Protein AF-C5F2N6-F1 (afdb_monomer)

pLDDT: mean 94.0, std 7.08, range [58.41, 98.75]

Radius of gyration: 31.85 Å; Cα contacts (8 Å, |Δi|>4): 1567; chains: 1; bounding box: 68×39×94 Å

Solvent-accessible surface area (backbone atoms only — not comparable to full-atom values): 18783 Å² total; per-residue (Å²): 88,76,39,50,69,88,40,77,41,65,73,44,76,43,47,82,40,88,50,49,40,39,32,41,12,40,32,44,36,38,35,38,56,45,33,37,21,32,40,39,29,45,14,41,31,49,33,38,40,38,51,22,34,25,64,60,12,39,35,29,36,73,65,10,38,31,49,28,38,39,38,33,71,78,32,43,49,36,87,14,36,37,31,43,19,45,34,21,27,41,38,35,45,32,72,38,43,39,33,48,84,24,32,38,33,38,31,41,36,31,35,67,89,22,36,45,38,15,65,83,60,24,45,38,35,43,18,46,81,93,41,73,17,45,32,46,29,58,14,34,38,38,23,36,39,35,37,33,71,68,15,33,35,45,39,36,37,46,17,31,24,67,22,31,40,39,33,46,24,43,29,49,30,38,34,32,66,27,46,32,69,66,14,36,42,30,52,26,43,32,32,28,40,39,34,48,28,49,36,40,38,26,28,70,56,7,26,28,65,49,31,40,37,32,40,57,34,95,94,43,78,19,38,43,33,45,41,62,77,86,18,48,40,30,36,55,28,86,48,60,23,9,25,39,40,73,47,28,61,17,33,39,35,33,28,43,34,37,59,37,79,43,72,49,60,38,25,38,31,50,27,38,39,36,33,46,17,35,35,61,39,36,43,90,90,84,31,42,36,30,56,24,37,39,36,31,34,69,68,7,35,32,45,30,40,34,42,63,39,39,62,43,52,38,34,35,38,13,39,30,32,26,41,36,30,74,31,71,42,50,40,31,60,77,18,33,38,40,36,35,42,37,29,35,63,66,95,70,76,27,23,38,44,26,26,30,76,94,24,74,26,57,42,39,35,55,12,82,72,11,39,37,40,32,43,4,29,39,29,20,26,39,31,37,34,73,86,12,25,32,44,39,38,39,31,44,16,41,34,52,29,36,39,37,35,46,19,38,33,46,34,43,42,76,38,90,76,32,43,74,77,43,54,79,44,72,43,93,91,42,46,72,74,38,116

Nearest PDB structures (foldseek):
  7o9q-assembly1_A  TM=2.219E-01  e=8.039E+00  Nakaseomyces glabratus
  4wa0-assembly1_A  TM=1.165E-01  e=6.387E+00  Caldicellulosiruptor kronotskyensis 2002

Organism: NCBI:txid537972

Sequence (435 aa):
FINASGASVEVLTAGSIANNLLNEGNITNLTINEKIGTLTNSGSITALAVEGTINNGIANDNNGIINSLTIQNNSIITNGITNNSNIGSLDLQNNTTYSGTGSITNALDIAGSKTLNASTDGIKILFANNATGTIDNAGIISGNLNNQNGSTIKTFNTGSISGSIANNATIQELNVTGNVTNGITNNSNIAKLNVSSNVSYSGDNGNISQELVINQGSGQTTTFTIQGTNQTLILGGTGNGGVKTITNEGTIIGNLTNTLTTDWTFGVLQGNFTNNGELTALTDTTTGSITGNLTNGNNGIINTLNTSKVGGSIANNGNLVNLIVDADKTITGSGSITNSLVVQDNSGNGYTLTIGNNGAGNLNFKATNGTINNAGTIAGNITNVDGSTIADFTNSGSFNGALTNNGSITNFENQLGGNFTGNITNTAGDTISNF

Structure (mmCIF, N/CA/C/O backbone):
data_AF-C5F2N6-F1
#
_entry.id   AF-C5F2N6-F1
#
loop_
_atom_site.group_PDB
_atom_site.id
_atom_site.type_symbol
_atom_site.label_atom_id
_atom_site.label_alt_id
_atom_site.label_comp_id
_atom_site.label_asym_id
_atom_site.label_entity_id
_atom_site.label_seq_id
_atom_site.pdbx_PDB_ins_code
_atom_site.Cartn_x
_atom_site.Cartn_y
_atom_site.Cartn_z
_atom_site.occupancy
_atom_site.B_iso_or_equiv
_atom_site.auth_seq_id
_atom_site.auth_comp_id
_atom_site.auth_asym_id
_atom_site.auth_atom_id
_atom_site.pdbx_PDB_model_num
ATOM 1 N N . PHE A 1 1 ? -28.046 -0.477 44.250 1.00 95.25 1 PHE A N 1
ATOM 2 C CA . PHE A 1 1 ? -28.852 -1.622 43.775 1.00 95.25 1 PHE A CA 1
ATOM 3 C C . PHE A 1 1 ? -27.927 -2.815 43.618 1.00 95.25 1 PHE A C 1
ATOM 5 O O . PHE A 1 1 ? -26.788 -2.606 43.216 1.00 95.25 1 PHE A O 1
ATOM 12 N N . ILE A 1 2 ? -28.377 -4.019 43.970 1.00 97.19 2 ILE A N 1
ATOM 13 C CA . ILE A 1 2 ? -27.586 -5.248 43.836 1.00 97.19 2 ILE A CA 1
ATOM 14 C C . ILE A 1 2 ? -28.453 -6.277 43.109 1.00 97.19 2 ILE A C 1
ATOM 16 O O . ILE A 1 2 ? -29.503 -6.650 43.628 1.00 97.19 2 ILE A O 1
ATOM 20 N N . ASN A 1 3 ? -28.018 -6.722 41.931 1.00 97.50 3 ASN A N 1
ATOM 21 C CA . ASN A 1 3 ? -28.558 -7.899 41.253 1.00 97.50 3 ASN A CA 1
ATOM 22 C C . ASN A 1 3 ? -27.618 -9.069 41.535 1.00 97.50 3 ASN A C 1
ATOM 24 O O . ASN A 1 3 ? -26.588 -9.201 40.878 1.00 97.50 3 ASN A O 1
ATOM 28 N N . ALA A 1 4 ? -27.931 -9.848 42.567 1.00 97.44 4 ALA A N 1
ATOM 29 C CA . ALA A 1 4 ? -27.069 -10.931 43.028 1.00 97.44 4 ALA A CA 1
ATOM 30 C C . ALA A 1 4 ? -26.949 -12.057 41.989 1.00 97.44 4 ALA A C 1
ATOM 32 O O . ALA A 1 4 ? -27.803 -12.215 41.114 1.00 97.44 4 ALA A O 1
ATOM 33 N N . SER A 1 5 ? -25.905 -12.874 42.117 1.00 96.44 5 SER A N 1
ATOM 34 C CA . SER A 1 5 ? -25.731 -14.067 41.286 1.00 96.44 5 SER A CA 1
ATOM 35 C C . SER A 1 5 ? -26.989 -14.951 41.264 1.00 96.44 5 SER A C 1
ATOM 37 O O . SER A 1 5 ? -27.645 -15.164 42.285 1.00 96.44 5 SER A O 1
ATOM 39 N N . GLY A 1 6 ? -27.351 -15.439 40.075 1.00 94.62 6 GLY A N 1
ATOM 40 C CA . GLY A 1 6 ? -28.553 -16.247 39.839 1.00 94.62 6 GLY A CA 1
ATOM 41 C C . GLY A 1 6 ? -29.862 -15.456 39.718 1.00 94.62 6 GLY A C 1
ATOM 42 O O . GLY A 1 6 ? -30.855 -16.017 39.256 1.00 94.62 6 GLY A O 1
ATOM 43 N N . ALA A 1 7 ? -29.883 -14.166 40.067 1.00 97.94 7 ALA A N 1
ATOM 44 C CA . ALA A 1 7 ? -31.043 -13.316 39.831 1.00 97.94 7 ALA A CA 1
ATOM 45 C C . ALA A 1 7 ? -31.134 -12.884 38.356 1.00 97.94 7 ALA A C 1
ATOM 47 O O . ALA A 1 7 ? -30.134 -12.792 37.636 1.00 97.94 7 ALA A O 1
ATOM 48 N N . SER A 1 8 ? -32.361 -12.636 37.899 1.00 97.75 8 SER A N 1
ATOM 49 C CA . SER A 1 8 ? -32.656 -12.177 36.544 1.00 97.75 8 SER A CA 1
ATOM 50 C C . SER A 1 8 ? -33.590 -10.976 36.599 1.00 97.75 8 SER A C 1
ATOM 52 O O . SER A 1 8 ? -34.615 -11.009 37.281 1.00 97.75 8 SER A O 1
ATOM 54 N N . VAL A 1 9 ? -33.218 -9.917 35.887 1.00 98.25 9 VAL A N 1
ATOM 55 C CA . VAL A 1 9 ? -34.011 -8.702 35.725 1.00 98.25 9 VAL A CA 1
ATOM 56 C C . VAL A 1 9 ? -34.233 -8.482 34.238 1.00 98.25 9 VAL A C 1
ATOM 58 O O . VAL A 1 9 ? -33.288 -8.361 33.464 1.00 98.25 9 VAL A O 1
ATOM 61 N N . GLU A 1 10 ? -35.489 -8.430 33.816 1.00 97.69 10 GLU A N 1
ATOM 62 C CA . GLU A 1 10 ? -35.801 -8.193 32.409 1.00 97.69 10 GLU A CA 1
ATOM 63 C C . GLU A 1 10 ? -35.518 -6.733 32.033 1.00 97.69 10 GLU A C 1
ATOM 65 O O . GLU A 1 10 ? -34.692 -6.457 31.167 1.00 97.69 10 GLU A O 1
ATOM 70 N N . VAL A 1 11 ? -36.126 -5.783 32.743 1.00 98.12 11 VAL A N 1
ATOM 71 C CA . VAL A 1 11 ? -35.935 -4.348 32.510 1.00 98.12 11 VAL A CA 1
ATOM 72 C C . VAL A 1 11 ? -35.605 -3.652 33.821 1.00 98.12 11 VAL A C 1
ATOM 74 O O . VAL A 1 11 ? -36.328 -3.783 34.808 1.00 98.12 11 VAL A O 1
ATOM 77 N N . LEU A 1 12 ? -34.528 -2.871 33.816 1.00 98.00 12 LEU A N 1
ATOM 78 C CA . LEU A 1 12 ? -34.167 -1.960 34.890 1.00 98.00 12 LEU A CA 1
ATOM 79 C C . LEU A 1 12 ? -33.905 -0.567 34.322 1.00 98.00 12 LEU A C 1
ATOM 81 O O . LEU A 1 12 ? -32.924 -0.344 33.619 1.00 98.00 12 LEU A O 1
ATOM 85 N N . THR A 1 13 ? -34.746 0.392 34.695 1.00 97.25 13 THR A N 1
ATOM 86 C CA . THR A 1 13 ? -34.483 1.816 34.472 1.00 97.25 13 THR A CA 1
ATOM 87 C C . THR A 1 13 ? -33.996 2.426 35.779 1.00 97.25 13 THR A C 1
ATOM 89 O O . THR A 1 13 ? -34.775 2.670 36.701 1.00 97.25 13 THR A O 1
ATOM 92 N N . ALA A 1 14 ? -32.690 2.647 35.889 1.00 95.44 14 ALA A N 1
ATOM 93 C CA . ALA A 1 14 ? -32.100 3.314 37.035 1.00 95.44 14 ALA A CA 1
ATOM 94 C C . ALA A 1 14 ? -32.337 4.828 36.926 1.00 95.44 14 ALA A C 1
ATOM 96 O O . ALA A 1 14 ? -31.745 5.500 36.080 1.00 95.44 14 ALA A O 1
ATOM 97 N N . GLY A 1 15 ? -33.208 5.352 37.793 1.00 91.69 15 GLY A N 1
ATOM 98 C CA . GLY A 1 15 ? -33.311 6.787 38.061 1.00 91.69 15 GLY A CA 1
ATOM 99 C C . GLY A 1 15 ? -32.100 7.256 38.870 1.00 91.69 15 GLY A C 1
ATOM 100 O O . GLY A 1 15 ? -30.964 7.181 38.404 1.00 91.69 15 GLY A O 1
ATOM 101 N N . SER A 1 16 ? -32.330 7.690 40.108 1.00 95.00 16 SER A N 1
ATOM 102 C CA . SER A 1 16 ? -31.269 8.144 41.012 1.00 95.00 16 SER A CA 1
ATOM 103 C C . SER A 1 16 ? -30.843 7.065 42.024 1.00 95.00 16 SER A C 1
ATOM 105 O O . SER A 1 16 ? -31.581 6.736 42.952 1.00 95.00 16 SER A O 1
ATOM 107 N N . ILE A 1 17 ? -29.622 6.536 41.894 1.00 95.44 17 ILE A N 1
ATOM 108 C CA . ILE A 1 17 ? -28.973 5.646 42.875 1.00 95.44 17 ILE A CA 1
ATOM 109 C C . ILE A 1 17 ? -27.744 6.366 43.437 1.00 95.44 17 ILE A C 1
ATOM 111 O O . ILE A 1 17 ? -26.743 6.522 42.752 1.00 95.44 17 ILE A O 1
ATOM 115 N N . ALA A 1 18 ? -27.781 6.780 44.706 1.00 88.88 18 ALA A N 1
ATOM 116 C CA . ALA A 1 18 ? -26.692 7.573 45.296 1.00 88.88 18 ALA A CA 1
ATOM 117 C C . ALA A 1 18 ? -25.317 6.870 45.269 1.00 88.88 18 ALA A C 1
ATOM 119 O O . ALA A 1 18 ? -24.296 7.520 45.057 1.00 88.88 18 ALA A O 1
ATOM 120 N N . ASN A 1 19 ? -25.312 5.546 45.466 1.00 93.38 19 ASN A N 1
ATOM 121 C CA . ASN A 1 19 ? -24.109 4.713 45.537 1.00 93.38 19 ASN A CA 1
ATOM 122 C C . ASN A 1 19 ? -23.997 3.809 44.294 1.00 93.38 19 ASN A C 1
ATOM 124 O O . ASN A 1 19 ? -24.200 4.251 43.168 1.00 93.38 19 ASN A O 1
ATOM 128 N N . ASN A 1 20 ? -23.693 2.525 44.491 1.00 95.25 20 ASN A N 1
ATOM 129 C CA . ASN A 1 20 ? -23.334 1.612 43.413 1.00 95.25 20 ASN A CA 1
ATOM 130 C C . ASN A 1 20 ? -24.542 0.835 42.867 1.00 95.25 20 ASN A C 1
ATOM 132 O O . ASN A 1 20 ? -25.471 0.469 43.606 1.00 95.25 20 ASN A O 1
ATOM 136 N N . LEU A 1 21 ? -24.493 0.545 41.570 1.00 98.19 21 LEU A N 1
ATOM 137 C CA . LEU A 1 21 ? -25.234 -0.527 40.920 1.00 98.19 21 LEU A CA 1
ATOM 138 C C . LEU A 1 21 ? -24.261 -1.693 40.728 1.00 98.19 21 LEU A C 1
ATOM 140 O O . LEU A 1 21 ? -23.315 -1.589 39.954 1.00 98.19 21 LEU A O 1
ATOM 144 N N . LEU A 1 22 ? -24.479 -2.780 41.465 1.00 97.81 22 LEU A N 1
ATOM 145 C CA . LEU A 1 22 ? -23.689 -4.005 41.371 1.00 97.81 22 LEU A CA 1
ATOM 146 C C . LEU A 1 22 ? -24.517 -5.066 40.642 1.00 97.81 22 LEU A C 1
ATOM 148 O O . LEU A 1 22 ? -25.620 -5.390 41.090 1.00 97.81 22 LEU A O 1
ATOM 152 N N . ASN A 1 23 ? -24.007 -5.585 39.529 1.00 98.19 23 ASN A N 1
ATOM 153 C CA . ASN A 1 23 ? -24.629 -6.673 38.783 1.00 98.19 23 ASN A CA 1
ATOM 154 C C . ASN A 1 23 ? -23.737 -7.917 38.787 1.00 98.19 23 ASN A C 1
ATOM 156 O O . ASN A 1 23 ? -22.671 -7.910 38.183 1.00 98.19 23 ASN A O 1
ATOM 160 N N . GLU A 1 24 ? -24.207 -8.987 39.414 1.00 98.06 24 GLU A N 1
ATOM 161 C CA . GLU A 1 24 ? -23.629 -10.337 39.369 1.00 98.06 24 GLU A CA 1
ATOM 162 C C . GLU A 1 24 ? -24.576 -11.345 38.692 1.00 98.06 24 GLU A C 1
ATOM 164 O O . GLU A 1 24 ? -24.154 -12.434 38.310 1.00 98.06 24 GLU A O 1
ATOM 169 N N . GLY A 1 25 ? -25.861 -11.000 38.558 1.00 97.75 25 GLY A N 1
ATOM 170 C CA . GLY A 1 25 ? -26.876 -11.788 37.863 1.00 97.75 25 GLY A CA 1
ATOM 171 C C . GLY A 1 25 ? -27.009 -11.427 36.380 1.00 97.75 25 GLY A C 1
ATOM 172 O O . GLY A 1 25 ? -26.069 -10.973 35.728 1.00 97.75 25 GLY A O 1
ATOM 173 N N . ASN A 1 26 ? -28.210 -11.620 35.839 1.00 98.44 26 ASN A N 1
ATOM 174 C CA . ASN A 1 26 ? -28.543 -11.287 34.454 1.00 98.44 26 ASN A CA 1
ATOM 175 C C . ASN A 1 26 ? -29.474 -10.075 34.406 1.00 98.44 26 ASN A C 1
ATOM 177 O O . ASN A 1 26 ? -30.486 -10.055 35.108 1.00 98.44 26 ASN A O 1
ATOM 181 N N . ILE A 1 27 ? -29.169 -9.096 33.557 1.00 98.69 27 ILE A N 1
ATOM 182 C CA . ILE A 1 27 ? -30.074 -7.997 33.214 1.00 98.69 27 ILE A CA 1
ATOM 183 C C . ILE A 1 27 ? -30.268 -7.994 31.699 1.00 98.69 27 ILE A C 1
ATOM 185 O O . ILE A 1 27 ? -29.293 -7.968 30.950 1.00 98.69 27 ILE A O 1
ATOM 189 N N . THR A 1 28 ? -31.510 -8.022 31.217 1.00 98.56 28 THR A N 1
ATOM 190 C CA . THR A 1 28 ? -31.741 -7.953 29.764 1.00 98.56 28 THR A CA 1
ATOM 191 C C . THR A 1 28 ? -31.557 -6.516 29.288 1.00 98.56 28 THR A C 1
ATOM 193 O O . THR A 1 28 ? -30.655 -6.250 28.502 1.00 98.56 28 THR A O 1
ATOM 196 N N . ASN A 1 29 ? -32.320 -5.571 29.837 1.00 98.56 29 ASN A N 1
ATOM 197 C CA . ASN A 1 29 ? -32.229 -4.156 29.484 1.00 98.56 29 ASN A CA 1
ATOM 198 C C . ASN A 1 29 ? -31.937 -3.311 30.725 1.00 98.56 29 ASN A C 1
ATOM 200 O O . ASN A 1 29 ? -32.749 -3.261 31.650 1.00 98.56 29 ASN A O 1
ATOM 204 N N . LEU A 1 30 ? -30.792 -2.633 30.735 1.00 98.62 30 LEU A N 1
ATOM 205 C CA . LEU A 1 30 ? -30.420 -1.652 31.747 1.00 98.62 30 LEU A CA 1
ATOM 206 C C . LEU A 1 30 ? -30.329 -0.266 31.109 1.00 98.62 30 LEU A C 1
ATOM 208 O O . LEU A 1 30 ? -29.469 -0.025 30.267 1.00 98.62 30 LEU A O 1
ATOM 212 N N . THR A 1 31 ? -31.160 0.661 31.571 1.00 98.44 31 THR A N 1
ATOM 213 C CA . THR A 1 31 ? -31.058 2.081 31.218 1.00 98.44 31 THR A CA 1
ATOM 214 C C . THR A 1 31 ? -30.642 2.879 32.443 1.00 98.44 31 THR A C 1
ATOM 216 O O . THR A 1 31 ? -31.324 2.843 33.468 1.00 98.44 31 THR A O 1
ATOM 219 N N . ILE A 1 32 ? -29.549 3.633 32.344 1.00 98.25 32 ILE A N 1
ATOM 220 C CA . ILE A 1 32 ? -29.187 4.654 33.330 1.00 98.25 32 ILE A CA 1
ATOM 221 C C . ILE A 1 32 ? -29.784 5.980 32.867 1.00 98.25 32 ILE A C 1
ATOM 223 O O . ILE A 1 32 ? -29.207 6.637 32.005 1.00 98.25 32 ILE A O 1
ATOM 227 N N . ASN A 1 33 ? -30.940 6.353 33.417 1.00 96.31 33 ASN A N 1
ATOM 228 C CA . ASN A 1 33 ? -31.706 7.523 32.979 1.00 96.31 33 ASN A CA 1
ATOM 229 C C . ASN A 1 33 ? -31.240 8.808 33.682 1.00 96.31 33 ASN A C 1
ATOM 231 O O . ASN A 1 33 ? -30.946 9.799 33.025 1.00 96.31 33 ASN A O 1
ATOM 235 N N . GLU A 1 34 ? -31.094 8.788 35.013 1.00 95.88 34 GLU A N 1
ATOM 236 C CA . GLU A 1 34 ? -30.705 9.996 35.756 1.00 95.88 34 GLU A CA 1
ATOM 237 C C . GLU A 1 34 ? -29.261 9.937 36.250 1.00 95.88 34 GLU A C 1
ATOM 239 O O . GLU A 1 34 ? -28.366 10.534 35.651 1.00 95.88 34 GLU A O 1
ATOM 244 N N . LYS A 1 35 ? -29.012 9.265 37.379 1.00 96.56 35 LYS A N 1
ATOM 245 C CA . LYS A 1 35 ? -27.723 9.344 38.064 1.00 96.56 35 LYS A CA 1
ATOM 246 C C . LYS A 1 35 ? -27.450 8.119 38.917 1.00 96.56 35 LYS A C 1
ATOM 248 O O . LYS A 1 35 ? -28.222 7.802 39.817 1.00 96.56 35 LYS A O 1
ATOM 253 N N . ILE A 1 36 ? -26.285 7.510 38.730 1.00 97.88 36 ILE A N 1
ATOM 254 C CA . ILE A 1 36 ? -25.747 6.505 39.650 1.00 97.88 36 ILE A CA 1
ATOM 255 C C . ILE A 1 36 ? -24.324 6.867 40.107 1.00 97.88 36 ILE A C 1
ATOM 257 O O . ILE A 1 36 ? -23.648 7.692 39.486 1.00 97.88 36 ILE A O 1
ATOM 261 N N . GLY A 1 37 ? -23.856 6.259 41.198 1.00 97.25 37 GLY A N 1
ATOM 262 C CA . GLY A 1 37 ? -22.460 6.332 41.638 1.00 97.25 37 GLY A CA 1
ATOM 263 C C . GLY A 1 37 ? -21.534 5.565 40.691 1.00 97.25 37 GLY A C 1
ATOM 264 O O . GLY A 1 37 ? -21.009 6.138 39.740 1.00 97.25 37 GLY A O 1
ATOM 265 N N . THR A 1 38 ? -21.344 4.270 40.947 1.00 97.44 38 THR A N 1
ATOM 266 C CA . THR A 1 38 ? -20.553 3.351 40.105 1.00 97.44 38 THR A CA 1
ATOM 267 C C .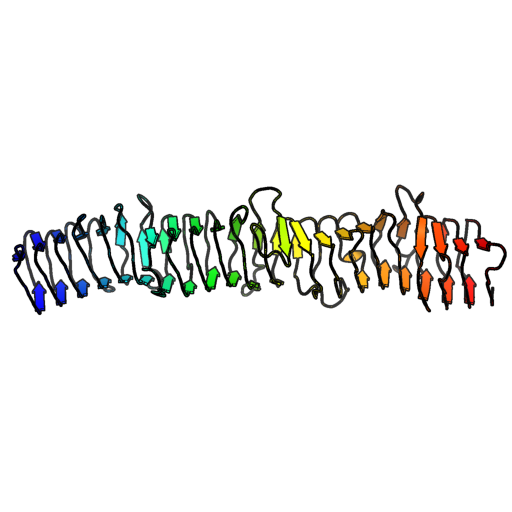 THR A 1 38 ? -21.454 2.275 39.509 1.00 97.44 38 THR A C 1
ATOM 269 O O . THR A 1 38 ? -22.343 1.779 40.207 1.00 97.44 38 THR A O 1
ATOM 272 N N . LEU A 1 39 ? -21.201 1.860 38.267 1.00 98.38 39 LEU A N 1
ATOM 273 C CA . LEU A 1 39 ? -21.705 0.591 37.739 1.00 98.38 39 LEU A CA 1
ATOM 274 C C . LEU A 1 39 ? -20.588 -0.450 37.781 1.00 98.38 39 LEU A C 1
ATOM 276 O O . LEU A 1 39 ? -19.574 -0.271 37.116 1.00 98.38 39 LEU A O 1
ATOM 280 N N . THR A 1 40 ? -20.791 -1.542 38.510 1.00 98.12 40 THR A N 1
ATOM 281 C CA . THR A 1 40 ? -19.888 -2.699 38.492 1.00 98.12 40 THR A CA 1
ATOM 282 C C . THR A 1 40 ? -20.644 -3.902 37.955 1.00 98.12 40 THR A C 1
ATOM 284 O O . THR A 1 40 ? -21.637 -4.332 38.545 1.00 98.12 40 THR A O 1
ATOM 287 N N . ASN A 1 41 ? -20.183 -4.435 36.830 1.00 98.38 41 ASN A N 1
ATOM 288 C CA . ASN A 1 41 ? -20.746 -5.600 36.172 1.00 98.38 41 ASN A CA 1
ATOM 289 C C . ASN A 1 41 ? -19.775 -6.781 36.263 1.00 98.38 41 ASN A C 1
ATOM 291 O O . ASN A 1 41 ? -18.726 -6.781 35.630 1.00 98.38 41 ASN A O 1
ATOM 295 N N . SER A 1 42 ? -20.166 -7.793 37.027 1.00 97.62 42 SER A N 1
ATOM 296 C CA . SER A 1 42 ? -19.555 -9.125 37.094 1.00 97.62 42 SER A CA 1
ATOM 297 C C . SER A 1 42 ? -20.489 -10.224 36.555 1.00 97.62 42 SER A C 1
ATOM 299 O O . SER A 1 42 ? -20.097 -11.387 36.524 1.00 97.62 42 SER A O 1
ATOM 301 N N . GLY A 1 43 ? -21.720 -9.869 36.166 1.00 97.44 43 GLY A N 1
ATOM 302 C CA . GLY A 1 43 ? -22.719 -10.753 35.562 1.00 97.44 43 GLY A CA 1
ATOM 303 C C . GLY A 1 43 ? -22.919 -10.479 34.069 1.00 97.44 43 GLY A C 1
ATOM 304 O O . GLY A 1 43 ? -21.996 -10.072 33.368 1.00 97.44 43 GLY A O 1
ATOM 305 N N . SER A 1 44 ? -24.139 -10.671 33.565 1.00 98.19 44 SER A N 1
ATOM 306 C CA . SER A 1 44 ? -24.482 -10.391 32.164 1.00 98.19 44 SER A CA 1
ATOM 307 C C . SER A 1 44 ? -25.458 -9.225 32.044 1.00 98.19 44 SER A C 1
ATOM 309 O O . SER A 1 44 ? -26.453 -9.162 32.768 1.00 98.19 44 SER A O 1
ATOM 311 N N . ILE A 1 45 ? -25.188 -8.320 31.106 1.00 98.75 45 ILE A N 1
ATOM 312 C CA . ILE A 1 45 ? -26.112 -7.289 30.644 1.00 98.75 45 ILE A CA 1
ATOM 313 C C . ILE A 1 45 ? -26.278 -7.455 29.133 1.00 98.75 45 ILE A C 1
ATOM 315 O O . ILE A 1 45 ? -25.301 -7.393 28.388 1.00 98.75 45 ILE A O 1
ATOM 319 N N . THR A 1 46 ? -27.503 -7.667 28.651 1.00 98.50 46 THR A N 1
ATOM 320 C CA . THR A 1 46 ? -27.727 -7.802 27.199 1.00 98.50 46 THR A CA 1
ATOM 321 C C . THR A 1 46 ? -27.665 -6.441 26.507 1.00 98.50 46 THR A C 1
ATOM 323 O O . THR A 1 46 ? -26.928 -6.279 25.539 1.00 98.50 46 THR A O 1
ATOM 326 N N . ALA A 1 47 ? -28.367 -5.440 27.027 1.00 98.69 47 ALA A N 1
ATOM 327 C CA . ALA A 1 47 ? -28.316 -4.075 26.525 1.00 98.69 47 ALA A CA 1
ATOM 328 C C . ALA A 1 47 ? -28.153 -3.093 27.686 1.00 98.69 47 ALA A C 1
ATOM 330 O O . ALA A 1 47 ? -28.964 -3.069 28.614 1.00 98.69 47 ALA A O 1
ATOM 331 N N . LEU A 1 48 ? -27.097 -2.287 27.626 1.00 98.62 48 LEU A N 1
ATOM 332 C CA . LEU A 1 48 ? -26.832 -1.183 28.535 1.00 98.62 48 LEU A CA 1
ATOM 333 C C . LEU A 1 48 ? -26.894 0.131 27.759 1.00 98.62 48 LEU A C 1
ATOM 335 O O . LEU A 1 48 ? -26.026 0.408 26.935 1.00 98.62 48 LEU A O 1
ATOM 339 N N . ALA A 1 49 ? -27.887 0.956 28.070 1.00 98.31 49 ALA A N 1
ATOM 340 C CA . ALA A 1 49 ? -27.985 2.325 27.589 1.00 98.31 49 ALA A CA 1
ATOM 341 C C . ALA A 1 49 ? -27.657 3.294 28.728 1.00 98.31 49 ALA A C 1
ATOM 343 O O . ALA A 1 49 ? -28.293 3.278 29.786 1.00 98.31 49 ALA A O 1
ATOM 344 N N . VAL A 1 50 ? -26.670 4.158 28.519 1.00 98.31 50 VAL A N 1
ATOM 345 C CA . VAL A 1 50 ? -26.396 5.276 29.422 1.00 98.31 50 VAL A CA 1
ATOM 346 C C . VAL A 1 50 ? -26.962 6.527 28.778 1.00 98.31 50 VAL A C 1
ATOM 348 O O . VAL A 1 50 ? -26.535 6.897 27.689 1.00 98.31 50 VAL A O 1
ATOM 351 N N . GLU A 1 51 ? -27.931 7.142 29.450 1.00 97.31 51 GLU A N 1
ATOM 352 C CA . GLU A 1 51 ? -28.558 8.412 29.069 1.00 97.31 51 GLU A CA 1
ATOM 353 C C . GLU A 1 51 ? -28.161 9.520 30.054 1.00 97.31 51 GLU A C 1
ATOM 355 O O . GLU A 1 51 ? -27.825 10.628 29.636 1.00 97.31 51 GLU A O 1
ATOM 360 N N . GLY A 1 52 ? -28.099 9.190 31.346 1.00 96.62 52 GLY A N 1
ATOM 361 C CA . GLY A 1 52 ? -27.765 10.097 32.439 1.00 96.62 52 GLY A CA 1
ATOM 362 C C . GLY A 1 52 ? -26.285 10.122 32.837 1.00 96.62 52 GLY A C 1
ATOM 363 O O . GLY A 1 52 ? -25.374 10.138 32.008 1.00 96.62 52 GLY A O 1
ATOM 364 N N . THR A 1 53 ? -26.039 10.171 34.148 1.00 97.25 53 THR A N 1
ATOM 365 C CA . THR A 1 53 ? -24.710 10.329 34.757 1.00 97.25 53 THR A CA 1
ATOM 366 C C . THR A 1 53 ? -24.270 9.089 35.537 1.00 97.25 53 THR A C 1
ATOM 368 O O . THR A 1 53 ? -25.013 8.561 36.363 1.00 97.25 53 THR A O 1
ATOM 371 N N . ILE A 1 54 ? -23.017 8.679 35.356 1.00 97.94 54 ILE A N 1
ATOM 372 C CA . ILE A 1 54 ? -22.313 7.691 36.177 1.00 97.94 54 ILE A CA 1
ATOM 373 C C . ILE A 1 54 ? -21.084 8.387 36.774 1.00 97.94 54 ILE A C 1
ATOM 375 O O . ILE A 1 54 ? -20.119 8.688 36.072 1.00 97.94 54 ILE A O 1
ATOM 379 N N . ASN A 1 55 ? -21.129 8.684 38.074 1.00 96.56 55 ASN A N 1
ATOM 380 C CA . ASN A 1 55 ? -20.125 9.523 38.744 1.00 96.56 55 ASN A CA 1
ATOM 381 C C . ASN A 1 55 ? -18.736 8.886 38.867 1.00 96.56 55 ASN A C 1
ATOM 383 O O . ASN A 1 55 ? -17.756 9.604 39.038 1.00 96.56 55 ASN A O 1
ATOM 387 N N . ASN A 1 56 ? -18.656 7.561 38.868 1.00 96.69 56 ASN A N 1
ATOM 388 C CA . ASN A 1 56 ? -17.422 6.826 39.146 1.00 96.69 56 ASN A CA 1
ATOM 389 C C . ASN A 1 56 ? -17.102 5.796 38.055 1.00 96.69 56 ASN A C 1
ATOM 391 O O . ASN A 1 56 ? -16.268 4.918 38.267 1.00 96.69 56 ASN A O 1
ATOM 395 N N . GLY A 1 57 ? -17.771 5.898 36.910 1.00 97.44 57 GLY A N 1
ATOM 396 C CA . GLY A 1 57 ? -17.500 5.078 35.742 1.00 97.44 57 GLY A CA 1
ATOM 397 C C . GLY A 1 57 ? -18.186 3.718 35.745 1.00 97.44 57 GLY A C 1
ATOM 398 O O . GLY A 1 57 ? -18.943 3.348 36.652 1.00 97.44 57 GLY A O 1
ATOM 399 N N . ILE A 1 58 ? -17.919 2.991 34.666 1.00 98.50 58 ILE A N 1
ATOM 400 C CA . ILE A 1 58 ? -18.386 1.627 34.429 1.00 98.50 58 ILE A CA 1
ATOM 401 C C . ILE A 1 58 ? -17.193 0.691 34.593 1.00 98.50 58 ILE A C 1
ATOM 403 O O . ILE A 1 58 ? -16.207 0.819 33.874 1.00 98.50 58 ILE A O 1
ATOM 407 N N . ALA A 1 59 ? -17.295 -0.270 35.501 1.00 98.25 59 ALA A N 1
ATOM 408 C CA . ALA A 1 59 ? -16.364 -1.381 35.627 1.00 98.25 59 ALA A CA 1
ATOM 409 C C . ALA A 1 59 ? -17.035 -2.649 35.088 1.00 98.25 59 ALA A C 1
ATOM 411 O O . ALA A 1 59 ? -17.988 -3.147 35.687 1.00 98.25 59 AL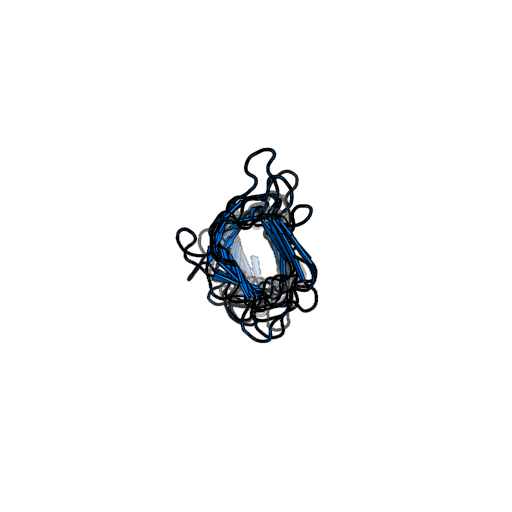A A O 1
ATOM 412 N N . ASN A 1 60 ? -16.564 -3.154 33.949 1.00 98.12 60 ASN A N 1
ATOM 413 C CA . ASN A 1 60 ? -16.914 -4.484 33.460 1.00 98.12 60 ASN A CA 1
ATOM 414 C C . ASN A 1 60 ? -15.805 -5.444 33.895 1.00 98.12 60 ASN A C 1
ATOM 416 O O . ASN A 1 60 ? -14.752 -5.514 33.261 1.00 98.12 60 ASN A O 1
ATOM 420 N N . ASP A 1 61 ? -16.010 -6.108 35.027 1.00 96.50 61 ASP A N 1
ATOM 421 C CA . ASP A 1 61 ? -15.012 -6.966 35.664 1.00 96.50 61 ASP A CA 1
ATOM 422 C C . ASP A 1 61 ? -14.780 -8.251 34.858 1.00 96.50 61 ASP A C 1
ATOM 424 O O . ASP A 1 61 ? -15.475 -8.521 33.886 1.00 96.50 61 ASP A O 1
ATOM 428 N N . ASN A 1 62 ? -13.820 -9.083 35.271 1.00 93.75 62 ASN A N 1
ATOM 429 C CA . ASN A 1 62 ? -13.362 -10.259 34.514 1.00 93.75 62 ASN A CA 1
ATOM 430 C C . ASN A 1 62 ? -14.484 -11.232 34.088 1.00 93.75 62 ASN A C 1
ATOM 432 O O . ASN A 1 62 ? -14.381 -11.861 33.036 1.00 93.75 62 ASN A O 1
ATOM 436 N N . ASN A 1 63 ? -15.559 -11.343 34.874 1.00 92.81 63 ASN A N 1
ATOM 437 C CA . ASN A 1 63 ? -16.713 -12.202 34.568 1.00 92.81 63 ASN A CA 1
ATOM 438 C C . ASN A 1 63 ? -17.871 -11.448 33.891 1.00 92.81 63 ASN A C 1
ATOM 440 O O . ASN A 1 63 ? -18.862 -12.060 33.498 1.00 92.81 63 ASN A O 1
ATOM 444 N N . GLY A 1 64 ? -17.751 -10.127 33.776 1.00 96.25 64 GLY A N 1
ATOM 445 C CA . GLY A 1 64 ? -18.763 -9.247 33.230 1.00 96.25 64 GLY A CA 1
ATOM 446 C C . GLY A 1 64 ? -18.911 -9.395 31.718 1.00 96.25 64 GLY A C 1
ATOM 447 O O . GLY A 1 64 ? -17.949 -9.306 30.958 1.00 96.25 64 GLY A O 1
ATOM 448 N N . ILE A 1 65 ? -20.144 -9.575 31.263 1.00 97.25 65 ILE A N 1
ATOM 449 C CA . ILE A 1 65 ? -20.502 -9.545 29.846 1.00 97.25 65 ILE A CA 1
ATOM 450 C C . ILE A 1 65 ? -21.473 -8.395 29.632 1.00 97.25 65 ILE A C 1
ATOM 452 O O . ILE A 1 65 ? -22.499 -8.322 30.308 1.00 97.25 65 ILE A O 1
ATOM 456 N N . ILE A 1 66 ? -21.176 -7.524 28.671 1.00 98.50 66 ILE A N 1
ATOM 457 C CA . ILE A 1 66 ? -22.123 -6.522 28.175 1.00 98.50 66 ILE A CA 1
ATOM 458 C C . ILE A 1 66 ? -22.276 -6.745 26.673 1.00 98.50 66 ILE A C 1
ATOM 460 O O . ILE A 1 66 ? -21.357 -6.435 25.924 1.00 98.50 66 ILE A O 1
ATOM 464 N N . ASN A 1 67 ? -23.399 -7.288 26.200 1.00 97.50 67 ASN A N 1
ATOM 465 C CA . ASN A 1 67 ? -23.535 -7.596 24.767 1.00 97.50 67 ASN A CA 1
ATOM 466 C C . ASN A 1 67 ? -23.643 -6.322 23.918 1.00 97.50 67 ASN A C 1
ATOM 468 O O . ASN A 1 67 ? -23.108 -6.273 22.814 1.00 97.50 67 ASN A O 1
ATOM 472 N N . SER A 1 68 ? -24.293 -5.280 24.431 1.00 98.12 68 SER A N 1
ATOM 473 C CA . SER A 1 68 ? -24.366 -3.967 23.793 1.00 98.12 68 SER A CA 1
ATOM 474 C C . SER A 1 68 ? -24.272 -2.868 24.844 1.00 98.12 68 SER A C 1
ATOM 476 O O . SER A 1 68 ? -25.012 -2.880 25.829 1.00 98.12 68 SER A O 1
ATOM 478 N N . LEU A 1 69 ? -23.341 -1.941 24.637 1.00 98.69 69 LEU A N 1
ATOM 479 C CA . LEU A 1 69 ? -23.150 -0.734 25.424 1.00 98.69 69 LEU A CA 1
ATOM 480 C C . LEU A 1 69 ? -23.322 0.483 24.518 1.00 98.69 69 LEU A C 1
ATOM 482 O O . LEU A 1 69 ? -22.491 0.716 23.645 1.00 98.69 69 LEU A O 1
ATOM 486 N N . THR A 1 70 ? -24.356 1.276 24.768 1.00 98.44 70 THR A N 1
ATOM 487 C CA . THR A 1 70 ? -24.584 2.554 24.090 1.00 98.44 70 THR A CA 1
ATOM 488 C C . THR A 1 70 ? -24.423 3.694 25.082 1.00 98.44 70 THR A C 1
ATOM 490 O O . THR A 1 70 ? -25.103 3.736 26.113 1.00 98.44 70 THR A O 1
ATOM 493 N N . ILE A 1 71 ? -23.545 4.641 24.763 1.00 98.31 71 ILE A N 1
ATOM 494 C CA . ILE A 1 71 ? -23.386 5.884 25.515 1.00 98.31 71 ILE A CA 1
ATOM 495 C C . ILE A 1 71 ? -23.954 7.041 24.698 1.00 98.31 71 ILE A C 1
ATOM 497 O O . ILE A 1 71 ? -23.434 7.365 23.631 1.00 98.31 71 ILE A O 1
ATOM 501 N N . GLN A 1 72 ? -25.005 7.684 25.201 1.00 97.06 72 GLN A N 1
ATOM 502 C CA . GLN A 1 72 ? -25.747 8.703 24.459 1.00 97.06 72 GLN A CA 1
ATOM 503 C C . GLN A 1 72 ? -25.056 10.079 24.474 1.00 97.06 72 GLN A C 1
ATOM 505 O O . GLN A 1 72 ? -24.213 10.380 25.320 1.00 97.06 72 GLN A O 1
ATOM 510 N N . ASN A 1 73 ? -25.454 10.957 23.544 1.00 90.75 73 ASN A N 1
ATOM 511 C CA . ASN A 1 73 ? -24.784 12.230 23.217 1.00 90.75 73 ASN A CA 1
ATOM 512 C C . ASN A 1 73 ? -24.627 13.234 24.385 1.00 90.75 73 ASN A C 1
ATOM 514 O O . ASN A 1 73 ? -23.781 14.123 24.318 1.00 90.75 73 ASN A O 1
ATOM 518 N N . ASN A 1 74 ? -25.377 13.074 25.478 1.00 91.00 74 ASN A N 1
ATOM 519 C CA . ASN A 1 74 ? -25.337 13.959 26.652 1.00 91.00 74 ASN A CA 1
ATOM 520 C C . ASN A 1 74 ? -24.989 13.236 27.958 1.00 91.00 74 ASN A C 1
ATOM 522 O O . ASN A 1 74 ? -25.047 13.834 29.033 1.00 91.00 74 ASN A O 1
ATOM 526 N N . SER A 1 75 ? -24.639 11.956 27.880 1.00 96.50 75 SER A N 1
ATOM 527 C CA . SER A 1 75 ? -24.316 11.172 29.061 1.00 96.50 75 SER A CA 1
ATOM 528 C C . SER A 1 75 ? -22.968 11.567 29.637 1.00 96.50 75 SER A C 1
ATOM 530 O O . SER A 1 75 ? -22.032 11.911 28.909 1.00 96.50 75 SER A O 1
ATOM 532 N N . ILE A 1 76 ? -22.856 11.486 30.959 1.00 95.94 76 ILE A N 1
ATOM 533 C CA . ILE A 1 76 ? -21.635 11.828 31.688 1.00 95.94 76 ILE A CA 1
ATOM 534 C C . ILE A 1 76 ? -21.123 10.568 32.368 1.00 95.94 76 ILE A C 1
ATOM 536 O O . ILE A 1 76 ? -21.783 10.021 33.246 1.00 95.94 76 ILE A O 1
ATOM 540 N N . ILE A 1 77 ? -19.930 10.124 31.987 1.00 96.81 77 ILE A N 1
ATOM 541 C CA . ILE A 1 77 ? -19.262 8.980 32.608 1.00 96.81 77 ILE A CA 1
ATOM 542 C C . ILE A 1 77 ? -17.925 9.464 33.144 1.00 96.81 77 ILE A C 1
ATOM 544 O O . ILE A 1 77 ? -16.902 9.460 32.458 1.00 96.81 77 ILE A O 1
ATOM 548 N N . THR A 1 78 ? -17.938 9.921 34.388 1.00 94.44 78 THR A N 1
ATOM 549 C CA . THR A 1 78 ? -16.710 10.315 35.074 1.00 94.44 78 THR A CA 1
ATOM 550 C C . THR A 1 78 ? -15.859 9.065 35.294 1.00 94.44 78 THR A C 1
ATOM 552 O O . THR A 1 78 ? -16.382 8.026 35.672 1.00 94.44 78 THR A O 1
ATOM 555 N N . ASN A 1 79 ? -14.554 9.151 35.031 1.00 95.38 79 ASN A N 1
ATOM 556 C CA . ASN A 1 79 ? -13.602 8.024 35.012 1.00 95.38 79 ASN A CA 1
ATOM 557 C C . ASN A 1 79 ? -13.812 6.984 33.895 1.00 95.38 79 ASN A C 1
ATOM 559 O O . ASN A 1 79 ? -13.027 6.045 33.800 1.00 95.38 79 ASN A O 1
ATOM 563 N N . GLY A 1 80 ? -14.793 7.175 33.010 1.00 97.62 80 GLY A N 1
ATOM 564 C CA . GLY A 1 80 ? -14.948 6.368 31.803 1.00 97.62 80 GLY A CA 1
ATOM 565 C C . GLY A 1 80 ? -15.343 4.907 32.043 1.00 97.62 80 GLY A C 1
ATOM 566 O O . GLY A 1 80 ? -16.115 4.587 32.950 1.00 97.62 80 GLY A O 1
ATOM 567 N N . ILE A 1 81 ? -14.849 4.032 31.170 1.00 98.50 81 ILE A N 1
ATOM 568 C CA . ILE A 1 81 ? -15.130 2.597 31.129 1.00 98.50 81 ILE A CA 1
ATOM 569 C C . ILE A 1 81 ? -13.829 1.837 31.391 1.00 98.50 81 ILE A C 1
ATOM 571 O O . ILE A 1 81 ? -12.890 1.926 30.604 1.00 98.50 81 ILE A O 1
ATOM 575 N N . THR A 1 82 ? -13.805 1.028 32.443 1.00 98.25 82 THR A N 1
ATOM 576 C CA . THR A 1 82 ? -12.768 0.021 32.676 1.00 98.25 82 THR A CA 1
ATOM 577 C C . THR A 1 82 ? -13.329 -1.334 32.266 1.00 98.25 82 THR A C 1
ATOM 579 O O . THR A 1 82 ? -14.158 -1.910 32.974 1.00 98.25 82 THR A O 1
ATOM 582 N N . ASN A 1 83 ? -12.903 -1.851 31.117 1.00 98.12 83 ASN A N 1
ATOM 583 C CA . ASN A 1 83 ? -13.324 -3.150 30.610 1.00 98.12 83 ASN A CA 1
ATOM 584 C C . ASN A 1 83 ? -12.223 -4.194 30.811 1.00 98.12 83 ASN A C 1
ATOM 586 O O . ASN A 1 83 ? -11.225 -4.206 30.097 1.00 98.12 83 ASN A O 1
ATOM 590 N N . ASN A 1 84 ? -12.429 -5.116 31.744 1.00 98.12 84 ASN A N 1
ATOM 591 C CA . ASN A 1 84 ? -11.541 -6.251 31.998 1.00 98.12 84 ASN A CA 1
ATOM 592 C C . ASN A 1 84 ? -12.088 -7.578 31.444 1.00 98.12 84 ASN A C 1
ATOM 594 O O . ASN A 1 84 ? -11.497 -8.629 31.678 1.00 98.12 84 ASN A O 1
ATOM 598 N N . SER A 1 85 ? -13.197 -7.542 30.699 1.00 96.25 85 SER A N 1
ATOM 599 C CA . SER A 1 85 ? -13.802 -8.716 30.064 1.00 96.25 85 SER A CA 1
ATOM 600 C C . SER A 1 85 ? -14.366 -8.366 28.681 1.00 96.25 85 SER A C 1
ATOM 602 O O . SER A 1 85 ? -13.702 -7.669 27.912 1.00 96.25 85 SER A O 1
ATOM 604 N N . ASN A 1 86 ? -15.547 -8.863 28.314 1.00 93.69 86 ASN A N 1
ATOM 605 C CA . ASN A 1 86 ? -16.099 -8.690 26.974 1.00 93.69 86 ASN A CA 1
ATOM 606 C C . ASN A 1 86 ? -17.217 -7.650 26.946 1.00 93.69 86 ASN A C 1
ATOM 608 O O . ASN A 1 86 ? -18.230 -7.774 27.640 1.00 93.69 86 ASN A O 1
ATOM 612 N N . ILE A 1 87 ? -17.055 -6.676 26.056 1.00 97.56 87 ILE A N 1
ATOM 613 C CA . ILE A 1 87 ? -18.161 -5.884 25.523 1.00 97.56 87 ILE A CA 1
ATOM 614 C C . ILE A 1 87 ? -18.417 -6.395 24.101 1.00 97.56 87 ILE A C 1
ATOM 616 O O . ILE A 1 87 ? -17.480 -6.592 23.330 1.00 97.56 87 ILE A O 1
ATOM 620 N N . GLY A 1 88 ? -19.667 -6.675 23.748 1.00 96.44 88 GLY A N 1
ATOM 621 C CA . GLY A 1 88 ? -20.054 -7.058 22.393 1.00 96.44 88 GLY A CA 1
ATOM 622 C C . GLY A 1 88 ? -19.920 -5.864 21.462 1.00 96.44 88 GLY A C 1
ATOM 623 O O . GLY A 1 88 ? -18.900 -5.702 20.791 1.00 96.44 88 GLY A O 1
ATOM 624 N N . SER A 1 89 ? -20.945 -5.022 21.440 1.00 97.50 89 SER A N 1
ATOM 625 C CA . SER A 1 89 ? -20.951 -3.758 20.705 1.00 97.50 89 SER A CA 1
ATOM 626 C C . SER A 1 89 ? -20.745 -2.576 21.645 1.00 97.50 89 SER A C 1
ATOM 628 O O . SER A 1 89 ? -21.404 -2.504 22.682 1.00 97.50 89 SER A O 1
ATOM 630 N N . LEU A 1 90 ? -19.876 -1.642 21.266 1.00 98.44 90 LEU A N 1
ATOM 631 C CA . LEU A 1 90 ? -19.732 -0.337 21.909 1.00 98.44 90 LEU A CA 1
ATOM 632 C C . LEU A 1 90 ? -20.120 0.758 20.913 1.00 98.44 90 LEU A C 1
ATOM 634 O O . LEU A 1 90 ? -19.429 0.939 19.916 1.00 98.44 90 LEU A O 1
ATOM 638 N N . ASP A 1 91 ? -21.196 1.481 21.208 1.00 98.38 91 ASP A N 1
ATOM 639 C CA . ASP A 1 91 ? -21.649 2.666 20.475 1.00 98.38 91 ASP A CA 1
ATOM 640 C C . ASP A 1 91 ? -21.432 3.910 21.345 1.00 98.38 91 ASP A C 1
ATOM 642 O O . ASP A 1 91 ? -21.971 4.026 22.454 1.00 98.38 91 ASP A O 1
ATOM 646 N N . LEU A 1 92 ? -20.596 4.826 20.861 1.00 98.12 92 LEU A N 1
ATOM 647 C CA . LEU A 1 92 ? -20.150 6.001 21.587 1.00 98.12 92 LEU A CA 1
ATOM 648 C C . LEU A 1 92 ? -20.607 7.295 20.908 1.00 98.12 92 LEU A C 1
ATOM 650 O O . LEU A 1 92 ? -20.020 7.745 19.921 1.00 98.12 92 LEU A O 1
ATOM 654 N N . GLN A 1 93 ? -21.566 7.980 21.529 1.00 97.31 93 GLN A N 1
ATOM 655 C CA . GLN A 1 93 ? -22.025 9.305 21.103 1.00 97.31 93 GLN A CA 1
ATOM 656 C C . GLN A 1 93 ? -21.508 10.448 21.996 1.00 97.31 93 GLN A C 1
ATOM 658 O O . GLN A 1 93 ? -21.837 11.612 21.765 1.00 97.31 93 GLN A O 1
ATOM 663 N N . ASN A 1 94 ? -20.655 10.171 22.987 1.00 96.19 94 ASN A N 1
ATOM 664 C CA . ASN A 1 94 ? -20.022 11.174 23.852 1.00 96.19 94 ASN A CA 1
ATOM 665 C C . ASN A 1 94 ? -18.489 11.009 23.916 1.00 96.19 94 ASN A C 1
ATOM 667 O O . ASN A 1 94 ? -17.918 10.089 23.347 1.00 96.19 94 ASN A O 1
ATOM 671 N N . ASN A 1 95 ? -17.799 11.908 24.620 1.00 97.12 95 ASN A N 1
ATOM 672 C CA . ASN A 1 95 ? -16.380 11.707 24.917 1.00 97.12 95 ASN A CA 1
ATOM 673 C C . ASN A 1 95 ? -16.241 10.783 26.126 1.00 97.12 95 ASN A C 1
ATOM 675 O O . ASN A 1 95 ? -16.795 11.087 27.182 1.00 97.12 95 ASN A O 1
ATOM 679 N N . THR A 1 96 ? -15.471 9.706 25.991 1.00 97.81 96 THR A N 1
ATOM 680 C CA . THR A 1 96 ? -15.305 8.711 27.057 1.00 97.81 96 THR A CA 1
ATOM 681 C C . THR A 1 96 ? -13.871 8.201 27.107 1.00 97.81 96 THR A C 1
ATOM 683 O O . THR A 1 96 ? -13.236 7.966 26.080 1.00 97.81 96 THR A O 1
ATOM 686 N N . THR A 1 97 ? -13.351 8.021 28.320 1.00 98.19 97 THR A N 1
ATOM 687 C CA . THR A 1 97 ? -12.107 7.277 28.554 1.00 98.19 97 THR A CA 1
ATOM 688 C C . THR A 1 97 ? -12.409 5.784 28.583 1.00 98.19 97 THR A C 1
ATOM 690 O O . THR A 1 97 ? -13.410 5.374 29.163 1.00 98.19 97 THR A O 1
ATOM 693 N N . TYR A 1 98 ? -11.545 4.974 27.987 1.00 98.50 98 TYR A N 1
ATOM 694 C CA . TYR A 1 98 ? -11.637 3.522 27.965 1.00 98.50 98 TYR A CA 1
ATOM 695 C C . TYR A 1 98 ? -10.298 2.906 28.363 1.00 98.50 98 TYR A C 1
ATOM 697 O O . TYR A 1 98 ? -9.240 3.337 27.907 1.00 98.50 98 TYR A O 1
ATOM 705 N N . SER A 1 99 ? -10.340 1.899 29.221 1.00 98.25 99 SER A N 1
ATOM 706 C CA . SER A 1 99 ? -9.166 1.185 29.716 1.00 98.25 99 SER A CA 1
ATOM 707 C C . SER A 1 99 ? -9.516 -0.263 30.043 1.00 98.25 99 SER A C 1
ATOM 709 O O . SER A 1 99 ? -10.659 -0.701 29.883 1.00 98.25 99 SER A O 1
ATOM 711 N N . GLY A 1 100 ? -8.531 -1.004 30.535 1.00 97.06 100 GLY A N 1
ATOM 712 C CA . GLY A 1 100 ? -8.674 -2.382 30.967 1.00 97.06 100 GLY A CA 1
ATOM 713 C C . GLY A 1 100 ? -8.178 -3.389 29.935 1.00 97.06 100 GLY A C 1
ATOM 714 O O . GLY A 1 100 ? -7.800 -3.075 28.807 1.00 97.06 100 GLY A O 1
ATOM 715 N N . THR A 1 101 ? -8.123 -4.646 30.365 1.00 96.44 101 THR A N 1
ATOM 716 C CA . THR A 1 101 ? -7.491 -5.728 29.593 1.00 96.44 101 THR A CA 1
ATOM 717 C C . THR A 1 101 ? -8.446 -6.472 28.659 1.00 96.44 101 THR A C 1
ATOM 719 O O . THR A 1 101 ? -7.984 -7.316 27.881 1.00 96.44 101 THR A O 1
ATOM 722 N N . GLY A 1 102 ? -9.737 -6.155 28.733 1.00 96.88 102 GLY A N 1
ATOM 723 C CA .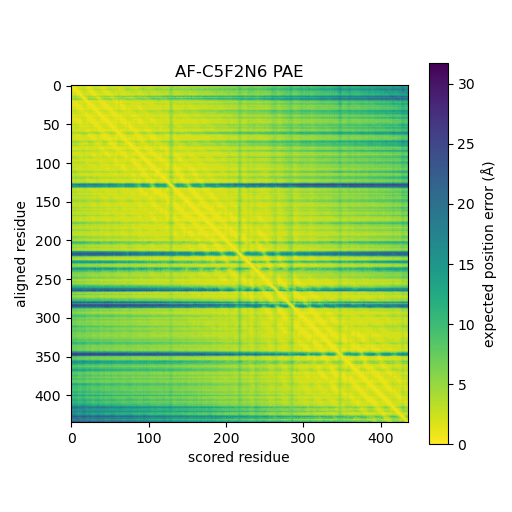 GLY A 1 102 ? -10.840 -6.767 28.008 1.00 96.88 102 GLY A CA 1
ATOM 724 C C . GLY A 1 102 ? -10.887 -6.432 26.518 1.00 96.88 102 GLY A C 1
ATOM 725 O O . GLY A 1 102 ? -10.090 -5.644 26.006 1.00 96.88 102 GLY A O 1
ATOM 726 N N . SER A 1 103 ? -11.826 -7.057 25.808 1.00 96.50 103 SER A N 1
ATOM 727 C CA . SER A 1 103 ? -11.989 -6.916 24.355 1.00 96.50 103 SER A CA 1
ATOM 728 C C . SER A 1 103 ? -13.370 -6.392 23.968 1.00 96.50 103 SER A C 1
ATOM 730 O O . SER A 1 103 ? -14.357 -6.609 24.676 1.00 96.50 103 SER A O 1
ATOM 732 N N . ILE A 1 104 ? -13.428 -5.746 22.802 1.00 97.50 104 ILE A N 1
ATOM 733 C CA . ILE A 1 104 ? -14.660 -5.538 22.041 1.00 97.50 104 ILE A CA 1
ATOM 734 C C . ILE A 1 104 ? -14.823 -6.717 21.073 1.00 97.50 104 ILE A C 1
ATOM 736 O O . ILE A 1 104 ? -13.873 -7.093 20.381 1.00 97.50 104 ILE A O 1
ATOM 740 N N . THR A 1 105 ? -16.005 -7.329 21.050 1.00 95.88 105 THR A N 1
ATOM 741 C CA . THR A 1 105 ? -16.213 -8.672 20.471 1.00 95.88 105 THR A CA 1
ATOM 742 C C . THR A 1 105 ? -17.269 -8.741 19.365 1.00 95.88 105 THR A C 1
ATOM 744 O O . THR A 1 105 ? -17.439 -9.799 18.762 1.00 95.88 105 THR A O 1
ATOM 747 N N . ASN A 1 106 ? -17.919 -7.622 19.027 1.00 95.00 106 ASN A N 1
ATOM 748 C CA . ASN A 1 106 ? -18.859 -7.537 17.908 1.00 95.00 106 ASN A CA 1
ATOM 749 C C . ASN A 1 106 ? -18.734 -6.248 17.078 1.00 95.00 106 ASN A C 1
ATOM 751 O O . ASN A 1 106 ? -18.529 -6.334 15.874 1.00 95.00 106 ASN A O 1
ATOM 755 N N . ALA A 1 107 ? -18.862 -5.061 17.678 1.00 97.19 107 ALA A N 1
ATOM 756 C CA . ALA A 1 107 ? -18.800 -3.804 16.924 1.00 97.19 107 ALA A CA 1
ATOM 757 C C . ALA A 1 107 ? -18.243 -2.643 17.752 1.00 97.19 107 ALA A C 1
ATOM 759 O O . ALA A 1 107 ? -18.372 -2.632 18.978 1.00 97.19 107 ALA A O 1
ATOM 760 N N . LEU A 1 108 ? -17.641 -1.667 17.079 1.00 98.31 108 LEU A N 1
ATOM 761 C CA . LEU A 1 108 ? -17.164 -0.432 17.693 1.00 98.31 108 LEU A CA 1
ATOM 762 C C . LEU A 1 108 ? -17.540 0.760 16.816 1.00 98.31 108 LEU A C 1
ATOM 764 O O . LEU A 1 108 ? -16.927 0.960 15.770 1.00 98.31 108 LEU A O 1
ATOM 768 N N . ASP A 1 109 ? -18.475 1.572 17.292 1.00 98.31 109 ASP A N 1
ATOM 769 C CA . ASP A 1 109 ? -18.970 2.743 16.580 1.00 98.31 109 ASP A CA 1
ATOM 770 C C . ASP A 1 109 ? -18.678 3.998 17.405 1.00 98.31 109 ASP A C 1
ATOM 772 O O . ASP A 1 109 ? -19.046 4.094 18.578 1.00 98.31 109 ASP A O 1
ATOM 776 N N . ILE A 1 110 ? -17.981 4.962 16.803 1.00 98.44 110 ILE A N 1
ATOM 777 C CA . ILE A 1 110 ? -17.622 6.233 17.438 1.00 98.44 110 ILE A CA 1
ATOM 778 C C . ILE A 1 110 ? -18.192 7.366 16.598 1.00 98.44 110 ILE A C 1
ATOM 780 O O . ILE A 1 110 ? -17.770 7.587 15.460 1.00 98.44 110 ILE A O 1
ATOM 784 N N . ALA A 1 111 ? -19.124 8.118 17.176 1.00 97.75 111 ALA A N 1
ATOM 785 C CA . ALA A 1 111 ? -19.765 9.224 16.487 1.00 97.75 111 ALA A CA 1
ATOM 786 C C . ALA A 1 111 ? -18.770 10.337 16.109 1.00 97.75 111 ALA A C 1
ATOM 788 O O . ALA A 1 111 ? -17.752 10.575 16.770 1.00 97.75 111 ALA A O 1
ATOM 789 N N . GLY A 1 112 ? -19.115 11.077 15.054 1.00 96.81 112 GLY A N 1
ATOM 790 C CA . GLY A 1 112 ? -18.342 12.227 14.594 1.00 96.81 112 GLY A CA 1
ATOM 791 C C . GLY A 1 112 ? -18.086 13.250 15.706 1.00 96.81 112 GLY A C 1
ATOM 792 O O . GLY A 1 112 ? -18.943 13.511 16.552 1.00 96.81 112 GLY A O 1
ATOM 793 N N . SER A 1 113 ? -16.883 13.832 15.703 1.00 94.12 113 SER A N 1
ATOM 794 C CA . SER A 1 113 ? -16.414 14.803 16.709 1.00 94.12 113 SER A CA 1
ATOM 795 C C . SER A 1 113 ? -16.285 14.272 18.146 1.00 94.12 113 SER A C 1
ATOM 797 O O . SER A 1 113 ? -16.002 15.065 19.047 1.00 94.12 113 SER A O 1
ATOM 799 N N . LYS A 1 114 ? -16.482 12.969 18.385 1.00 97.75 114 LYS A N 1
ATOM 800 C CA . LYS A 1 114 ? -16.295 12.348 19.701 1.00 97.75 114 LYS A CA 1
ATOM 801 C C . LYS A 1 114 ? -14.940 11.679 19.819 1.00 97.75 114 LYS A C 1
ATOM 803 O O . LYS A 1 114 ? -14.347 11.271 18.822 1.00 97.75 114 LYS A O 1
ATOM 808 N N . THR A 1 115 ? -14.473 11.563 21.055 1.00 97.88 115 THR A N 1
ATOM 809 C CA . THR A 1 115 ? -13.199 10.931 21.380 1.00 97.88 115 THR A CA 1
ATOM 810 C C . THR A 1 115 ? -13.406 9.752 22.316 1.00 97.88 115 THR A C 1
ATOM 812 O O . THR A 1 115 ? -13.877 9.925 23.443 1.00 97.88 115 THR A O 1
ATOM 815 N N . LEU A 1 116 ? -12.956 8.577 21.881 1.00 98.56 116 LEU A N 1
ATOM 816 C CA . LEU A 1 116 ? -12.673 7.445 22.753 1.00 98.56 116 LEU A CA 1
ATOM 817 C C . LEU A 1 116 ? -11.201 7.505 23.162 1.00 98.56 116 LEU A C 1
ATOM 819 O O . LEU A 1 116 ? -10.305 7.234 22.361 1.00 98.56 116 LEU A O 1
ATOM 823 N N . ASN A 1 117 ? -10.929 7.896 24.402 1.00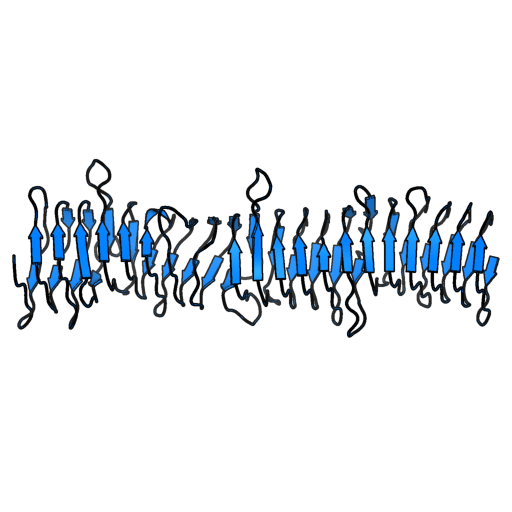 98.38 117 ASN A N 1
ATOM 824 C CA . ASN A 1 117 ? -9.566 7.937 24.918 1.00 98.38 117 ASN A CA 1
ATOM 825 C C . ASN A 1 117 ? -9.163 6.570 25.479 1.00 98.38 117 ASN A C 1
ATOM 827 O O . ASN A 1 117 ? -9.487 6.262 26.619 1.00 98.38 117 ASN A O 1
ATOM 831 N N . ALA A 1 118 ? -8.425 5.794 24.686 1.00 98.19 118 ALA A N 1
ATOM 832 C CA . ALA A 1 118 ? -7.882 4.483 25.034 1.00 98.19 118 ALA A CA 1
ATOM 833 C C . ALA A 1 118 ? -6.343 4.494 25.121 1.00 98.19 118 ALA A C 1
ATOM 835 O O . ALA A 1 118 ? -5.669 3.541 24.735 1.00 98.19 118 ALA A O 1
ATOM 836 N N . SER A 1 119 ? -5.761 5.603 25.581 1.00 96.81 119 SER A N 1
ATOM 837 C CA . SER A 1 119 ? -4.306 5.821 25.561 1.00 96.81 119 SER A CA 1
ATOM 838 C C . SER A 1 119 ? -3.525 4.971 26.565 1.00 96.81 119 SER A C 1
ATOM 840 O O . SER A 1 119 ? -2.321 4.802 26.393 1.00 96.81 119 SER A O 1
ATOM 842 N N . THR A 1 120 ? -4.187 4.432 27.591 1.00 94.88 120 THR A N 1
ATOM 843 C CA . THR A 1 120 ? -3.543 3.610 28.626 1.00 94.88 120 THR A CA 1
ATOM 844 C C . THR A 1 120 ? -3.300 2.180 28.146 1.00 94.88 120 THR A C 1
ATOM 846 O O . THR A 1 120 ? -2.154 1.744 28.110 1.00 94.88 120 THR A O 1
ATOM 849 N N . ASP A 1 121 ? -4.359 1.477 27.733 1.00 96.19 121 ASP A N 1
ATOM 850 C CA . ASP A 1 121 ? -4.299 0.041 27.409 1.00 96.19 121 ASP A CA 1
ATOM 851 C C . ASP A 1 121 ? -4.545 -0.267 25.920 1.00 96.19 121 ASP A C 1
ATOM 853 O O . ASP A 1 121 ? -4.377 -1.405 25.472 1.00 96.19 121 ASP A O 1
ATOM 857 N N . GLY A 1 122 ? -4.926 0.742 25.131 1.00 97.31 122 GLY A N 1
ATOM 858 C CA . GLY A 1 122 ? -5.430 0.554 23.775 1.00 97.31 122 GLY A CA 1
ATOM 859 C C . GLY A 1 122 ? -6.798 -0.129 23.740 1.00 97.31 122 GLY A C 1
ATOM 860 O O . GLY A 1 122 ? -7.471 -0.319 24.752 1.00 97.31 122 GLY A O 1
ATOM 861 N N . ILE A 1 123 ? -7.220 -0.499 22.535 1.00 98.44 123 ILE A N 1
ATOM 862 C CA . ILE A 1 123 ? -8.454 -1.238 22.275 1.00 98.44 123 ILE A CA 1
ATOM 863 C C . ILE A 1 123 ? -8.082 -2.597 21.696 1.00 98.44 123 ILE A C 1
ATOM 865 O O . ILE A 1 123 ? -7.379 -2.682 20.686 1.00 98.44 123 ILE A O 1
ATOM 869 N N . LYS A 1 124 ? -8.583 -3.669 22.309 1.00 97.94 124 LYS A N 1
ATOM 870 C CA . LYS A 1 124 ? -8.467 -5.028 21.777 1.00 97.94 124 LYS A CA 1
ATOM 871 C C . LYS A 1 124 ? -9.749 -5.407 21.056 1.00 97.94 124 LYS A C 1
ATOM 873 O O . LYS A 1 124 ? -10.829 -5.349 21.641 1.00 97.94 124 LYS A O 1
ATOM 878 N N . ILE A 1 125 ? -9.614 -5.832 19.809 1.00 97.62 125 ILE A N 1
ATOM 879 C CA . ILE A 1 125 ? -10.708 -6.360 19.000 1.00 97.62 125 ILE A CA 1
ATOM 880 C C . ILE A 1 125 ? -10.542 -7.872 18.906 1.00 97.62 125 ILE A C 1
ATOM 882 O O . ILE A 1 125 ? -9.485 -8.360 18.501 1.00 97.62 125 ILE A O 1
ATOM 886 N N . LEU A 1 126 ? -11.575 -8.607 19.308 1.00 95.12 126 LEU A N 1
ATOM 887 C CA . LEU A 1 126 ? -11.639 -10.062 19.212 1.00 95.12 126 LEU A CA 1
ATOM 888 C C . LEU A 1 126 ? -13.050 -10.474 18.796 1.00 95.12 126 LEU A C 1
ATOM 890 O O . LEU A 1 126 ? -13.842 -10.954 19.605 1.00 95.12 126 LEU A O 1
ATOM 894 N N . PHE A 1 127 ? -13.387 -10.230 17.532 1.00 91.75 127 PHE A N 1
ATOM 895 C CA . PHE A 1 127 ? -14.666 -10.669 16.987 1.00 91.75 127 PHE A CA 1
ATOM 896 C C . PHE A 1 127 ? -14.666 -12.197 16.899 1.00 91.75 127 PHE A C 1
ATOM 898 O O . PHE A 1 127 ? -13.698 -12.787 16.424 1.00 91.75 127 PHE A O 1
ATOM 905 N N . ALA A 1 128 ? -15.702 -12.846 17.436 1.00 77.44 128 ALA A N 1
ATOM 906 C CA . ALA A 1 128 ? -15.742 -14.304 17.547 1.00 77.44 128 ALA A CA 1
ATOM 907 C C . ALA A 1 128 ? -15.552 -14.997 16.181 1.00 77.44 128 ALA A C 1
ATOM 909 O O . ALA A 1 128 ? -15.936 -14.457 15.145 1.00 77.44 128 ALA A O 1
ATOM 910 N N . ASN A 1 129 ? -15.009 -16.220 16.169 1.00 63.00 129 ASN A N 1
ATOM 911 C CA . ASN A 1 129 ? -14.823 -16.993 14.935 1.00 63.00 129 ASN A CA 1
ATOM 912 C C . ASN A 1 129 ? -16.144 -17.091 14.146 1.00 63.00 129 ASN A C 1
ATOM 914 O O . ASN A 1 129 ? -17.154 -17.553 14.678 1.00 63.00 129 ASN A O 1
ATOM 918 N N . ASN A 1 130 ? -16.113 -16.699 12.868 1.00 65.12 130 ASN A N 1
ATOM 919 C CA . ASN A 1 130 ? -17.258 -16.589 11.946 1.00 65.12 130 ASN A CA 1
ATOM 920 C C . ASN A 1 130 ? -18.225 -15.415 12.193 1.00 65.12 130 ASN A C 1
ATOM 922 O O . ASN A 1 130 ? -19.114 -15.200 11.369 1.00 65.12 130 ASN A O 1
ATOM 926 N N . ALA A 1 131 ? -18.065 -14.639 13.268 1.00 70.44 131 ALA A N 1
ATOM 927 C CA . ALA A 1 131 ? -18.744 -13.356 13.403 1.00 70.44 131 ALA A CA 1
ATOM 928 C C . ALA A 1 131 ? -18.005 -12.305 12.563 1.00 70.44 131 ALA A C 1
ATOM 930 O O . ALA A 1 131 ? -16.778 -12.213 12.587 1.00 70.44 131 ALA A O 1
ATOM 931 N N . THR A 1 132 ? -18.753 -11.512 11.800 1.00 74.25 132 THR A N 1
ATOM 932 C CA . THR A 1 132 ? -18.207 -10.412 11.000 1.00 74.25 132 THR A CA 1
ATOM 933 C C . THR A 1 132 ? -18.627 -9.093 11.626 1.00 74.25 132 THR A C 1
ATOM 935 O O . THR A 1 132 ? -19.733 -8.614 11.370 1.00 74.25 132 THR A O 1
ATOM 938 N N . GLY A 1 133 ? -17.756 -8.537 12.461 1.00 88.31 133 GLY A N 1
ATOM 939 C CA . GLY A 1 133 ? -17.989 -7.255 13.113 1.00 88.31 133 GLY A CA 1
ATOM 940 C C . GLY A 1 133 ? -17.558 -6.062 12.265 1.00 88.31 133 GLY A C 1
ATOM 941 O O . GLY A 1 133 ? -16.789 -6.206 11.307 1.00 88.31 133 GLY A O 1
ATOM 942 N N . THR A 1 134 ? -18.034 -4.875 12.624 1.00 96.56 134 THR A N 1
ATOM 943 C CA . THR A 1 134 ? -17.663 -3.605 11.986 1.00 96.56 134 THR A CA 1
ATOM 944 C C . THR A 1 134 ? -17.031 -2.663 12.995 1.00 96.56 134 THR A C 1
ATOM 946 O O . THR A 1 134 ? -17.335 -2.703 14.186 1.00 96.56 134 THR A O 1
ATOM 949 N N . ILE A 1 135 ? -16.129 -1.820 12.505 1.00 98.31 135 ILE A N 1
ATOM 950 C CA . ILE A 1 135 ? -15.605 -0.690 13.261 1.00 98.31 135 ILE A CA 1
ATOM 951 C C . ILE A 1 135 ? -15.870 0.557 12.433 1.00 98.31 135 ILE A C 1
ATOM 953 O O . ILE A 1 135 ? -15.269 0.720 11.367 1.00 98.31 135 ILE A O 1
ATOM 957 N N . ASP A 1 136 ? -16.756 1.419 12.913 1.00 98.12 136 ASP A N 1
ATOM 958 C CA . ASP A 1 136 ? -17.052 2.698 12.283 1.00 98.12 136 ASP A CA 1
ATOM 959 C C . ASP A 1 136 ? -16.602 3.852 13.181 1.00 98.12 136 ASP A C 1
ATOM 961 O O . ASP A 1 136 ? -17.338 4.352 14.032 1.00 98.12 136 ASP A O 1
ATOM 965 N N . ASN A 1 137 ? -15.344 4.272 13.022 1.00 98.19 137 ASN A N 1
ATOM 966 C CA . ASN A 1 137 ? -14.840 5.451 13.711 1.00 98.19 137 ASN A CA 1
ATOM 967 C C . ASN A 1 137 ? -15.014 6.692 12.828 1.00 98.19 137 ASN A C 1
ATOM 969 O O . ASN A 1 137 ? -14.173 6.982 11.979 1.00 98.19 137 ASN A O 1
ATOM 973 N N . ALA A 1 138 ? -16.072 7.465 13.066 1.00 97.69 138 ALA A N 1
ATOM 974 C CA . ALA A 1 138 ? -16.229 8.801 12.488 1.00 97.69 138 ALA A CA 1
ATOM 975 C C . ALA A 1 138 ? -15.549 9.897 13.338 1.00 97.69 138 ALA A C 1
ATOM 977 O O . ALA A 1 138 ? -15.434 11.046 12.902 1.00 97.69 138 ALA A O 1
ATOM 978 N N . GLY A 1 139 ? -15.124 9.564 14.561 1.00 97.62 139 GLY A N 1
ATOM 979 C CA . GLY A 1 139 ? -14.491 10.464 15.520 1.00 97.62 139 GLY A CA 1
ATOM 980 C C . GLY A 1 139 ? -12.984 10.239 15.677 1.00 97.62 139 GLY A C 1
ATOM 981 O O . GLY A 1 139 ? -12.231 10.114 14.705 1.00 97.62 139 GLY A O 1
ATOM 982 N N . ILE A 1 140 ? -12.535 10.251 16.933 1.00 98.38 140 ILE A N 1
ATOM 983 C CA . ILE A 1 140 ? -11.137 10.106 17.339 1.00 98.38 140 ILE A CA 1
ATOM 984 C C . ILE A 1 140 ? -11.000 8.915 18.290 1.00 98.38 140 ILE A C 1
ATOM 986 O O . ILE A 1 140 ? -11.600 8.890 19.364 1.00 98.38 140 ILE A O 1
ATOM 990 N N . ILE A 1 141 ? -10.117 7.977 17.960 1.00 98.62 141 ILE A N 1
ATOM 991 C CA . ILE A 1 141 ? -9.581 7.014 18.923 1.00 98.62 141 ILE A CA 1
ATOM 992 C C . ILE A 1 141 ? -8.226 7.542 19.383 1.00 98.62 141 ILE A C 1
ATOM 994 O O . ILE A 1 141 ? -7.253 7.580 18.627 1.00 98.62 141 ILE A O 1
ATOM 998 N N . SER A 1 142 ? -8.150 7.972 20.640 1.00 98.25 142 SER A N 1
ATOM 999 C CA . SER A 1 142 ? -6.891 8.407 21.236 1.00 98.25 142 SER A CA 1
ATOM 1000 C C . SER A 1 142 ? -6.202 7.224 21.907 1.00 98.25 142 SER A C 1
ATOM 1002 O O . SER A 1 142 ? -6.367 7.019 23.105 1.00 98.25 142 SER A O 1
ATOM 1004 N N . GLY A 1 143 ? -5.465 6.428 21.137 1.00 98.12 143 GLY A N 1
ATOM 1005 C CA . GLY A 1 143 ? -4.799 5.213 21.604 1.00 98.12 143 GLY A CA 1
ATOM 1006 C C . GLY A 1 143 ? -4.474 4.260 20.458 1.00 98.12 143 GLY A C 1
ATOM 1007 O O . GLY A 1 143 ? -4.651 4.600 19.288 1.00 98.12 143 GLY A O 1
ATOM 1008 N N . ASN A 1 144 ? -3.997 3.066 20.805 1.00 98.31 144 ASN A N 1
ATOM 1009 C CA . ASN A 1 144 ? -3.714 2.003 19.838 1.00 98.31 144 ASN A CA 1
ATOM 1010 C C . ASN A 1 144 ? -4.926 1.083 19.675 1.00 98.31 144 ASN A C 1
ATOM 1012 O O . ASN A 1 144 ? -5.678 0.877 20.627 1.00 98.31 144 ASN A O 1
ATOM 1016 N N . LEU A 1 145 ? -5.064 0.464 18.506 1.00 98.38 145 LEU A N 1
ATOM 1017 C CA . LEU A 1 145 ? -6.047 -0.586 18.256 1.00 98.38 145 LEU A CA 1
ATOM 1018 C C . LEU A 1 145 ? -5.345 -1.868 17.806 1.00 98.38 145 LEU A C 1
ATOM 1020 O O . LEU A 1 145 ? -4.485 -1.844 16.928 1.00 98.38 145 LEU A O 1
ATOM 1024 N N . ASN A 1 146 ? -5.720 -2.996 18.402 1.00 98.12 146 ASN A N 1
ATOM 1025 C CA . ASN A 1 146 ? -5.155 -4.307 18.109 1.00 98.12 146 ASN A CA 1
ATOM 1026 C C . ASN A 1 146 ? -6.256 -5.282 17.677 1.00 98.12 146 ASN A C 1
ATOM 1028 O O . ASN A 1 146 ? -7.077 -5.695 18.499 1.00 98.12 146 ASN A O 1
ATOM 1032 N N . ASN A 1 147 ? -6.252 -5.668 16.399 1.00 97.69 147 ASN A N 1
ATOM 1033 C CA . ASN A 1 147 ? -7.063 -6.769 15.889 1.00 97.69 147 ASN A CA 1
ATOM 1034 C C . ASN A 1 147 ? -6.376 -8.092 16.243 1.00 97.69 147 ASN A C 1
ATOM 1036 O O . ASN A 1 147 ? -5.381 -8.467 15.617 1.00 97.69 147 ASN A O 1
ATOM 1040 N N . GLN A 1 148 ? -6.870 -8.761 17.283 1.00 96.44 148 GLN A N 1
ATOM 1041 C CA . GLN A 1 148 ? -6.239 -9.955 17.837 1.00 96.44 148 GLN A CA 1
ATOM 1042 C C . GLN A 1 148 ? -6.454 -11.182 16.951 1.00 96.44 148 GLN A C 1
ATOM 1044 O O . GLN A 1 148 ? -7.431 -11.272 16.211 1.00 96.44 148 GLN A O 1
ATOM 1049 N N . ASN A 1 149 ? -5.551 -12.157 17.071 1.00 94.25 149 ASN A N 1
ATOM 1050 C CA . ASN A 1 149 ? -5.645 -13.430 16.360 1.00 94.25 149 ASN A CA 1
ATOM 1051 C C . ASN A 1 149 ? -7.029 -14.091 16.536 1.00 94.25 149 ASN A C 1
ATOM 1053 O O . ASN A 1 149 ? -7.578 -14.105 17.636 1.00 94.25 149 ASN A O 1
ATOM 1057 N N . GLY A 1 150 ? -7.571 -14.656 15.456 1.00 91.62 150 GLY A N 1
ATOM 1058 C CA . GLY A 1 150 ? -8.919 -15.242 15.412 1.00 91.62 150 GLY A CA 1
ATOM 1059 C C . GLY A 1 150 ? -10.046 -14.246 15.110 1.00 91.62 150 GLY A C 1
ATOM 1060 O O . GLY A 1 150 ? -11.159 -14.664 14.812 1.00 91.62 150 GLY A O 1
ATOM 1061 N N . SER A 1 151 ? -9.768 -12.941 15.115 1.00 94.75 151 SER A N 1
ATOM 1062 C CA . SER A 1 151 ? -10.758 -11.909 14.800 1.00 94.75 151 SER A CA 1
ATOM 1063 C C . SER A 1 151 ? -10.930 -11.694 13.291 1.00 94.75 151 SER A C 1
ATOM 1065 O O . SER A 1 151 ? -9.962 -11.703 12.524 1.00 94.75 151 SER A O 1
ATOM 1067 N N . THR A 1 152 ? -12.171 -11.463 12.853 1.00 95.38 152 THR A N 1
ATOM 1068 C CA . THR A 1 152 ? -12.489 -11.044 11.479 1.00 95.38 152 THR A CA 1
ATOM 1069 C C . THR A 1 152 ? -13.274 -9.743 11.488 1.00 95.38 152 THR A C 1
ATOM 1071 O O . THR A 1 152 ? -14.451 -9.719 11.847 1.00 95.38 152 THR A O 1
ATOM 1074 N N . ILE A 1 153 ? -12.644 -8.666 11.024 1.00 97.38 153 ILE A N 1
ATOM 1075 C CA . ILE A 1 153 ? -13.311 -7.378 10.821 1.00 97.38 153 ILE A CA 1
ATOM 1076 C C . ILE A 1 153 ? -13.803 -7.308 9.376 1.00 97.38 153 ILE A C 1
ATOM 1078 O O . ILE A 1 153 ? -13.026 -7.495 8.438 1.00 97.38 153 ILE A O 1
ATOM 1082 N N . LYS A 1 154 ? -15.095 -7.042 9.180 1.00 96.69 154 LYS A N 1
ATOM 1083 C CA . LYS A 1 154 ? -15.681 -6.869 7.845 1.00 96.69 154 LYS A CA 1
ATOM 1084 C C . LYS A 1 154 ? -15.250 -5.542 7.235 1.00 96.69 154 LYS A C 1
ATOM 1086 O O . LYS A 1 154 ? -14.643 -5.515 6.173 1.00 96.69 154 LYS A O 1
ATOM 1091 N N . THR A 1 155 ? -15.531 -4.459 7.945 1.00 97.31 155 THR A N 1
ATOM 1092 C CA . THR A 1 155 ? -15.187 -3.104 7.526 1.00 97.31 155 THR A CA 1
ATOM 1093 C C . THR A 1 155 ? -14.628 -2.360 8.722 1.00 97.31 155 THR A C 1
ATOM 1095 O O . THR A 1 155 ? -15.205 -2.422 9.810 1.00 97.31 155 THR A O 1
ATOM 1098 N N . PHE A 1 156 ? -13.506 -1.679 8.518 1.00 98.44 156 PHE A N 1
ATOM 1099 C CA . PHE A 1 156 ? -12.891 -0.803 9.502 1.00 98.44 156 PHE A CA 1
ATOM 1100 C C .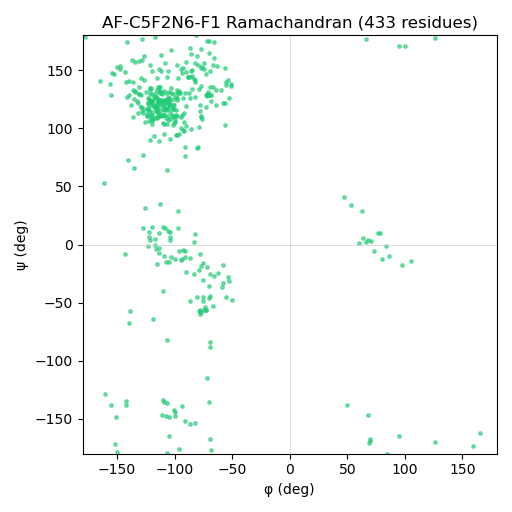 PHE A 1 156 ? -12.672 0.579 8.882 1.00 98.44 156 PHE A C 1
ATOM 1102 O O . PHE A 1 156 ? -11.764 0.757 8.073 1.00 98.44 156 PHE A O 1
ATOM 1109 N N . ASN A 1 157 ? -13.488 1.556 9.270 1.00 98.25 157 ASN A N 1
ATOM 1110 C CA . ASN A 1 157 ? -13.275 2.966 8.951 1.00 98.25 157 ASN A CA 1
ATOM 1111 C C . ASN A 1 157 ? -12.435 3.598 10.060 1.00 98.25 157 ASN A C 1
ATOM 1113 O O . ASN A 1 157 ? -12.842 3.584 11.223 1.00 98.25 157 ASN A O 1
ATOM 1117 N N . THR A 1 158 ? -11.252 4.118 9.724 1.00 97.69 158 THR A N 1
ATOM 1118 C CA . THR A 1 158 ? -10.292 4.528 10.757 1.00 97.69 158 THR A CA 1
ATOM 1119 C C . THR A 1 158 ? -10.655 5.823 11.454 1.00 97.69 158 THR A C 1
ATOM 1121 O O . THR A 1 158 ? -10.240 5.981 12.597 1.00 97.69 158 THR A O 1
ATOM 1124 N N . GLY A 1 159 ? -11.335 6.767 10.793 1.00 96.31 159 GLY A N 1
ATOM 1125 C CA . GLY A 1 159 ? -11.437 8.140 11.293 1.00 96.31 159 GLY A CA 1
ATOM 1126 C C . GLY A 1 159 ? -10.053 8.674 11.657 1.00 96.31 159 GLY A C 1
ATOM 1127 O O . GLY A 1 159 ? -9.077 8.398 10.956 1.00 96.31 159 GLY A O 1
ATOM 1128 N N . SER A 1 160 ? -9.947 9.378 12.783 1.00 97.38 160 SER A N 1
ATOM 1129 C CA . SER A 1 160 ? -8.650 9.738 13.366 1.00 97.38 160 SER A CA 1
ATOM 1130 C C . SER A 1 160 ? -8.231 8.742 14.451 1.00 97.38 160 SER A C 1
ATOM 1132 O O . SER A 1 160 ? -8.995 8.469 15.378 1.00 97.38 160 SER A O 1
ATOM 1134 N N . ILE A 1 161 ? -6.998 8.240 14.375 1.00 98.31 161 ILE A N 1
ATOM 1135 C CA . ILE A 1 161 ? -6.366 7.393 15.392 1.00 98.31 161 ILE A CA 1
ATOM 1136 C C . ILE A 1 161 ? -5.021 8.010 15.768 1.00 98.31 161 ILE A C 1
ATOM 1138 O O . ILE A 1 161 ? -4.114 8.113 14.941 1.00 98.31 161 ILE A O 1
ATOM 1142 N N . SER A 1 162 ? -4.871 8.419 17.031 1.00 97.50 162 SER A N 1
ATOM 1143 C CA . SER A 1 162 ? -3.624 9.048 17.489 1.00 97.50 162 SER A CA 1
ATOM 1144 C C . SER A 1 162 ? -2.485 8.052 17.730 1.00 97.50 162 SER A C 1
ATOM 1146 O O . SER A 1 162 ? -1.329 8.467 17.789 1.00 97.50 162 SER A O 1
ATOM 1148 N N . GLY A 1 163 ? -2.802 6.763 17.879 1.00 98.00 163 GLY A N 1
ATOM 1149 C CA . GLY A 1 163 ? -1.841 5.671 18.013 1.00 98.00 163 GLY A CA 1
ATOM 1150 C C . GLY A 1 163 ? -1.622 4.900 16.710 1.00 98.00 163 GLY A C 1
ATOM 1151 O O . GLY A 1 163 ? -1.594 5.477 15.621 1.00 98.00 163 GLY A O 1
ATOM 1152 N N . SER A 1 164 ? -1.418 3.587 16.835 1.00 98.06 164 SER A N 1
ATOM 1153 C CA . SER A 1 164 ? -1.249 2.651 15.716 1.00 98.06 164 SER A CA 1
ATOM 1154 C C . SER A 1 164 ? -2.419 1.678 15.581 1.00 98.06 164 SER A C 1
ATOM 1156 O O . SER A 1 164 ? -3.185 1.446 16.522 1.00 98.06 164 SER A O 1
ATOM 1158 N N . ILE A 1 165 ? -2.508 1.056 14.406 1.00 98.62 165 ILE A N 1
ATOM 1159 C CA . ILE A 1 165 ? -3.286 -0.165 14.190 1.00 98.62 165 ILE A CA 1
ATOM 1160 C C . ILE A 1 165 ? -2.312 -1.342 14.102 1.00 98.62 165 ILE A C 1
ATOM 1162 O O . ILE A 1 165 ? -1.435 -1.360 13.238 1.00 98.62 165 ILE A O 1
ATOM 1166 N N . ALA A 1 166 ? -2.492 -2.349 14.950 1.00 98.25 166 ALA A N 1
ATOM 1167 C CA . ALA A 1 166 ? -1.850 -3.652 14.811 1.00 98.25 166 ALA A CA 1
ATOM 1168 C C . ALA A 1 166 ? -2.876 -4.667 14.292 1.00 98.25 166 ALA A C 1
ATOM 1170 O O . ALA A 1 166 ? -3.843 -4.985 14.986 1.00 98.25 166 ALA A O 1
ATOM 1171 N N . ASN A 1 167 ? -2.676 -5.181 13.079 1.00 98.19 167 ASN A N 1
ATOM 1172 C CA . ASN A 1 167 ? -3.508 -6.239 12.517 1.00 98.19 167 ASN A CA 1
ATOM 1173 C C . ASN A 1 167 ? -2.823 -7.602 12.657 1.00 98.19 167 ASN A C 1
ATOM 1175 O O . ASN A 1 167 ? -1.904 -7.906 11.902 1.00 98.19 167 ASN A O 1
ATOM 1179 N N . ASN A 1 168 ? -3.292 -8.434 13.587 1.00 97.25 168 ASN A N 1
ATOM 1180 C CA . ASN A 1 168 ? -2.805 -9.802 13.791 1.00 97.25 168 ASN A CA 1
ATOM 1181 C C . ASN A 1 168 ? -3.820 -10.864 13.324 1.00 97.25 168 ASN A C 1
ATOM 1183 O O . ASN A 1 168 ? -3.690 -12.033 13.685 1.00 97.25 168 ASN A O 1
ATOM 1187 N N . ALA A 1 169 ? -4.841 -10.467 12.556 1.00 95.50 169 ALA A N 1
ATOM 1188 C CA . ALA A 1 169 ? -5.872 -11.360 12.031 1.00 95.50 169 ALA A CA 1
ATOM 1189 C C . ALA A 1 169 ? -6.442 -10.853 10.692 1.00 95.50 169 ALA A C 1
ATOM 1191 O O . ALA A 1 169 ? -5.725 -10.250 9.895 1.00 95.50 169 ALA A O 1
ATOM 1192 N N . THR A 1 170 ? -7.720 -11.118 10.403 1.00 95.75 170 THR A N 1
ATOM 1193 C CA . THR A 1 170 ? -8.318 -10.757 9.111 1.00 95.75 170 THR A CA 1
ATOM 1194 C C . THR A 1 170 ? -9.068 -9.433 9.183 1.00 95.75 170 THR A C 1
ATOM 1196 O O . THR A 1 170 ? -9.924 -9.235 10.049 1.00 95.75 170 THR A O 1
ATOM 1199 N N . ILE A 1 171 ? -8.802 -8.560 8.212 1.00 97.75 171 ILE A N 1
ATOM 1200 C CA . ILE A 1 171 ? -9.651 -7.416 7.871 1.00 97.75 171 ILE A CA 1
ATOM 1201 C C . ILE A 1 171 ? -10.079 -7.576 6.412 1.00 97.75 171 ILE A C 1
ATOM 1203 O O . ILE A 1 171 ? -9.22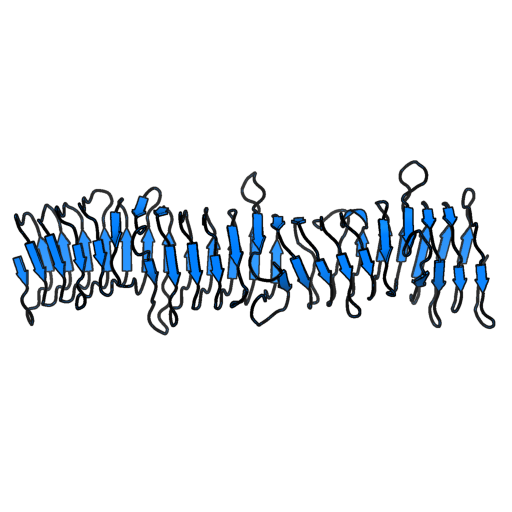8 -7.706 5.534 1.00 97.75 171 ILE A O 1
ATOM 1207 N N . GLN A 1 172 ? -11.381 -7.597 6.126 1.00 97.38 172 GLN A N 1
ATOM 1208 C CA . GLN A 1 172 ? -11.859 -7.704 4.743 1.00 97.38 172 GLN A CA 1
ATOM 1209 C C . GLN A 1 172 ? -11.702 -6.368 4.010 1.00 97.38 172 GLN A C 1
ATOM 1211 O O . GLN A 1 172 ? -11.167 -6.344 2.905 1.00 97.38 172 GLN A O 1
ATOM 1216 N N . GLU A 1 173 ? -12.081 -5.264 4.649 1.00 98.38 173 GLU A N 1
ATOM 1217 C CA . GLU A 1 173 ? -11.904 -3.916 4.115 1.00 98.38 173 GLU A CA 1
ATOM 1218 C C . GLU A 1 173 ? -11.431 -2.943 5.203 1.00 98.38 173 GLU A C 1
ATOM 1220 O O . GLU A 1 173 ? -12.107 -2.741 6.215 1.00 98.38 173 GLU A O 1
ATOM 1225 N N . LEU A 1 174 ? -10.256 -2.348 4.996 1.00 98.69 174 LEU A N 1
ATOM 1226 C CA . LEU A 1 174 ? -9.704 -1.283 5.832 1.00 98.69 174 LEU A CA 1
ATOM 1227 C C . LEU A 1 174 ? -9.753 0.035 5.059 1.00 98.69 174 LEU A C 1
ATOM 1229 O O . LEU A 1 174 ? -9.075 0.183 4.044 1.00 98.69 174 LEU A O 1
ATOM 1233 N N . ASN A 1 175 ? -10.526 0.992 5.562 1.00 98.19 175 ASN A N 1
ATOM 1234 C CA . ASN A 1 175 ? -10.679 2.325 4.997 1.00 98.19 175 ASN A CA 1
ATOM 1235 C C . ASN A 1 175 ? -9.941 3.339 5.869 1.00 98.19 175 ASN A C 1
ATOM 1237 O O . ASN A 1 175 ? -10.429 3.740 6.928 1.00 98.19 175 ASN A O 1
ATOM 1241 N N . VAL A 1 176 ? -8.774 3.781 5.409 1.00 97.56 176 VAL A N 1
ATOM 1242 C CA . VAL A 1 176 ? -8.000 4.848 6.048 1.00 97.56 176 VAL A CA 1
ATOM 1243 C C . VAL A 1 176 ? -8.592 6.197 5.638 1.00 97.56 176 VAL A C 1
ATOM 1245 O O . VAL A 1 176 ? -8.164 6.822 4.664 1.00 97.56 176 VAL A O 1
ATOM 1248 N N . THR A 1 177 ? -9.642 6.599 6.355 1.00 94.38 177 THR A N 1
ATOM 1249 C CA . THR A 1 177 ? -10.448 7.807 6.095 1.00 94.38 177 THR A CA 1
ATOM 1250 C C . THR A 1 177 ? -9.951 9.045 6.841 1.00 94.38 177 THR A C 1
ATOM 1252 O O . THR A 1 177 ? -10.391 10.154 6.549 1.00 94.38 177 THR A O 1
ATOM 1255 N N . GLY A 1 178 ? -9.023 8.868 7.777 1.00 93.00 178 GLY A N 1
ATOM 1256 C CA . GLY A 1 178 ? -8.333 9.939 8.486 1.00 93.00 178 GLY A CA 1
ATOM 1257 C C . GLY A 1 178 ? -6.941 9.493 8.932 1.00 93.00 178 GLY A C 1
ATOM 1258 O O . GLY A 1 178 ? -6.446 8.443 8.523 1.00 93.00 178 GLY A O 1
ATOM 1259 N N . ASN A 1 179 ? -6.278 10.319 9.741 1.00 91.88 179 ASN A N 1
ATOM 1260 C CA . ASN A 1 179 ? -4.893 10.079 10.136 1.00 91.88 179 ASN A CA 1
ATOM 1261 C C . ASN A 1 179 ? -4.761 8.861 11.068 1.00 91.88 179 ASN A C 1
ATOM 1263 O O . ASN A 1 179 ? -5.491 8.759 12.051 1.00 91.88 179 ASN A O 1
ATOM 1267 N N . VAL A 1 180 ? -3.773 8.001 10.810 1.00 97.56 180 VAL A N 1
ATOM 1268 C CA . VAL A 1 180 ? -3.310 6.958 11.741 1.00 97.56 180 VAL A CA 1
ATOM 1269 C C . VAL A 1 180 ? -1.856 7.272 12.068 1.00 97.56 180 VAL A C 1
ATOM 1271 O O . VAL A 1 180 ? -0.952 6.902 11.318 1.00 97.56 180 VAL A O 1
ATOM 1274 N N . THR A 1 181 ? -1.634 8.007 13.159 1.00 96.31 181 THR A N 1
ATOM 1275 C CA . THR A 1 181 ? -0.358 8.695 13.431 1.00 96.31 181 THR A CA 1
ATOM 1276 C C . THR A 1 181 ? 0.847 7.762 13.406 1.00 96.31 181 THR A C 1
ATOM 1278 O O . THR A 1 181 ? 1.861 8.085 12.793 1.00 96.31 181 THR A O 1
ATOM 1281 N N . ASN A 1 182 ? 0.733 6.594 14.042 1.00 96.94 182 ASN A N 1
ATOM 1282 C CA . ASN A 1 182 ? 1.824 5.619 14.121 1.00 96.94 182 ASN A CA 1
ATOM 1283 C C . ASN A 1 182 ? 1.696 4.513 13.060 1.00 96.94 182 ASN A C 1
ATOM 1285 O O . ASN A 1 182 ? 2.363 3.483 13.147 1.00 96.94 182 ASN A O 1
ATOM 1289 N N . GLY A 1 183 ? 0.835 4.723 12.064 1.00 97.88 183 GLY A N 1
ATOM 1290 C CA . GLY A 1 183 ? 0.635 3.822 10.943 1.00 97.88 183 GLY A CA 1
ATOM 1291 C C . GLY A 1 183 ? -0.043 2.497 11.288 1.00 97.88 183 GLY A C 1
ATOM 1292 O O . GLY A 1 183 ? -0.623 2.286 12.359 1.00 97.88 183 GLY A O 1
ATOM 1293 N N . ILE A 1 184 ? 0.027 1.600 10.313 1.00 98.44 184 ILE A N 1
ATOM 1294 C CA . ILE A 1 184 ? -0.560 0.267 10.323 1.00 98.44 184 ILE A CA 1
ATOM 1295 C C . ILE A 1 184 ? 0.577 -0.750 10.306 1.00 98.44 184 ILE A C 1
ATOM 1297 O O . ILE A 1 184 ? 1.400 -0.759 9.393 1.00 98.44 184 ILE A O 1
ATOM 1301 N N . THR A 1 185 ? 0.604 -1.637 11.293 1.00 97.69 185 THR A N 1
ATOM 1302 C CA . THR A 1 185 ? 1.430 -2.848 11.268 1.00 97.69 185 THR A CA 1
ATOM 1303 C C . THR A 1 185 ? 0.540 -4.025 10.904 1.00 97.69 185 THR A C 1
ATOM 1305 O O . THR A 1 185 ? -0.316 -4.426 11.694 1.00 97.69 185 THR A O 1
ATOM 1308 N N . ASN A 1 186 ? 0.719 -4.568 9.705 1.00 97.12 186 ASN A N 1
ATOM 1309 C CA . ASN A 1 186 ? -0.018 -5.721 9.220 1.00 97.12 186 ASN A CA 1
ATOM 1310 C C . ASN A 1 186 ? 0.815 -7.001 9.376 1.00 97.12 186 ASN A C 1
ATOM 1312 O O . ASN A 1 186 ? 1.753 -7.242 8.620 1.00 97.12 186 ASN A O 1
ATOM 1316 N N . ASN A 1 187 ? 0.434 -7.831 10.346 1.00 96.50 187 ASN A N 1
ATOM 1317 C CA . ASN A 1 187 ? 1.033 -9.138 10.628 1.00 96.50 187 ASN A CA 1
ATOM 1318 C C . ASN A 1 187 ? 0.164 -10.310 10.141 1.00 96.50 187 ASN A C 1
ATOM 1320 O O . ASN A 1 187 ? 0.371 -11.450 10.554 1.00 96.50 187 ASN A O 1
ATOM 1324 N N . SER A 1 188 ? -0.872 -10.038 9.348 1.00 95.88 188 SER A N 1
ATOM 1325 C CA . SER A 1 188 ? -1.789 -11.053 8.833 1.00 95.88 188 SER A CA 1
ATOM 1326 C C . SER A 1 188 ? -2.426 -10.548 7.532 1.00 95.88 188 SER A C 1
ATOM 1328 O O . SER A 1 188 ? -1.727 -9.973 6.701 1.00 95.88 188 SER A O 1
ATOM 1330 N N . ASN A 1 189 ? -3.723 -10.759 7.317 1.00 96.12 189 ASN A N 1
ATOM 1331 C CA . ASN A 1 189 ? -4.375 -10.450 6.051 1.00 96.12 189 ASN A CA 1
ATOM 1332 C C . ASN A 1 189 ? -5.255 -9.199 6.129 1.00 96.12 189 ASN A C 1
ATOM 1334 O O . ASN A 1 189 ? -6.187 -9.123 6.935 1.00 96.12 189 ASN A O 1
ATOM 1338 N N . ILE A 1 190 ? -5.019 -8.270 5.207 1.00 98.25 190 ILE A N 1
ATOM 1339 C CA . ILE A 1 190 ? -5.990 -7.254 4.803 1.00 98.25 190 ILE A CA 1
ATOM 1340 C C . ILE A 1 190 ? -6.431 -7.625 3.392 1.00 98.25 190 ILE A C 1
ATOM 1342 O O . ILE A 1 190 ? -5.599 -7.768 2.504 1.00 98.25 190 ILE A O 1
ATOM 1346 N N . ALA A 1 191 ? -7.722 -7.819 3.151 1.00 97.44 191 ALA A N 1
ATOM 1347 C CA . ALA A 1 191 ? -8.169 -8.163 1.807 1.00 97.44 191 ALA A CA 1
ATOM 1348 C C . ALA A 1 191 ? -8.116 -6.926 0.902 1.00 97.44 191 ALA A C 1
ATOM 1350 O O . ALA A 1 191 ? -7.390 -6.922 -0.092 1.00 97.44 191 ALA A O 1
ATOM 1351 N N . LYS A 1 192 ? -8.808 -5.856 1.298 1.00 98.25 192 LYS A N 1
ATOM 1352 C CA . LYS A 1 192 ? -8.785 -4.562 0.619 1.00 98.25 192 LYS A CA 1
ATOM 1353 C C . LYS A 1 192 ? -8.306 -3.456 1.555 1.00 98.25 192 LYS A C 1
ATOM 1355 O O . LYS A 1 192 ? -8.828 -3.317 2.662 1.00 98.25 192 LYS A O 1
ATOM 1360 N N . LEU A 1 193 ? -7.330 -2.671 1.104 1.00 98.38 193 LEU A N 1
ATOM 1361 C CA . LEU A 1 193 ? -6.833 -1.486 1.803 1.00 98.38 193 LEU A CA 1
ATOM 1362 C C . LEU A 1 193 ? -7.129 -0.241 0.967 1.00 98.38 193 LEU A C 1
ATOM 1364 O O . LEU A 1 193 ? -6.497 -0.029 -0.062 1.00 98.38 193 LEU A O 1
ATOM 1368 N N . ASN A 1 194 ? -8.065 0.586 1.424 1.00 97.50 194 ASN A N 1
ATOM 1369 C CA . ASN A 1 194 ? -8.391 1.867 0.806 1.00 97.50 194 ASN A CA 1
ATOM 1370 C C . ASN A 1 194 ? -7.741 2.999 1.606 1.00 97.50 194 ASN A C 1
ATOM 1372 O O . ASN A 1 194 ? -7.960 3.127 2.811 1.00 97.50 194 ASN A O 1
ATOM 1376 N N . VAL A 1 195 ? -6.964 3.843 0.940 1.00 96.69 195 VAL A N 1
ATOM 1377 C CA . VAL A 1 195 ? -6.181 4.915 1.553 1.00 96.69 195 VAL A CA 1
ATOM 1378 C C . VAL A 1 195 ? -6.638 6.248 0.982 1.00 96.69 195 VAL A C 1
ATOM 1380 O O . VAL A 1 195 ? -6.447 6.537 -0.197 1.00 96.69 195 VAL A O 1
ATOM 1383 N N . SER A 1 196 ? -7.279 7.060 1.819 1.00 94.12 196 SER A N 1
ATOM 1384 C CA . SER A 1 196 ? -7.738 8.419 1.481 1.00 94.12 196 SER A CA 1
ATOM 1385 C C . SER A 1 196 ? -7.155 9.477 2.425 1.00 94.12 196 SER A C 1
ATOM 1387 O O . SER A 1 196 ? -7.582 10.627 2.441 1.00 94.12 196 SER A O 1
ATOM 1389 N N . SER A 1 197 ? -6.185 9.082 3.245 1.00 93.50 197 SER A N 1
ATOM 1390 C CA . SER A 1 197 ? -5.421 9.933 4.149 1.00 93.50 197 SER A CA 1
ATOM 1391 C C . SER A 1 197 ? -4.008 9.386 4.278 1.00 93.50 197 SER A C 1
ATOM 1393 O O . SER A 1 197 ? -3.778 8.193 4.080 1.00 93.50 197 SER A O 1
ATOM 1395 N N . ASN A 1 198 ? -3.060 10.268 4.589 1.00 93.75 198 ASN A N 1
ATOM 1396 C CA . ASN A 1 198 ? -1.659 9.882 4.695 1.00 93.75 198 ASN A CA 1
ATOM 1397 C C . ASN A 1 198 ? -1.478 8.802 5.760 1.00 93.75 198 ASN A C 1
ATOM 1399 O O . ASN A 1 198 ? -1.984 8.933 6.876 1.00 93.75 198 ASN A O 1
ATOM 1403 N N . VAL A 1 199 ? -0.737 7.751 5.423 1.00 96.69 199 VAL A N 1
ATOM 1404 C CA . VAL A 1 199 ? -0.513 6.639 6.343 1.00 96.69 199 VAL A CA 1
ATOM 1405 C C . VAL A 1 199 ? 0.803 5.944 6.059 1.00 96.69 199 VAL A C 1
ATOM 1407 O O . VAL A 1 199 ? 1.255 5.840 4.920 1.00 96.69 199 VAL A O 1
ATOM 1410 N N . SER A 1 200 ? 1.412 5.447 7.128 1.00 97.62 200 SER A N 1
ATOM 1411 C CA . SER A 1 200 ? 2.515 4.502 7.039 1.00 97.62 200 SER A CA 1
ATOM 1412 C C . SER A 1 200 ? 2.027 3.070 7.207 1.00 97.62 200 SER A C 1
ATOM 1414 O O . SER A 1 200 ? 1.158 2.810 8.037 1.00 97.62 200 SER A O 1
ATOM 1416 N N . TYR A 1 201 ? 2.615 2.137 6.473 1.00 97.94 201 TYR A N 1
ATOM 1417 C CA . TYR A 1 201 ? 2.223 0.734 6.460 1.00 97.94 201 TYR A CA 1
ATOM 1418 C C . TYR A 1 201 ? 3.451 -0.175 6.521 1.00 97.94 201 TYR A C 1
ATOM 1420 O O . TYR A 1 201 ? 4.325 -0.083 5.666 1.00 97.94 201 TYR A O 1
ATOM 1428 N N . SER A 1 202 ? 3.499 -1.080 7.496 1.00 95.94 202 SER A N 1
ATOM 1429 C CA . SER A 1 202 ? 4.474 -2.173 7.562 1.00 95.94 202 SER A CA 1
ATOM 1430 C C . SER A 1 202 ? 3.767 -3.498 7.298 1.00 95.94 202 SER A C 1
ATOM 1432 O O . SER A 1 202 ? 2.812 -3.836 7.997 1.00 95.94 202 SER A O 1
ATOM 1434 N N . GLY A 1 203 ? 4.223 -4.232 6.283 1.00 87.94 203 GLY A N 1
ATOM 1435 C CA . GLY A 1 203 ? 3.625 -5.492 5.832 1.00 87.94 203 GLY A CA 1
ATOM 1436 C C . GLY A 1 203 ? 4.563 -6.694 5.908 1.00 87.94 203 GLY A C 1
ATOM 1437 O O . GLY A 1 203 ? 4.266 -7.710 5.293 1.00 87.94 203 GLY A O 1
ATOM 1438 N N . ASP A 1 204 ? 5.684 -6.603 6.629 1.00 87.88 204 ASP A N 1
ATOM 1439 C CA . ASP A 1 204 ? 6.731 -7.643 6.659 1.00 87.88 204 ASP A CA 1
ATOM 1440 C C . ASP A 1 204 ? 6.209 -9.043 7.019 1.00 87.88 204 ASP A C 1
ATOM 1442 O O . ASP A 1 204 ? 6.777 -10.050 6.600 1.00 87.88 204 ASP A O 1
ATOM 1446 N N . ASN A 1 205 ? 5.124 -9.107 7.793 1.00 90.19 205 ASN A N 1
ATOM 1447 C CA . ASN A 1 205 ? 4.522 -10.347 8.278 1.00 90.19 205 ASN A CA 1
ATOM 1448 C C . ASN A 1 205 ? 3.096 -10.574 7.754 1.00 90.19 205 ASN A C 1
ATOM 1450 O O . ASN A 1 205 ? 2.436 -11.513 8.188 1.00 90.19 205 ASN A O 1
ATOM 1454 N N . GLY A 1 206 ? 2.603 -9.714 6.864 1.00 93.19 206 GLY A N 1
ATOM 1455 C CA . GLY A 1 206 ? 1.220 -9.727 6.401 1.00 93.19 206 GLY A CA 1
ATOM 1456 C C . GLY A 1 206 ? 1.089 -9.420 4.917 1.00 93.19 206 GLY A C 1
ATOM 1457 O O . GLY A 1 206 ? 2.060 -9.094 4.241 1.00 93.19 206 GLY A O 1
ATOM 1458 N N . ASN A 1 207 ? -0.119 -9.531 4.383 1.00 95.25 207 ASN A N 1
ATOM 1459 C CA . ASN A 1 207 ? -0.396 -9.317 2.967 1.00 95.25 207 ASN A CA 1
ATOM 1460 C C . ASN A 1 207 ? -1.636 -8.449 2.736 1.00 95.25 207 ASN A C 1
ATOM 1462 O O . ASN A 1 207 ? -2.521 -8.345 3.591 1.00 95.25 207 ASN A O 1
ATOM 1466 N N . ILE A 1 208 ? -1.677 -7.834 1.552 1.00 97.25 208 ILE A N 1
ATOM 1467 C CA . ILE A 1 208 ? -2.867 -7.209 0.972 1.00 97.25 208 ILE A CA 1
ATOM 1468 C C . ILE A 1 208 ? -3.388 -8.150 -0.122 1.00 97.25 208 ILE A C 1
ATOM 1470 O O . ILE A 1 208 ? -2.943 -8.110 -1.270 1.00 97.25 208 ILE A O 1
ATOM 1474 N N . SER A 1 209 ? -4.281 -9.070 0.236 1.00 95.75 209 SER A N 1
ATOM 1475 C CA . SER A 1 209 ? -4.587 -10.226 -0.623 1.00 95.75 209 SER A CA 1
ATOM 1476 C C . SER A 1 209 ? -5.460 -9.928 -1.840 1.00 95.75 209 SER A C 1
ATOM 1478 O O . SER A 1 209 ? -5.510 -10.759 -2.751 1.00 95.75 209 SER A O 1
ATOM 1480 N N . GLN A 1 210 ? -6.144 -8.781 -1.891 1.00 94.81 210 GLN A N 1
ATOM 1481 C CA . GLN A 1 210 ? -6.962 -8.397 -3.044 1.00 94.81 210 GLN A CA 1
ATOM 1482 C C . GLN A 1 210 ? -6.487 -7.108 -3.700 1.00 94.81 210 GLN A C 1
ATOM 1484 O O . GLN A 1 210 ? -6.083 -7.152 -4.857 1.00 94.81 210 GLN A O 1
ATOM 1489 N N . GLU A 1 211 ? -6.536 -5.979 -2.998 1.00 94.75 211 GLU A N 1
ATOM 1490 C CA . GLU A 1 211 ? -6.291 -4.682 -3.631 1.00 94.75 211 GLU A CA 1
ATOM 1491 C C . GLU A 1 211 ? -5.819 -3.627 -2.626 1.00 94.75 211 GLU A C 1
ATOM 1493 O O . GLU A 1 211 ? -6.364 -3.506 -1.525 1.00 94.75 211 GLU A O 1
ATOM 1498 N N . LEU A 1 212 ? -4.826 -2.838 -3.036 1.00 95.69 212 LEU A N 1
ATOM 1499 C CA . LEU A 1 212 ? -4.470 -1.562 -2.423 1.00 95.69 212 LEU A CA 1
ATOM 1500 C C . LEU A 1 212 ? -4.980 -0.424 -3.311 1.00 95.69 212 LEU A C 1
ATOM 1502 O O . LEU A 1 212 ? -4.564 -0.304 -4.461 1.00 95.69 212 LEU A O 1
ATOM 1506 N N . VAL A 1 213 ? -5.834 0.434 -2.767 1.00 95.06 213 VAL A N 1
ATOM 1507 C CA . VAL A 1 213 ? -6.349 1.624 -3.448 1.00 95.06 213 VAL A CA 1
ATOM 1508 C C . VAL A 1 213 ? -5.845 2.865 -2.725 1.00 95.06 213 VAL A C 1
ATOM 1510 O O . VAL A 1 213 ? -6.069 3.014 -1.526 1.00 95.06 213 VAL A O 1
ATOM 1513 N N . ILE A 1 214 ? -5.187 3.773 -3.437 1.00 94.12 214 ILE A N 1
ATOM 1514 C CA . ILE A 1 214 ? -4.734 5.066 -2.916 1.00 94.12 214 ILE A CA 1
ATOM 1515 C C . ILE A 1 214 ? -5.413 6.149 -3.747 1.00 94.12 214 ILE A C 1
ATOM 1517 O O . ILE A 1 214 ? -5.057 6.355 -4.903 1.00 94.12 214 ILE A O 1
ATOM 1521 N N . ASN A 1 215 ? -6.383 6.840 -3.158 1.00 88.62 215 ASN A N 1
ATOM 1522 C CA . ASN A 1 215 ? -7.154 7.881 -3.839 1.00 88.62 215 ASN A CA 1
ATOM 1523 C C . ASN A 1 215 ? -6.545 9.254 -3.578 1.00 88.62 215 ASN A C 1
ATOM 1525 O O . ASN A 1 215 ? -6.005 9.486 -2.492 1.00 88.62 215 ASN A O 1
ATOM 1529 N N . GLN A 1 216 ? -6.689 10.200 -4.505 1.00 80.44 216 GLN A N 1
ATOM 1530 C CA . GLN A 1 216 ? -6.397 11.599 -4.180 1.00 80.44 216 GLN A CA 1
ATOM 1531 C C . GLN A 1 216 ? -7.485 12.168 -3.267 1.00 80.44 216 GLN A C 1
ATOM 1533 O O . GLN A 1 216 ? -8.676 12.098 -3.567 1.00 80.44 216 GLN A O 1
ATOM 1538 N N . GLY A 1 217 ? -7.076 12.754 -2.142 1.00 64.94 217 GLY A N 1
ATOM 1539 C CA . GLY A 1 217 ? -7.975 13.579 -1.346 1.00 64.94 217 GLY A CA 1
ATOM 1540 C C . GLY A 1 217 ? -8.353 14.840 -2.126 1.00 64.94 217 GLY A C 1
ATOM 1541 O O . GLY A 1 217 ? -7.599 15.312 -2.978 1.00 64.94 217 GLY A O 1
ATOM 1542 N N . SER A 1 218 ? -9.510 15.429 -1.830 1.00 61.09 218 SER A N 1
ATOM 1543 C CA . SER A 1 218 ? -9.937 16.690 -2.444 1.00 61.09 218 SER A CA 1
ATOM 1544 C C . SER A 1 218 ? -8.885 17.791 -2.226 1.00 61.09 218 SER A C 1
ATOM 1546 O O . SER A 1 218 ? -8.778 18.344 -1.131 1.00 61.09 218 SER A O 1
ATOM 1548 N N . GLY A 1 219 ? -8.097 18.094 -3.261 1.00 64.12 219 GLY A N 1
ATOM 1549 C CA . GLY A 1 219 ? -7.058 19.128 -3.238 1.00 64.12 219 GLY A CA 1
ATOM 1550 C C . GLY A 1 219 ? -5.743 18.755 -2.537 1.00 64.12 219 GLY A C 1
ATOM 1551 O O . GLY A 1 219 ? -4.924 19.648 -2.334 1.00 64.12 219 GLY A O 1
ATOM 1552 N N . GLN A 1 220 ? -5.514 17.488 -2.164 1.00 71.94 220 GLN A N 1
ATOM 1553 C CA . GLN A 1 220 ? -4.253 17.035 -1.554 1.00 71.94 220 GLN A CA 1
ATOM 1554 C C . GLN A 1 220 ? -3.814 15.663 -2.083 1.00 71.94 220 GLN A C 1
ATOM 1556 O O . GLN A 1 220 ? -4.622 14.748 -2.234 1.00 71.94 220 GLN A O 1
ATOM 1561 N N . THR A 1 221 ? -2.509 15.496 -2.304 1.00 83.31 221 THR A N 1
ATOM 1562 C CA . THR A 1 221 ? -1.925 14.208 -2.691 1.00 83.31 221 THR A CA 1
ATOM 1563 C C . THR A 1 221 ? -1.823 13.290 -1.473 1.00 83.31 221 THR A C 1
ATOM 1565 O O . THR A 1 221 ? -1.017 13.524 -0.572 1.00 83.31 221 THR A O 1
ATOM 1568 N N . THR A 1 222 ? -2.629 12.227 -1.449 1.00 92.50 222 THR A N 1
ATOM 1569 C CA . THR A 1 222 ? -2.541 11.171 -0.432 1.00 92.50 222 THR A CA 1
ATOM 1570 C C . THR A 1 222 ? -1.204 10.448 -0.544 1.00 92.50 222 THR A C 1
ATOM 1572 O O . THR A 1 222 ? -0.788 10.068 -1.639 1.00 92.50 222 THR A O 1
ATOM 1575 N N . THR A 1 223 ? -0.534 10.251 0.588 1.00 94.12 223 THR A N 1
ATOM 1576 C CA . THR A 1 223 ? 0.769 9.589 0.677 1.00 94.12 223 THR A CA 1
ATOM 1577 C C . THR A 1 223 ? 0.656 8.267 1.429 1.00 94.12 223 THR A C 1
ATOM 1579 O O . THR A 1 223 ? 0.243 8.235 2.588 1.00 94.12 223 THR A O 1
ATOM 1582 N N . PHE A 1 224 ? 1.075 7.184 0.784 1.00 96.50 224 PHE A N 1
ATOM 1583 C CA . PHE A 1 224 ? 1.196 5.856 1.370 1.00 96.50 224 PHE A CA 1
ATOM 1584 C C . PHE A 1 224 ? 2.674 5.496 1.531 1.00 96.50 224 PHE A C 1
ATOM 1586 O O . PHE A 1 224 ? 3.381 5.293 0.545 1.00 96.50 224 PHE A O 1
ATOM 1593 N N . THR A 1 225 ? 3.153 5.421 2.769 1.00 97.44 225 THR A N 1
ATOM 1594 C CA . THR A 1 225 ? 4.565 5.142 3.061 1.00 97.44 225 THR A CA 1
ATOM 1595 C C . THR A 1 225 ? 4.754 3.685 3.458 1.00 97.44 225 THR A C 1
ATOM 1597 O O . THR A 1 225 ? 4.259 3.255 4.498 1.00 97.44 225 THR A O 1
ATOM 1600 N N . ILE A 1 226 ? 5.510 2.931 2.666 1.00 97.06 226 ILE A N 1
ATOM 1601 C CA . ILE A 1 226 ? 5.900 1.555 2.971 1.00 97.06 226 ILE A CA 1
ATOM 1602 C C . ILE A 1 226 ? 7.046 1.593 3.986 1.00 97.06 226 ILE A C 1
ATOM 1604 O O . ILE A 1 226 ? 8.116 2.138 3.727 1.00 97.06 226 ILE A O 1
ATOM 1608 N N . GLN A 1 227 ? 6.816 0.995 5.145 1.00 93.56 227 GLN A N 1
ATOM 1609 C CA . GLN A 1 227 ? 7.803 0.757 6.190 1.00 93.56 227 GLN A CA 1
ATOM 1610 C C . GLN A 1 227 ? 8.180 -0.731 6.242 1.00 93.56 227 GLN A C 1
ATOM 1612 O O . GLN A 1 227 ? 7.661 -1.545 5.481 1.00 93.56 227 GLN A O 1
ATOM 1617 N N . GLY A 1 228 ? 9.074 -1.081 7.167 1.00 83.88 228 GLY A N 1
ATOM 1618 C CA . GLY A 1 228 ? 9.527 -2.453 7.376 1.00 83.88 228 GLY A CA 1
ATOM 1619 C C . GLY A 1 228 ? 10.818 -2.778 6.631 1.00 83.88 228 GLY A C 1
ATOM 1620 O O . GLY A 1 228 ? 11.564 -1.901 6.181 1.00 83.88 228 GLY A O 1
ATOM 1621 N N . THR A 1 229 ? 11.105 -4.066 6.534 1.00 81.19 229 THR A N 1
ATOM 1622 C CA . THR A 1 229 ? 12.338 -4.613 5.982 1.00 81.19 229 THR A CA 1
ATOM 1623 C C . THR A 1 229 ? 12.382 -4.348 4.480 1.00 81.19 229 THR A C 1
ATOM 1625 O O . THR A 1 229 ? 11.480 -4.713 3.734 1.00 81.19 229 THR A O 1
ATOM 1628 N N . ASN A 1 230 ? 13.441 -3.681 4.014 1.00 82.50 230 ASN A N 1
ATOM 1629 C CA . ASN A 1 230 ? 13.629 -3.252 2.619 1.00 82.50 230 ASN A CA 1
ATOM 1630 C C . ASN A 1 230 ? 12.562 -2.285 2.065 1.00 82.50 230 ASN A C 1
ATOM 1632 O O . ASN A 1 230 ? 12.662 -1.907 0.895 1.00 82.50 230 ASN A O 1
ATOM 1636 N N . GLN A 1 231 ? 11.567 -1.871 2.863 1.00 94.25 231 GLN A N 1
ATOM 1637 C CA . GLN A 1 231 ? 10.506 -0.931 2.469 1.00 94.25 231 GLN A CA 1
ATOM 1638 C C . GLN A 1 231 ? 9.881 -1.292 1.108 1.00 94.25 231 GLN A C 1
ATOM 1640 O O . GLN A 1 231 ? 9.707 -0.425 0.256 1.00 94.25 231 GLN A O 1
ATOM 1645 N N . THR A 1 232 ? 9.645 -2.584 0.855 1.00 94.25 232 THR A N 1
ATOM 1646 C CA . THR A 1 232 ? 9.240 -3.092 -0.465 1.00 94.25 232 THR A CA 1
ATOM 1647 C C . THR A 1 232 ? 7.902 -3.814 -0.395 1.00 94.25 232 THR A C 1
ATOM 1649 O O . THR A 1 232 ? 7.723 -4.675 0.461 1.00 94.25 232 THR A O 1
ATOM 1652 N N . LEU A 1 233 ? 7.000 -3.529 -1.339 1.00 94.38 233 LEU A N 1
ATOM 1653 C CA . LEU A 1 233 ? 5.832 -4.373 -1.617 1.00 94.38 233 LEU A CA 1
ATOM 1654 C C . LEU A 1 233 ? 5.998 -5.147 -2.926 1.00 94.38 233 LEU A C 1
ATOM 1656 O O . LEU A 1 233 ? 6.549 -4.634 -3.904 1.00 94.38 233 LEU A O 1
ATOM 1660 N N . ILE A 1 234 ? 5.493 -6.380 -2.948 1.00 93.69 234 ILE A N 1
ATOM 1661 C CA . ILE A 1 234 ? 5.550 -7.278 -4.107 1.00 93.69 234 ILE A CA 1
ATOM 1662 C C . ILE A 1 234 ? 4.155 -7.397 -4.722 1.00 93.69 234 ILE A C 1
ATOM 1664 O O . ILE A 1 234 ? 3.269 -8.035 -4.153 1.00 93.69 234 ILE A O 1
ATOM 1668 N N . LEU A 1 235 ? 3.969 -6.804 -5.899 1.00 91.44 235 LEU A N 1
ATOM 1669 C CA . LEU A 1 235 ? 2.736 -6.881 -6.673 1.00 91.44 235 LEU A CA 1
ATOM 1670 C C . LEU A 1 235 ? 2.601 -8.277 -7.281 1.00 91.44 235 LEU A C 1
ATOM 1672 O O . LEU A 1 235 ? 3.540 -8.763 -7.906 1.00 91.44 235 LEU A O 1
ATOM 1676 N N . GLY A 1 236 ? 1.448 -8.912 -7.087 1.00 84.19 236 GLY A N 1
ATOM 1677 C CA . GLY A 1 236 ? 1.222 -10.331 -7.366 1.00 84.19 236 GLY A CA 1
ATOM 1678 C C . GLY A 1 236 ? 1.653 -11.277 -6.254 1.00 84.19 236 GLY A C 1
ATOM 1679 O O . GLY A 1 236 ? 1.474 -12.488 -6.381 1.00 84.19 236 GLY A O 1
ATOM 1680 N N . GLY A 1 237 ? 2.207 -10.757 -5.156 1.00 81.44 237 GLY A N 1
ATOM 1681 C CA . GLY A 1 237 ? 2.584 -11.568 -4.006 1.00 81.44 237 GLY A CA 1
ATOM 1682 C C . GLY A 1 237 ? 1.357 -12.071 -3.246 1.00 81.44 237 GLY A C 1
ATOM 1683 O O . GLY A 1 237 ? 0.500 -11.286 -2.848 1.00 81.44 237 GLY A O 1
ATOM 1684 N N . THR A 1 238 ? 1.284 -13.378 -2.993 1.00 79.50 238 THR A N 1
ATOM 1685 C CA . THR A 1 238 ? 0.237 -13.982 -2.146 1.00 79.50 238 THR A CA 1
ATOM 1686 C C . THR A 1 238 ? 0.660 -14.140 -0.683 1.00 79.50 238 THR A C 1
ATOM 1688 O O . THR A 1 238 ? -0.183 -14.438 0.160 1.00 79.50 238 THR A O 1
ATOM 1691 N N . GLY A 1 239 ? 1.951 -13.967 -0.380 1.00 86.44 239 GLY A N 1
ATOM 1692 C CA . GLY A 1 239 ? 2.532 -14.082 0.961 1.00 86.44 239 GLY A CA 1
ATOM 1693 C C . GLY A 1 239 ? 2.875 -12.732 1.592 1.00 86.44 239 GLY A C 1
ATOM 1694 O O . GLY A 1 239 ? 2.434 -11.688 1.119 1.00 86.44 239 GLY A O 1
ATOM 1695 N N . ASN A 1 240 ? 3.674 -12.766 2.658 1.00 87.69 240 ASN A N 1
ATOM 1696 C CA . ASN A 1 240 ? 4.089 -11.581 3.410 1.00 87.69 240 ASN A CA 1
ATOM 1697 C C . ASN A 1 240 ? 4.759 -10.522 2.518 1.00 87.69 240 ASN A C 1
ATOM 1699 O O . ASN A 1 240 ? 5.526 -10.862 1.617 1.00 87.69 240 ASN A O 1
ATOM 1703 N N . GLY A 1 241 ? 4.462 -9.243 2.754 1.00 86.38 241 GLY A N 1
ATOM 1704 C CA . GLY A 1 241 ? 4.889 -8.131 1.896 1.00 86.38 241 GLY A CA 1
ATOM 1705 C C . GLY A 1 241 ? 4.230 -8.127 0.508 1.00 86.38 241 GLY A C 1
ATOM 1706 O O . GLY A 1 241 ? 4.568 -7.300 -0.338 1.00 86.38 241 GLY A O 1
ATOM 1707 N N . GLY A 1 242 ? 3.301 -9.052 0.254 1.00 91.50 242 GLY A N 1
ATOM 1708 C CA . GLY A 1 242 ? 2.576 -9.185 -0.999 1.00 91.50 242 GLY A CA 1
ATOM 1709 C C . GLY A 1 242 ? 1.359 -8.271 -1.074 1.00 91.50 242 GLY A C 1
ATOM 1710 O O . GLY A 1 242 ? 0.657 -8.042 -0.085 1.00 91.50 242 GLY A O 1
ATOM 1711 N N . VAL A 1 243 ? 1.096 -7.778 -2.276 1.00 93.06 243 VAL A N 1
ATOM 1712 C CA . VAL A 1 243 ? -0.125 -7.071 -2.656 1.00 93.06 243 VAL A CA 1
ATOM 1713 C C . VAL A 1 243 ? -0.591 -7.618 -3.995 1.00 93.06 243 VAL A C 1
ATOM 1715 O O . VAL A 1 243 ? 0.214 -7.766 -4.906 1.00 93.06 243 VAL A O 1
ATOM 1718 N N . LYS A 1 244 ? -1.869 -7.959 -4.148 1.00 91.38 244 LYS A N 1
ATOM 1719 C CA . LYS A 1 244 ? -2.329 -8.564 -5.405 1.00 91.38 244 LYS A CA 1
ATOM 1720 C C . LYS A 1 244 ? -2.415 -7.539 -6.543 1.00 91.38 244 LYS A C 1
ATOM 1722 O O . LYS A 1 244 ? -1.785 -7.755 -7.571 1.00 91.38 244 LYS A O 1
ATOM 1727 N N . THR A 1 245 ? -3.129 -6.432 -6.361 1.00 90.12 245 THR A N 1
ATOM 1728 C CA . THR A 1 245 ? -3.172 -5.307 -7.316 1.00 90.12 245 THR A CA 1
ATOM 1729 C C . THR A 1 245 ? -3.091 -3.968 -6.592 1.00 90.12 245 THR A C 1
ATOM 1731 O O . THR A 1 245 ? -3.383 -3.878 -5.397 1.00 90.12 245 THR A O 1
ATOM 1734 N N . ILE A 1 246 ? -2.688 -2.923 -7.316 1.00 91.50 246 ILE A N 1
ATOM 1735 C CA . ILE A 1 246 ? -2.627 -1.558 -6.798 1.00 91.50 246 ILE A CA 1
ATOM 1736 C C . ILE A 1 246 ? -3.315 -0.614 -7.784 1.00 91.50 246 ILE A C 1
ATOM 1738 O O . ILE A 1 246 ? -2.953 -0.578 -8.957 1.00 91.50 246 ILE A O 1
ATOM 1742 N N . THR A 1 247 ? -4.223 0.205 -7.269 1.00 90.81 247 THR A N 1
ATOM 1743 C CA . THR A 1 247 ? -4.762 1.386 -7.947 1.00 90.81 247 THR A CA 1
ATOM 1744 C C . THR A 1 247 ? -4.256 2.605 -7.183 1.00 90.81 247 THR A C 1
ATOM 1746 O O . THR A 1 247 ? -4.562 2.759 -6.004 1.00 90.81 247 THR A O 1
ATOM 1749 N N . ASN A 1 248 ? -3.435 3.455 -7.799 1.00 90.62 248 ASN A N 1
ATOM 1750 C CA . ASN A 1 248 ? -2.818 4.583 -7.101 1.00 90.62 248 ASN A CA 1
ATOM 1751 C C . ASN A 1 248 ? -3.032 5.875 -7.880 1.00 90.62 248 ASN A C 1
ATOM 1753 O O . ASN A 1 248 ? -2.495 6.026 -8.964 1.00 90.62 248 ASN A O 1
ATOM 1757 N N . GLU A 1 249 ? -3.723 6.836 -7.292 1.00 90.00 249 GLU A N 1
ATOM 1758 C CA . GLU A 1 249 ? -3.809 8.211 -7.784 1.00 90.00 249 GLU A CA 1
ATOM 1759 C C . GLU A 1 249 ? -2.916 9.164 -6.966 1.00 90.00 249 GLU A C 1
ATOM 1761 O O . GLU A 1 249 ? -2.714 10.314 -7.348 1.00 90.00 249 GLU A O 1
ATOM 1766 N N . GLY A 1 250 ? -2.387 8.705 -5.828 1.00 91.50 250 GLY A N 1
ATOM 1767 C CA . GLY A 1 250 ? -1.553 9.482 -4.918 1.00 91.50 250 GLY A CA 1
ATOM 1768 C C . GLY A 1 250 ? -0.053 9.224 -5.080 1.00 91.50 250 GLY A C 1
ATOM 1769 O O . GLY A 1 250 ? 0.471 8.970 -6.168 1.00 91.50 250 GLY A O 1
ATOM 1770 N N . THR A 1 251 ? 0.656 9.317 -3.959 1.00 93.06 251 THR A N 1
ATOM 1771 C CA . THR A 1 251 ? 2.092 9.056 -3.843 1.00 93.06 251 THR A CA 1
ATOM 1772 C C . THR A 1 251 ? 2.336 7.811 -3.003 1.00 93.06 251 THR A C 1
ATOM 1774 O O . THR A 1 251 ? 1.859 7.718 -1.875 1.00 93.06 251 THR A O 1
ATOM 1777 N N . ILE A 1 252 ? 3.157 6.897 -3.506 1.00 95.50 252 ILE A N 1
ATOM 1778 C CA . ILE A 1 252 ? 3.735 5.802 -2.724 1.00 95.50 252 ILE A CA 1
ATOM 1779 C C . ILE A 1 252 ? 5.171 6.182 -2.374 1.00 95.50 252 ILE A C 1
ATOM 1781 O O . ILE A 1 252 ? 5.934 6.537 -3.265 1.00 95.50 252 ILE A O 1
ATOM 1785 N N . ILE A 1 253 ? 5.560 6.093 -1.105 1.00 96.56 253 ILE A N 1
ATOM 1786 C CA . ILE A 1 253 ? 6.958 6.211 -0.668 1.00 96.56 253 ILE A CA 1
ATOM 1787 C C . ILE A 1 253 ? 7.453 4.813 -0.305 1.00 96.56 253 ILE A C 1
ATOM 1789 O O . ILE A 1 253 ? 6.832 4.136 0.512 1.00 96.56 253 ILE A O 1
ATOM 1793 N N . GLY A 1 254 ? 8.561 4.383 -0.903 1.00 96.56 254 GLY A N 1
ATOM 1794 C CA . GLY A 1 254 ? 9.100 3.029 -0.761 1.00 96.56 254 GLY A CA 1
ATOM 1795 C C . GLY A 1 254 ? 9.334 2.362 -2.112 1.00 96.56 254 GLY A C 1
ATOM 1796 O O . GLY A 1 254 ? 9.274 3.003 -3.158 1.00 96.56 254 GLY A O 1
ATOM 1797 N N . ASN A 1 255 ? 9.627 1.068 -2.097 1.00 95.94 255 ASN A N 1
ATOM 1798 C CA . ASN A 1 255 ? 9.960 0.299 -3.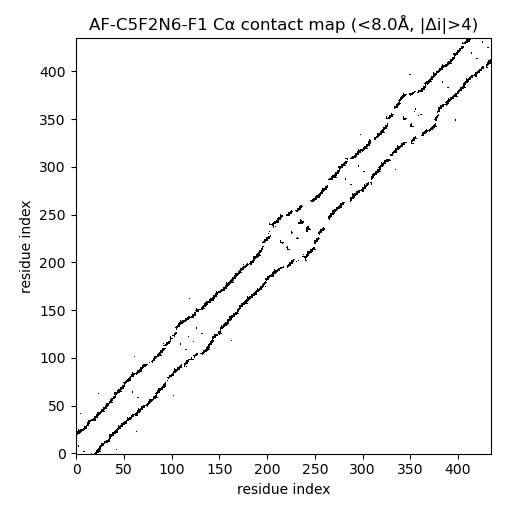290 1.00 95.94 255 ASN A CA 1
ATOM 1799 C C . ASN A 1 255 ? 8.802 -0.616 -3.695 1.00 95.94 255 ASN A C 1
ATOM 1801 O O . ASN A 1 255 ? 8.075 -1.139 -2.849 1.00 95.94 255 ASN A O 1
ATOM 1805 N N . LEU A 1 256 ? 8.679 -0.876 -4.992 1.00 94.69 256 LEU A N 1
ATOM 1806 C CA . LEU A 1 256 ? 7.728 -1.848 -5.526 1.00 94.69 256 LEU A CA 1
ATOM 1807 C C . LEU A 1 256 ? 8.453 -2.857 -6.417 1.00 94.69 256 LEU A C 1
ATOM 1809 O O . LEU A 1 256 ? 9.348 -2.504 -7.186 1.00 94.69 256 LEU A O 1
ATOM 1813 N N . THR A 1 257 ? 8.042 -4.119 -6.330 1.00 94.62 257 THR A N 1
ATOM 1814 C CA . THR A 1 257 ? 8.448 -5.178 -7.260 1.00 94.62 257 THR A CA 1
ATOM 1815 C C . THR A 1 257 ? 7.217 -5.741 -7.951 1.00 94.62 257 THR A C 1
ATOM 1817 O O . THR A 1 257 ? 6.321 -6.233 -7.277 1.00 94.62 257 THR A O 1
ATOM 1820 N N . ASN A 1 258 ? 7.172 -5.705 -9.280 1.00 93.44 258 ASN A N 1
ATOM 1821 C CA . ASN A 1 258 ? 6.104 -6.306 -10.072 1.00 93.44 258 ASN A CA 1
ATOM 1822 C C . ASN A 1 258 ? 6.470 -7.715 -10.540 1.00 93.44 258 ASN A C 1
ATOM 1824 O O . ASN A 1 258 ? 7.535 -7.908 -11.123 1.00 93.44 258 ASN A O 1
ATOM 1828 N N . THR A 1 259 ? 5.575 -8.680 -10.336 1.00 92.56 259 THR A N 1
ATOM 1829 C CA . THR A 1 259 ? 5.682 -10.038 -10.898 1.00 92.56 259 THR A CA 1
ATOM 1830 C C . THR A 1 259 ? 4.489 -10.418 -11.782 1.00 92.56 259 THR A C 1
ATOM 1832 O O . THR A 1 259 ? 4.431 -11.545 -12.269 1.00 92.56 259 THR A O 1
ATOM 1835 N N . LEU A 1 260 ? 3.548 -9.496 -12.006 1.00 88.50 260 LEU A N 1
ATOM 1836 C CA . LEU A 1 260 ? 2.332 -9.711 -12.791 1.00 88.50 260 LEU A CA 1
ATOM 1837 C C . LEU A 1 260 ? 2.426 -9.090 -14.184 1.00 88.50 260 LEU A C 1
ATOM 1839 O O . LEU A 1 260 ? 3.271 -8.234 -14.443 1.00 88.50 260 LEU A O 1
ATOM 1843 N N . THR A 1 261 ? 1.482 -9.465 -15.046 1.00 86.88 261 THR A N 1
ATOM 1844 C CA . THR A 1 261 ? 1.031 -8.594 -16.135 1.00 86.88 261 THR A CA 1
ATOM 1845 C C . THR A 1 261 ? 0.091 -7.552 -15.540 1.00 86.88 261 THR A C 1
ATOM 1847 O O . THR A 1 261 ? -0.966 -7.903 -15.014 1.00 86.88 261 THR A O 1
ATOM 1850 N N . THR A 1 262 ? 0.487 -6.284 -15.570 1.00 76.50 262 THR A N 1
ATOM 1851 C CA . THR A 1 262 ? -0.296 -5.188 -14.993 1.00 76.50 262 THR A CA 1
ATOM 1852 C C . THR A 1 262 ? -0.200 -3.935 -15.846 1.00 76.50 262 THR A C 1
ATOM 1854 O O . THR A 1 262 ? 0.838 -3.641 -16.445 1.00 76.50 262 THR A O 1
ATOM 1857 N N . ASP A 1 263 ? -1.277 -3.156 -15.836 1.00 70.44 263 ASP A N 1
ATOM 1858 C CA . ASP A 1 263 ? -1.228 -1.782 -16.309 1.00 70.44 263 ASP A CA 1
ATOM 1859 C C . ASP A 1 263 ? -0.579 -0.901 -15.239 1.00 70.44 263 ASP A C 1
ATOM 1861 O O . ASP A 1 263 ? -0.866 -1.042 -14.047 1.00 70.44 263 ASP A O 1
ATOM 1865 N N . TRP A 1 264 ? 0.320 0.003 -15.645 1.00 68.25 264 TRP A N 1
ATOM 1866 C CA . TRP A 1 264 ? 0.803 1.048 -14.743 1.00 68.25 264 TRP A CA 1
ATOM 1867 C C . TRP A 1 264 ? -0.242 2.162 -14.681 1.00 68.25 264 TRP A C 1
ATOM 1869 O O . TRP A 1 264 ? -0.140 3.181 -15.362 1.00 68.25 264 TRP A O 1
ATOM 1879 N N . THR A 1 265 ? -1.250 2.008 -13.835 1.00 67.94 265 THR A N 1
ATOM 1880 C CA . THR A 1 265 ? -2.188 3.099 -13.527 1.00 67.94 265 THR A CA 1
ATOM 1881 C C . THR A 1 265 ? -1.802 3.818 -12.236 1.00 67.94 265 THR A C 1
ATOM 1883 O O . THR A 1 265 ? -2.670 4.303 -11.519 1.00 67.94 265 THR A O 1
ATOM 1886 N N . PHE A 1 266 ? -0.510 3.845 -11.885 1.00 70.75 266 PHE A N 1
ATOM 1887 C CA . PHE A 1 266 ? -0.060 4.494 -10.655 1.00 70.75 266 PHE A CA 1
ATOM 1888 C C . PHE A 1 266 ? 0.156 5.989 -10.864 1.00 70.75 266 PHE A C 1
ATOM 1890 O O . PHE A 1 266 ? 0.597 6.413 -11.930 1.00 70.75 266 PHE A O 1
ATOM 1897 N N . GLY A 1 267 ? -0.052 6.752 -9.794 1.00 84.12 267 GLY A N 1
ATOM 1898 C CA . GLY A 1 267 ? 0.473 8.088 -9.569 1.00 84.12 267 GLY A CA 1
ATOM 1899 C C . GLY A 1 267 ? 1.984 8.047 -9.336 1.00 84.12 267 GLY A C 1
ATOM 1900 O O . GLY A 1 267 ? 2.723 7.365 -10.045 1.00 84.12 267 GLY A O 1
ATOM 1901 N N . VAL A 1 268 ? 2.480 8.782 -8.347 1.00 91.06 268 VAL A N 1
ATOM 1902 C CA . VAL A 1 268 ? 3.929 8.924 -8.133 1.00 91.06 268 VAL A CA 1
ATOM 1903 C C . VAL A 1 268 ? 4.464 7.802 -7.241 1.00 91.06 268 VAL A C 1
ATOM 1905 O O . VAL A 1 268 ? 3.949 7.577 -6.148 1.00 91.06 268 VAL A O 1
ATOM 1908 N N . LEU A 1 269 ? 5.537 7.135 -7.666 1.00 94.50 269 LEU A N 1
ATOM 1909 C CA . LEU A 1 269 ? 6.357 6.265 -6.823 1.00 94.50 269 LEU A CA 1
ATOM 1910 C C . LEU A 1 269 ? 7.644 6.992 -6.421 1.00 94.50 269 LEU A C 1
ATOM 1912 O O . LEU A 1 269 ? 8.541 7.206 -7.237 1.00 94.50 269 LEU A O 1
ATOM 1916 N N . GLN A 1 270 ? 7.757 7.322 -5.140 1.00 95.38 270 GLN A N 1
ATOM 1917 C CA . GLN A 1 270 ? 8.967 7.826 -4.506 1.00 95.38 270 GLN A CA 1
ATOM 1918 C C . GLN A 1 270 ? 9.809 6.683 -3.932 1.00 95.38 270 GLN A C 1
ATOM 1920 O O . GLN A 1 270 ? 9.848 6.437 -2.726 1.00 95.38 270 GLN A O 1
ATOM 1925 N N . GLY A 1 271 ? 10.490 5.986 -4.834 1.00 95.62 271 GLY A N 1
ATOM 1926 C CA . GLY A 1 271 ? 11.457 4.936 -4.537 1.00 95.62 271 GLY A CA 1
ATOM 1927 C C . GLY A 1 271 ? 11.764 4.116 -5.782 1.00 95.62 271 GLY A C 1
ATOM 1928 O O . GLY A 1 271 ? 11.535 4.580 -6.902 1.00 95.62 271 GLY A O 1
ATOM 1929 N N . ASN A 1 272 ? 12.334 2.926 -5.603 1.00 96.56 272 ASN A N 1
ATOM 1930 C CA . ASN A 1 272 ? 12.761 2.096 -6.726 1.00 96.56 272 ASN A CA 1
ATOM 1931 C C . ASN A 1 272 ? 11.633 1.183 -7.212 1.00 96.56 272 ASN A C 1
ATOM 1933 O O . ASN A 1 272 ? 10.882 0.618 -6.413 1.00 96.56 272 ASN A O 1
ATOM 1937 N N . PHE A 1 273 ? 11.578 0.975 -8.524 1.00 95.50 273 PHE A N 1
ATOM 1938 C CA . PHE A 1 273 ? 10.708 -0.014 -9.145 1.00 95.50 273 PHE A CA 1
ATOM 1939 C C . PHE A 1 273 ? 11.518 -1.150 -9.761 1.00 95.50 273 PHE A C 1
ATOM 1941 O O . PHE A 1 273 ? 12.444 -0.910 -10.538 1.00 95.50 273 PHE A O 1
ATOM 1948 N N . THR A 1 274 ? 11.137 -2.389 -9.465 1.00 96.19 274 THR A N 1
ATOM 1949 C CA . THR A 1 274 ? 11.672 -3.581 -10.133 1.00 96.19 274 THR A CA 1
ATOM 1950 C C . THR A 1 274 ? 10.563 -4.295 -10.896 1.00 96.19 274 THR A C 1
ATOM 1952 O O . THR A 1 274 ? 9.604 -4.766 -10.295 1.00 96.19 274 THR A O 1
ATOM 1955 N N . ASN A 1 275 ? 10.695 -4.418 -12.213 1.00 95.62 275 ASN A N 1
ATOM 1956 C CA . ASN A 1 275 ? 9.776 -5.166 -13.060 1.00 95.62 275 ASN A CA 1
ATOM 1957 C C . ASN A 1 275 ? 10.325 -6.564 -13.359 1.00 95.62 275 ASN A C 1
ATOM 1959 O O . ASN A 1 275 ? 11.332 -6.689 -14.045 1.00 95.62 275 ASN A O 1
ATOM 1963 N N . ASN A 1 276 ? 9.651 -7.610 -12.897 1.00 95.31 276 ASN A N 1
ATOM 1964 C CA . ASN A 1 276 ? 9.917 -9.004 -13.269 1.00 95.31 276 ASN A CA 1
ATOM 1965 C C . ASN A 1 276 ? 8.729 -9.656 -14.000 1.00 95.31 276 ASN A C 1
ATOM 1967 O O . ASN A 1 276 ? 8.817 -10.833 -14.344 1.00 95.31 276 ASN A O 1
ATOM 1971 N N . GLY A 1 277 ? 7.632 -8.916 -14.189 1.00 93.25 277 GLY A N 1
ATOM 1972 C CA . GLY A 1 277 ? 6.454 -9.321 -14.952 1.00 93.25 277 GLY A CA 1
ATOM 1973 C C . GLY A 1 277 ? 6.321 -8.522 -16.249 1.00 93.25 277 GLY A C 1
ATOM 1974 O O . GLY A 1 277 ? 7.315 -8.121 -16.848 1.00 93.25 277 GLY A O 1
ATOM 1975 N N . GLU A 1 278 ? 5.094 -8.252 -16.673 1.00 92.12 278 GLU A N 1
ATOM 1976 C CA . GLU A 1 278 ? 4.804 -7.438 -17.853 1.00 92.12 278 GLU A CA 1
ATOM 1977 C C . GLU A 1 278 ? 4.142 -6.124 -17.440 1.00 92.12 278 GLU A C 1
ATOM 1979 O O . GLU A 1 278 ? 3.193 -6.104 -16.655 1.00 92.12 278 GLU A O 1
ATOM 1984 N N . LEU A 1 279 ? 4.653 -5.023 -17.981 1.00 89.12 279 LEU A N 1
ATOM 1985 C CA . LEU A 1 279 ? 4.153 -3.685 -17.738 1.00 89.12 279 LEU A CA 1
ATOM 1986 C C . LEU A 1 279 ? 3.671 -3.060 -19.039 1.00 89.12 279 LEU A C 1
ATOM 1988 O O . LEU A 1 279 ? 4.459 -2.872 -19.967 1.00 89.12 279 LEU A O 1
ATOM 1992 N N . THR A 1 280 ? 2.395 -2.693 -19.109 1.00 81.94 280 THR A N 1
ATOM 1993 C CA . THR A 1 280 ? 1.814 -2.246 -20.383 1.00 81.94 280 THR A CA 1
ATOM 1994 C C . THR A 1 280 ? 2.156 -0.805 -20.770 1.00 81.94 280 THR A C 1
ATOM 1996 O O . THR A 1 280 ? 2.127 -0.491 -21.959 1.00 81.94 280 THR A O 1
ATOM 1999 N N . ALA A 1 281 ? 2.526 0.077 -19.835 1.00 70.88 281 ALA A N 1
ATOM 2000 C CA . ALA A 1 281 ? 2.910 1.450 -20.177 1.00 70.88 281 ALA A CA 1
ATOM 2001 C C . ALA A 1 281 ? 3.639 2.192 -19.045 1.00 70.88 281 ALA A C 1
ATOM 2003 O O . ALA A 1 281 ? 3.227 2.128 -17.901 1.00 70.88 281 ALA A O 1
ATOM 2004 N N . LEU A 1 282 ? 4.659 2.978 -19.385 1.00 81.00 282 LEU A N 1
ATOM 2005 C CA . LEU A 1 282 ? 5.148 4.162 -18.667 1.00 81.00 282 LEU A CA 1
ATOM 2006 C C . LEU A 1 282 ? 5.191 5.300 -19.701 1.00 81.00 282 LEU A C 1
ATOM 2008 O O . LEU A 1 282 ? 6.242 5.588 -20.268 1.00 81.00 282 LEU A O 1
ATOM 2012 N N . THR A 1 283 ? 4.032 5.877 -20.025 1.00 77.69 283 THR A N 1
ATOM 2013 C CA . THR A 1 283 ? 3.818 6.763 -21.189 1.00 77.69 283 THR A CA 1
ATOM 2014 C C . THR A 1 283 ? 3.496 8.206 -20.797 1.00 77.69 283 THR A C 1
ATOM 2016 O O . THR A 1 283 ? 2.876 8.452 -19.764 1.00 77.69 283 THR A O 1
ATOM 2019 N N . ASP A 1 284 ? 3.857 9.170 -21.651 1.00 63.12 284 ASP A N 1
ATOM 2020 C CA . ASP A 1 284 ? 3.783 10.620 -21.390 1.00 63.12 284 ASP A CA 1
ATOM 2021 C C . ASP A 1 284 ? 2.425 11.122 -20.852 1.00 63.12 284 ASP A C 1
ATOM 2023 O O . ASP A 1 284 ? 2.364 11.806 -19.830 1.00 63.12 284 ASP A O 1
ATOM 2027 N N . THR A 1 285 ? 1.311 10.720 -21.464 1.00 59.47 285 THR A N 1
ATOM 2028 C CA . THR A 1 285 ? 0.044 11.459 -21.328 1.00 59.47 285 THR A CA 1
ATOM 2029 C C . THR A 1 285 ? -0.913 10.970 -20.239 1.00 59.47 285 THR A C 1
ATOM 2031 O O . THR A 1 285 ? -1.878 11.669 -19.941 1.00 59.47 285 THR A O 1
ATOM 2034 N N . THR A 1 286 ? -0.709 9.781 -19.664 1.00 58.41 286 THR A N 1
ATOM 2035 C CA . THR A 1 286 ? -1.725 9.140 -18.794 1.00 58.41 286 THR A CA 1
ATOM 2036 C C . THR A 1 286 ? -1.177 8.363 -17.598 1.00 58.41 286 THR A C 1
ATOM 2038 O O . THR A 1 286 ? -1.969 7.949 -16.755 1.00 58.41 286 THR A O 1
ATOM 2041 N N . THR A 1 287 ? 0.140 8.163 -17.481 1.00 65.62 287 THR A N 1
ATOM 2042 C CA . THR A 1 287 ? 0.731 7.378 -16.382 1.00 65.62 287 THR A CA 1
ATOM 2043 C C . THR A 1 287 ? 1.544 8.261 -15.438 1.00 65.62 287 THR A C 1
ATOM 2045 O O . THR A 1 287 ? 2.150 9.256 -15.859 1.00 65.62 287 THR A O 1
ATOM 2048 N N . GLY A 1 288 ? 1.599 7.879 -14.160 1.00 79.25 288 GLY A N 1
ATOM 2049 C CA . GLY A 1 288 ? 2.471 8.510 -13.173 1.00 79.25 288 GLY A CA 1
ATOM 2050 C C . GLY A 1 288 ? 3.956 8.227 -13.404 1.00 79.25 288 GLY A C 1
ATOM 2051 O O . GLY A 1 288 ? 4.366 7.778 -14.475 1.00 79.25 288 GLY A O 1
ATOM 2052 N N . SER A 1 289 ? 4.780 8.549 -12.410 1.00 89.06 289 SER A N 1
ATOM 2053 C CA . SER A 1 289 ? 6.243 8.573 -12.527 1.00 89.06 289 SER A CA 1
ATOM 2054 C C . SER A 1 289 ? 6.929 7.824 -11.389 1.00 89.06 289 SER A C 1
ATOM 2056 O O . SER A 1 289 ? 6.376 7.651 -10.304 1.00 89.06 289 SER A O 1
ATOM 2058 N N . ILE A 1 290 ? 8.163 7.397 -11.638 1.00 93.81 290 ILE A N 1
ATOM 2059 C CA . ILE A 1 290 ? 9.068 6.794 -10.660 1.00 93.81 290 ILE A CA 1
ATOM 2060 C C . ILE A 1 290 ? 10.164 7.818 -10.396 1.00 93.81 290 ILE A C 1
ATOM 2062 O O . ILE A 1 290 ? 10.883 8.186 -11.318 1.00 93.81 290 ILE A O 1
ATOM 2066 N N . THR A 1 291 ? 10.334 8.295 -9.167 1.00 94.56 291 THR A N 1
ATOM 2067 C CA . THR A 1 291 ? 11.418 9.250 -8.870 1.00 94.56 291 THR A CA 1
ATOM 2068 C C . THR A 1 291 ? 12.756 8.555 -8.616 1.00 94.56 291 THR A C 1
ATOM 2070 O O . THR A 1 291 ? 13.803 9.159 -8.848 1.00 94.56 291 THR A O 1
ATOM 2073 N N . GLY A 1 292 ? 12.735 7.292 -8.174 1.00 96.06 292 GLY A N 1
ATOM 2074 C CA . GLY A 1 292 ? 13.925 6.464 -7.975 1.00 96.06 292 GLY A CA 1
ATOM 2075 C C . GLY A 1 292 ? 14.374 5.729 -9.239 1.00 96.06 292 GLY A C 1
ATOM 2076 O O . GLY A 1 292 ? 14.131 6.174 -10.362 1.00 96.06 292 GLY A O 1
ATOM 2077 N N . ASN A 1 293 ? 15.060 4.601 -9.049 1.00 97.00 293 ASN A N 1
ATOM 2078 C CA . ASN A 1 293 ? 15.594 3.791 -10.143 1.00 97.00 293 ASN A CA 1
ATOM 2079 C C . ASN A 1 293 ? 14.549 2.808 -10.681 1.00 97.00 293 ASN A C 1
ATOM 2081 O O . ASN A 1 293 ? 13.736 2.271 -9.925 1.00 97.00 293 ASN A O 1
ATOM 2085 N N . LEU A 1 294 ? 14.640 2.506 -11.975 1.00 96.75 294 LEU A N 1
ATOM 2086 C CA . LEU A 1 294 ? 13.884 1.447 -12.637 1.00 96.75 294 LEU A CA 1
ATOM 2087 C C . LEU A 1 294 ? 14.818 0.283 -12.981 1.00 96.75 294 LEU A C 1
ATOM 2089 O O . LEU A 1 294 ? 15.794 0.456 -13.708 1.00 96.75 294 LEU A O 1
ATOM 2093 N N . THR A 1 295 ? 14.489 -0.918 -12.515 1.00 97.75 295 THR A N 1
ATOM 2094 C CA . THR A 1 295 ? 15.122 -2.167 -12.959 1.00 97.75 295 THR A CA 1
ATOM 2095 C C . THR A 1 295 ? 14.103 -3.018 -13.701 1.00 97.75 295 THR A C 1
ATOM 2097 O O . THR A 1 295 ? 13.162 -3.516 -13.094 1.00 97.75 295 THR A O 1
ATOM 2100 N N . ASN A 1 296 ? 14.288 -3.228 -15.000 1.00 97.69 296 ASN A N 1
ATOM 2101 C CA . ASN A 1 296 ? 13.569 -4.248 -15.754 1.00 97.69 296 ASN A CA 1
ATOM 2102 C C . ASN A 1 296 ? 14.378 -5.550 -15.690 1.00 97.69 296 ASN A C 1
ATOM 2104 O O . ASN A 1 296 ? 15.418 -5.666 -16.338 1.00 97.69 296 ASN A O 1
ATOM 2108 N N . GLY A 1 297 ? 13.961 -6.493 -14.849 1.00 97.69 297 GLY A N 1
ATOM 2109 C CA . GLY A 1 297 ? 14.636 -7.773 -14.645 1.00 97.69 297 GLY A CA 1
ATOM 2110 C C . GLY A 1 297 ? 14.597 -8.667 -15.885 1.00 97.69 297 GLY A C 1
ATOM 2111 O O . GLY A 1 297 ? 13.941 -8.352 -16.869 1.00 97.69 297 GLY A O 1
ATOM 2112 N N . ASN A 1 298 ? 15.288 -9.808 -15.843 1.00 96.50 298 ASN A N 1
ATOM 2113 C CA . ASN A 1 298 ? 15.479 -10.679 -17.016 1.00 96.50 298 ASN A CA 1
ATOM 2114 C C . ASN A 1 298 ? 14.167 -11.175 -17.648 1.00 96.50 298 ASN A C 1
ATOM 2116 O O . ASN A 1 298 ? 14.099 -11.364 -18.857 1.00 96.50 298 ASN A O 1
ATOM 2120 N N . ASN A 1 299 ? 13.136 -11.384 -16.825 1.00 95.12 299 ASN A N 1
ATOM 2121 C CA . ASN A 1 299 ? 11.801 -11.792 -17.276 1.00 95.12 299 ASN A CA 1
ATOM 2122 C C . ASN A 1 299 ? 10.869 -10.594 -17.511 1.00 95.12 299 ASN A C 1
ATOM 2124 O O . ASN A 1 299 ? 9.730 -10.773 -17.930 1.00 95.12 299 ASN A O 1
ATOM 2128 N N . GLY A 1 300 ? 11.341 -9.390 -17.194 1.00 96.56 300 GLY A N 1
ATOM 2129 C CA . GLY A 1 300 ? 10.570 -8.169 -17.261 1.00 96.56 300 GLY A CA 1
ATOM 2130 C C . GLY A 1 300 ? 10.303 -7.750 -18.704 1.00 96.56 300 GLY A C 1
ATOM 2131 O O . GLY A 1 300 ? 11.217 -7.680 -19.530 1.00 96.56 300 GLY A O 1
ATOM 2132 N N . ILE A 1 301 ? 9.048 -7.439 -18.999 1.00 96.38 301 ILE A N 1
ATOM 2133 C CA . ILE A 1 301 ? 8.609 -6.832 -20.255 1.00 96.38 301 ILE A CA 1
ATOM 2134 C C . ILE A 1 301 ? 8.036 -5.457 -19.927 1.00 96.38 301 ILE A C 1
ATOM 2136 O O . ILE A 1 301 ? 7.212 -5.337 -19.023 1.00 96.38 301 ILE A O 1
ATOM 2140 N N . ILE A 1 302 ? 8.462 -4.420 -20.644 1.00 95.69 302 ILE A N 1
ATOM 2141 C CA . ILE A 1 302 ? 7.838 -3.093 -20.593 1.00 95.69 302 ILE A CA 1
ATOM 2142 C C . ILE A 1 302 ? 7.409 -2.723 -22.008 1.00 95.69 302 ILE A C 1
ATOM 2144 O O . ILE A 1 302 ? 8.255 -2.572 -22.888 1.00 95.69 302 ILE A O 1
ATOM 2148 N N . ASN A 1 303 ? 6.107 -2.566 -22.230 1.00 94.00 303 ASN A N 1
ATOM 2149 C CA . ASN A 1 303 ? 5.559 -2.324 -23.562 1.00 94.00 303 ASN A CA 1
ATOM 2150 C C . ASN A 1 303 ? 5.934 -0.935 -24.091 1.00 94.00 303 ASN A C 1
ATOM 2152 O O . ASN A 1 303 ? 6.377 -0.803 -25.225 1.00 94.00 303 ASN A O 1
ATOM 2156 N N . THR A 1 304 ? 5.839 0.105 -23.270 1.00 93.06 304 THR A N 1
ATOM 2157 C CA . THR A 1 304 ? 6.361 1.424 -23.644 1.00 93.06 304 THR A CA 1
ATOM 2158 C C . THR A 1 304 ? 7.024 2.074 -22.450 1.00 93.06 304 THR A C 1
ATOM 2160 O O . THR A 1 304 ? 6.417 2.154 -21.385 1.00 93.06 304 THR A O 1
ATOM 2163 N N . LEU A 1 305 ? 8.256 2.543 -22.632 1.00 95.12 305 LEU A N 1
ATOM 2164 C CA . LEU A 1 305 ? 9.014 3.283 -21.633 1.00 95.12 305 LEU A CA 1
ATOM 2165 C C . LEU A 1 305 ? 9.400 4.656 -22.178 1.00 95.12 305 LEU A C 1
ATOM 2167 O O . LEU A 1 305 ? 10.255 4.745 -23.057 1.00 95.12 305 LEU A O 1
ATOM 2171 N N . ASN A 1 306 ? 8.822 5.708 -21.604 1.00 94.62 306 ASN A N 1
ATOM 2172 C CA . ASN A 1 306 ? 9.332 7.068 -21.724 1.00 94.62 306 ASN A CA 1
ATOM 2173 C C . ASN A 1 306 ? 10.387 7.321 -20.648 1.00 94.62 306 ASN A C 1
ATOM 2175 O O . ASN A 1 306 ? 10.136 7.129 -19.453 1.00 94.62 306 ASN A O 1
ATOM 2179 N N . THR A 1 307 ? 11.573 7.764 -21.050 1.00 95.50 307 THR A N 1
ATOM 2180 C CA . THR A 1 307 ? 12.691 7.977 -20.128 1.00 95.50 307 THR A CA 1
ATOM 2181 C C . THR A 1 307 ? 12.440 9.096 -19.115 1.00 95.50 307 THR A C 1
ATOM 2183 O O . THR A 1 307 ? 12.955 9.030 -17.996 1.00 95.50 307 THR A O 1
ATOM 2186 N N . SER A 1 308 ? 11.605 10.078 -19.452 1.00 93.38 308 SER A N 1
ATOM 2187 C CA . SER A 1 308 ? 11.155 11.166 -18.576 1.00 93.38 308 SER A CA 1
ATOM 2188 C C . SER A 1 308 ? 10.371 10.681 -17.353 1.00 93.38 308 SER A C 1
ATOM 2190 O O . SER A 1 308 ? 10.360 11.349 -16.318 1.00 93.38 308 SER A O 1
ATOM 2192 N N . LYS A 1 309 ? 9.750 9.496 -17.428 1.00 93.25 309 LYS A N 1
ATOM 2193 C CA . LYS A 1 309 ? 8.958 8.915 -16.332 1.00 93.25 309 LYS A CA 1
ATOM 2194 C C . LYS A 1 309 ? 9.803 8.287 -15.232 1.00 93.25 309 LYS A C 1
ATOM 2196 O O . LYS A 1 309 ? 9.253 7.935 -14.191 1.00 93.25 309 LYS A O 1
ATOM 2201 N N . VAL A 1 310 ? 11.115 8.172 -15.430 1.00 95.00 310 VAL A N 1
ATOM 2202 C CA . VAL A 1 310 ? 12.053 7.663 -14.427 1.00 95.00 310 VAL A CA 1
ATOM 2203 C C . VAL A 1 310 ? 13.007 8.782 -14.031 1.00 95.00 310 VAL A C 1
ATOM 2205 O O . VAL A 1 310 ? 13.772 9.281 -14.847 1.00 95.00 310 VAL A O 1
ATOM 2208 N N . GLY A 1 311 ? 12.988 9.186 -12.765 1.00 94.38 311 GLY A N 1
ATOM 2209 C CA . GLY A 1 311 ? 13.891 10.194 -12.216 1.00 94.38 311 GLY A CA 1
ATOM 2210 C C . GLY A 1 311 ? 15.325 9.676 -12.111 1.00 94.38 311 GLY A C 1
ATOM 2211 O O . GLY A 1 311 ? 16.253 10.358 -12.550 1.00 94.38 311 GLY A O 1
ATOM 2212 N N . GLY A 1 312 ? 15.493 8.455 -11.597 1.00 94.75 312 GLY A N 1
ATOM 2213 C CA . GLY A 1 312 ? 16.782 7.795 -11.405 1.00 94.75 312 GLY A CA 1
ATOM 2214 C C . GLY A 1 312 ? 17.342 7.103 -12.650 1.00 94.75 312 GLY A C 1
ATOM 2215 O O . GLY A 1 312 ? 17.071 7.491 -13.791 1.00 94.75 312 GLY A O 1
ATOM 2216 N N . SER A 1 313 ? 18.173 6.085 -12.417 1.00 94.50 313 SER A N 1
ATOM 2217 C CA . SER A 1 313 ? 18.789 5.273 -13.469 1.00 94.50 313 SER A CA 1
ATOM 2218 C C . SER A 1 313 ? 17.849 4.180 -13.978 1.00 94.50 313 SER A C 1
ATOM 2220 O O . SER A 1 313 ? 16.937 3.737 -13.274 1.00 94.50 313 SER A O 1
ATOM 2222 N N . ILE A 1 314 ? 18.092 3.730 -15.212 1.00 97.69 314 ILE A N 1
ATOM 2223 C CA . ILE A 1 314 ? 17.361 2.627 -15.836 1.00 97.69 314 ILE A CA 1
ATOM 2224 C C . ILE A 1 314 ? 18.337 1.467 -16.070 1.00 97.69 314 ILE A C 1
ATOM 2226 O O . ILE A 1 314 ? 19.348 1.604 -16.764 1.00 97.69 314 ILE A O 1
ATOM 2230 N N . ALA A 1 315 ? 18.033 0.308 -15.497 1.00 97.94 315 ALA A N 1
ATOM 2231 C CA . ALA A 1 315 ? 18.718 -0.950 -15.771 1.00 97.94 315 ALA A CA 1
ATOM 2232 C C . ALA A 1 315 ? 17.753 -1.889 -16.498 1.00 97.94 315 ALA A C 1
ATOM 2234 O O . ALA A 1 315 ? 16.777 -2.354 -15.914 1.00 97.94 315 ALA A O 1
ATOM 2235 N N . ASN A 1 316 ? 18.007 -2.159 -17.774 1.00 97.75 316 ASN A N 1
ATOM 2236 C CA . ASN A 1 316 ? 17.211 -3.059 -18.591 1.00 97.75 316 ASN A CA 1
ATOM 2237 C C . ASN A 1 316 ? 17.950 -4.379 -18.821 1.00 97.75 316 ASN A C 1
ATOM 2239 O O . ASN A 1 316 ? 18.888 -4.440 -19.611 1.00 97.75 316 ASN A O 1
ATOM 2243 N N . ASN A 1 317 ? 17.495 -5.441 -18.166 1.00 97.94 317 ASN A N 1
ATOM 2244 C CA . ASN A 1 317 ? 17.968 -6.810 -18.372 1.00 97.94 317 ASN A CA 1
ATOM 2245 C C . ASN A 1 317 ? 16.941 -7.691 -19.106 1.00 97.94 317 ASN A C 1
ATOM 2247 O O . ASN A 1 317 ? 17.302 -8.764 -19.581 1.00 97.94 317 ASN A O 1
ATOM 2251 N N . GLY A 1 318 ? 15.684 -7.244 -19.195 1.00 97.25 318 GLY A N 1
ATOM 2252 C CA . GLY A 1 318 ? 14.598 -7.908 -19.918 1.00 97.25 318 GLY A CA 1
ATOM 2253 C C . GLY A 1 318 ? 14.321 -7.289 -21.290 1.00 97.25 318 GLY A C 1
ATOM 2254 O O . GLY A 1 318 ? 15.236 -6.864 -21.999 1.00 97.25 318 GLY A O 1
ATOM 2255 N N . ASN A 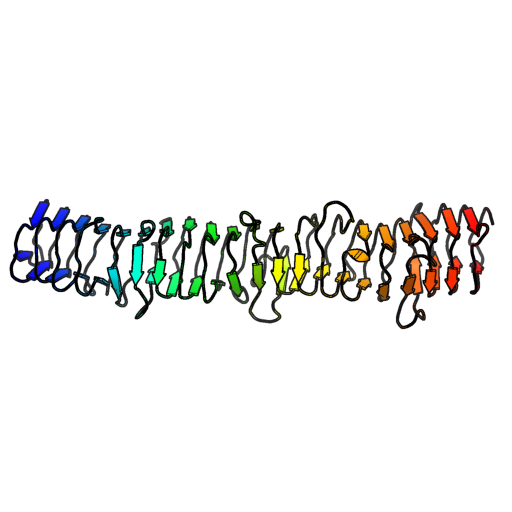1 319 ? 13.044 -7.224 -21.665 1.00 97.19 319 ASN A N 1
ATOM 2256 C CA . ASN A 1 319 ? 12.596 -6.657 -22.935 1.00 97.19 319 ASN A CA 1
ATOM 2257 C C . ASN A 1 319 ? 11.903 -5.310 -22.724 1.00 97.19 319 ASN A C 1
ATOM 2259 O O . ASN A 1 319 ? 10.968 -5.191 -21.934 1.00 97.19 319 ASN A O 1
ATOM 2263 N N . LEU A 1 320 ? 12.321 -4.310 -23.490 1.00 97.81 320 LEU A N 1
ATOM 2264 C CA . LEU A 1 320 ? 11.516 -3.130 -23.778 1.00 97.81 320 LEU A CA 1
ATOM 2265 C C . LEU A 1 320 ? 10.868 -3.363 -25.145 1.00 97.81 320 LEU A C 1
ATOM 2267 O O . LEU A 1 320 ? 11.555 -3.744 -26.091 1.00 97.81 320 LEU A O 1
ATOM 2271 N N . VAL A 1 321 ? 9.562 -3.180 -25.287 1.00 97.19 321 VAL A N 1
ATOM 2272 C CA . VAL A 1 321 ? 8.927 -3.236 -26.613 1.00 97.19 321 VAL A CA 1
ATOM 2273 C C . VAL A 1 321 ? 9.210 -1.918 -27.319 1.00 97.19 321 VAL A C 1
ATOM 2275 O O . VAL A 1 321 ? 9.936 -1.900 -28.312 1.00 97.19 321 VAL A O 1
ATOM 2278 N N . ASN A 1 322 ? 8.777 -0.808 -26.728 1.00 96.88 322 ASN A N 1
ATOM 2279 C CA . ASN A 1 322 ? 9.061 0.538 -27.207 1.00 96.88 322 ASN A CA 1
ATOM 2280 C C . ASN A 1 322 ? 9.886 1.311 -26.172 1.00 96.88 322 ASN A C 1
ATOM 2282 O O . ASN A 1 322 ? 9.481 1.433 -25.014 1.00 96.88 322 ASN A O 1
ATOM 2286 N N . LEU A 1 323 ? 11.017 1.873 -26.593 1.00 97.69 323 LEU A N 1
ATOM 2287 C CA . LEU A 1 323 ? 11.773 2.857 -25.822 1.00 97.69 323 LEU A CA 1
ATOM 2288 C C . LEU A 1 323 ? 11.645 4.224 -26.489 1.00 97.69 323 LEU A C 1
ATOM 2290 O O . LEU A 1 323 ? 11.995 4.385 -27.657 1.00 97.69 323 LEU A O 1
ATOM 2294 N N . ILE A 1 324 ? 11.183 5.203 -25.722 1.00 96.69 324 ILE A N 1
ATOM 2295 C CA . ILE A 1 324 ? 11.071 6.597 -26.129 1.00 96.69 324 ILE A CA 1
ATOM 2296 C C . ILE A 1 324 ? 11.966 7.418 -25.208 1.00 96.69 324 ILE A C 1
ATOM 2298 O O . ILE A 1 324 ? 11.771 7.456 -23.995 1.00 96.69 324 ILE A O 1
ATOM 2302 N N . VAL A 1 325 ? 12.963 8.070 -25.789 1.00 97.31 325 VAL A N 1
ATOM 2303 C CA . VAL A 1 325 ? 13.904 8.924 -25.072 1.00 97.31 325 VAL A CA 1
ATOM 2304 C C . VAL A 1 325 ? 13.442 10.366 -25.224 1.00 97.31 325 VAL A C 1
ATOM 2306 O O . VAL A 1 325 ? 13.724 11.022 -26.224 1.00 97.31 325 VAL A O 1
ATOM 2309 N N . ASP A 1 326 ? 12.685 10.813 -24.229 1.00 95.06 326 ASP A N 1
ATOM 2310 C CA . ASP A 1 326 ? 12.090 12.148 -24.073 1.00 95.06 326 ASP A CA 1
ATOM 2311 C C . ASP A 1 326 ? 12.699 12.914 -22.876 1.00 95.06 326 ASP A C 1
ATOM 2313 O O . ASP A 1 326 ? 12.218 13.962 -22.452 1.00 95.06 326 ASP A O 1
ATOM 2317 N N . ALA A 1 327 ? 13.772 12.366 -22.309 1.00 94.88 327 ALA A N 1
ATOM 2318 C CA . ALA A 1 327 ? 14.661 12.992 -21.345 1.00 94.88 327 ALA A CA 1
ATOM 2319 C C . ALA A 1 327 ? 16.041 12.332 -21.432 1.00 94.88 327 ALA A C 1
ATOM 2321 O O . ALA A 1 327 ? 16.132 11.119 -21.659 1.00 94.88 327 ALA A O 1
ATOM 2322 N N . ASP A 1 328 ? 17.100 13.109 -21.187 1.00 95.56 328 ASP A N 1
ATOM 2323 C CA . ASP A 1 328 ? 18.470 12.595 -21.133 1.00 95.56 328 ASP A CA 1
ATOM 2324 C C . ASP A 1 328 ? 18.570 11.471 -20.105 1.00 95.56 328 ASP A C 1
ATOM 2326 O O . ASP A 1 328 ? 18.267 11.673 -18.922 1.00 95.56 328 ASP A O 1
ATOM 2330 N N . LYS A 1 329 ? 18.999 10.282 -20.539 1.00 96.38 329 LYS A N 1
ATOM 2331 C CA . LYS A 1 329 ? 19.133 9.120 -19.658 1.00 96.38 329 LYS A CA 1
ATOM 2332 C C . LYS A 1 329 ? 20.266 8.195 -20.032 1.00 96.38 329 LYS A C 1
ATOM 2334 O O . LYS A 1 329 ? 20.593 7.985 -21.196 1.00 96.38 329 LYS A O 1
ATOM 2339 N N . THR A 1 330 ? 20.768 7.546 -18.988 1.00 96.50 330 THR A N 1
ATOM 2340 C CA . THR A 1 330 ? 21.630 6.378 -19.101 1.00 96.50 330 THR A CA 1
ATOM 2341 C C . THR A 1 330 ? 20.809 5.111 -18.908 1.00 96.50 330 THR A C 1
ATOM 2343 O O . THR A 1 330 ? 20.134 4.958 -17.886 1.00 96.50 330 THR A O 1
ATOM 2346 N N . ILE A 1 331 ? 20.913 4.187 -19.862 1.00 97.44 331 ILE A N 1
ATOM 2347 C CA . ILE A 1 331 ? 20.370 2.833 -19.758 1.00 97.44 331 ILE A CA 1
ATOM 2348 C C . ILE A 1 331 ? 21.527 1.845 -19.659 1.00 97.44 331 ILE A C 1
ATOM 2350 O O . ILE A 1 331 ? 22.454 1.859 -20.464 1.00 97.44 331 ILE A O 1
ATOM 2354 N N . THR A 1 332 ? 21.466 0.973 -18.663 1.00 97.25 332 THR A N 1
ATOM 2355 C CA . THR A 1 332 ? 22.422 -0.124 -18.449 1.00 97.25 332 THR A CA 1
ATOM 2356 C C . THR A 1 332 ? 21.722 -1.476 -18.568 1.00 97.25 332 THR A C 1
ATOM 2358 O O . THR A 1 332 ? 20.509 -1.523 -18.755 1.00 97.25 332 THR A O 1
ATOM 2361 N N . GLY A 1 333 ? 22.469 -2.571 -18.427 1.00 95.62 333 GLY A N 1
ATOM 2362 C CA . GLY A 1 333 ? 21.934 -3.929 -18.510 1.00 95.62 333 GLY A CA 1
ATOM 2363 C C . GLY A 1 333 ? 22.060 -4.538 -19.906 1.00 95.62 333 GLY A C 1
ATOM 2364 O O . GLY A 1 333 ? 22.476 -3.878 -20.856 1.00 95.62 333 GLY A O 1
ATOM 2365 N N . SER A 1 334 ? 21.772 -5.834 -19.998 1.00 94.81 334 SER A N 1
ATOM 2366 C CA . SER A 1 334 ? 21.970 -6.652 -21.206 1.00 94.81 334 SER A CA 1
ATOM 2367 C C . SER A 1 334 ? 20.674 -6.989 -21.947 1.00 94.81 334 SER A C 1
ATOM 2369 O O . SER A 1 334 ? 20.658 -7.893 -22.783 1.00 94.81 334 SER A O 1
ATOM 2371 N N . GLY A 1 335 ? 19.577 -6.328 -21.583 1.00 97.00 335 GLY A N 1
ATOM 2372 C CA . GLY A 1 335 ? 18.263 -6.540 -22.168 1.00 97.00 335 GLY A CA 1
ATOM 2373 C C . GLY A 1 335 ? 18.182 -6.082 -23.623 1.00 97.00 335 GLY A C 1
ATOM 2374 O O . GLY A 1 335 ? 19.165 -5.639 -24.224 1.00 97.00 335 GLY A O 1
ATOM 2375 N N . SER A 1 336 ? 16.987 -6.184 -24.201 1.00 97.81 336 SER A N 1
ATOM 2376 C CA . SER A 1 336 ? 16.755 -5.850 -25.608 1.00 97.81 336 SER A CA 1
ATOM 2377 C C . SER A 1 336 ? 15.594 -4.886 -25.823 1.00 97.81 336 SER A C 1
ATOM 2379 O O . SER A 1 336 ? 14.717 -4.762 -24.966 1.00 97.81 336 SER A O 1
ATOM 2381 N N . ILE A 1 337 ? 15.602 -4.210 -26.972 1.00 98.50 337 ILE A N 1
ATOM 2382 C CA . ILE A 1 337 ? 14.428 -3.545 -27.545 1.00 98.50 337 ILE A CA 1
ATOM 2383 C C . ILE A 1 337 ? 13.828 -4.467 -28.602 1.00 98.50 337 ILE A C 1
ATOM 2385 O O . ILE A 1 337 ? 14.555 -5.003 -29.436 1.00 98.50 337 ILE A O 1
ATOM 2389 N N . THR A 1 338 ? 12.513 -4.658 -28.564 1.00 98.06 338 THR A N 1
ATOM 2390 C CA . THR A 1 338 ? 11.818 -5.673 -29.373 1.00 98.06 338 THR A CA 1
ATOM 2391 C C . THR A 1 338 ? 10.837 -5.102 -30.395 1.00 98.06 338 THR A C 1
ATOM 2393 O O . THR A 1 338 ? 10.311 -5.860 -31.206 1.00 98.06 338 THR A O 1
ATOM 2396 N N . ASN A 1 339 ? 10.627 -3.781 -30.418 1.00 98.12 339 ASN A N 1
ATOM 2397 C CA . ASN A 1 339 ? 9.847 -3.118 -31.461 1.00 98.12 339 ASN A CA 1
ATOM 2398 C C . ASN A 1 339 ? 10.451 -1.782 -31.910 1.00 98.12 339 ASN A C 1
ATOM 2400 O O . ASN A 1 339 ? 10.909 -1.695 -33.043 1.00 98.12 339 ASN A O 1
ATOM 2404 N N . SER A 1 340 ? 10.481 -0.746 -31.065 1.00 98.38 340 SER A N 1
ATOM 2405 C CA . SER A 1 340 ? 10.924 0.586 -31.509 1.00 98.38 340 SER A CA 1
ATOM 2406 C C . SER A 1 340 ? 11.861 1.289 -30.537 1.00 98.38 340 SER A C 1
ATOM 2408 O O . SER A 1 340 ? 11.617 1.299 -29.329 1.00 98.38 340 SER A O 1
ATOM 2410 N N . LEU A 1 341 ? 12.872 1.964 -31.079 1.00 98.62 341 LEU A N 1
ATOM 2411 C CA . LEU A 1 341 ? 13.668 2.971 -30.383 1.00 98.62 341 LEU A CA 1
ATOM 2412 C C . LEU A 1 341 ? 13.402 4.340 -31.010 1.00 98.62 341 LEU A C 1
ATOM 2414 O O . LEU A 1 341 ? 13.671 4.539 -32.191 1.00 98.62 341 LEU A O 1
ATOM 2418 N N . VAL A 1 342 ? 12.921 5.289 -30.213 1.00 98.12 342 VAL A N 1
ATOM 2419 C CA . VAL A 1 342 ? 12.752 6.686 -30.616 1.00 98.12 342 VAL A CA 1
ATOM 2420 C C . VAL A 1 342 ? 13.573 7.565 -29.689 1.00 98.12 342 VAL A C 1
ATOM 2422 O O . VAL A 1 342 ? 13.352 7.553 -28.482 1.00 98.12 342 VAL A O 1
ATOM 2425 N N . VAL A 1 343 ? 14.492 8.352 -30.238 1.00 97.75 343 VAL A N 1
ATOM 2426 C CA . VAL A 1 343 ? 15.206 9.399 -29.498 1.00 97.75 343 VAL A CA 1
ATOM 2427 C C . VAL A 1 343 ? 14.722 10.744 -30.007 1.00 97.75 343 VAL A C 1
ATOM 2429 O O . VAL A 1 343 ? 14.941 11.077 -31.171 1.00 97.75 343 VAL A O 1
ATOM 2432 N N . GLN A 1 344 ? 14.007 11.477 -29.154 1.00 95.81 344 GLN A N 1
ATOM 2433 C CA . GLN A 1 344 ? 13.317 12.697 -29.558 1.00 95.81 344 GLN A CA 1
ATOM 2434 C C . GLN A 1 344 ? 14.267 13.898 -29.636 1.00 95.81 344 GLN A C 1
ATOM 2436 O O . GLN A 1 344 ? 15.285 13.975 -28.941 1.00 95.81 344 GLN A O 1
ATOM 2441 N N . ASP A 1 345 ? 13.888 14.863 -30.469 1.00 90.31 345 ASP A N 1
ATOM 2442 C CA . ASP A 1 345 ? 14.470 16.202 -30.461 1.00 90.31 345 ASP A CA 1
ATOM 2443 C C . ASP A 1 345 ? 13.920 17.021 -29.269 1.00 90.31 345 ASP A C 1
ATOM 2445 O O . ASP A 1 345 ? 12.806 16.794 -28.799 1.00 90.31 345 ASP A O 1
ATOM 2449 N N . ASN A 1 346 ? 14.698 17.985 -28.783 1.00 85.06 346 ASN A N 1
ATOM 2450 C CA . ASN A 1 346 ? 14.371 18.904 -27.694 1.00 85.06 346 ASN A CA 1
ATOM 2451 C C . ASN A 1 346 ? 14.546 20.381 -28.097 1.00 85.06 346 ASN A C 1
ATOM 2453 O O . ASN A 1 346 ? 14.849 21.224 -27.252 1.00 85.06 346 ASN A O 1
ATOM 2457 N N . SER A 1 347 ? 14.324 20.711 -29.378 1.00 79.12 347 SER A N 1
ATOM 2458 C CA . SER A 1 347 ? 14.535 22.058 -29.949 1.00 79.12 347 SER A CA 1
ATOM 2459 C C . SER A 1 347 ? 16.003 22.518 -29.889 1.00 79.12 347 SER A C 1
ATOM 2461 O O . SER A 1 347 ? 16.281 23.716 -29.789 1.00 79.12 347 SER A O 1
ATOM 2463 N N . GLY A 1 348 ? 16.941 21.565 -29.922 1.00 75.62 348 GLY A N 1
ATOM 2464 C CA . GLY A 1 348 ? 18.371 21.761 -29.669 1.00 75.62 348 GLY A CA 1
ATOM 2465 C C . GLY A 1 348 ? 19.226 20.619 -30.234 1.00 75.62 348 GLY A C 1
ATOM 2466 O O . GLY A 1 348 ? 19.104 20.281 -31.403 1.00 75.62 348 GLY A O 1
ATOM 2467 N N . ASN A 1 349 ? 20.102 20.021 -29.416 1.00 71.94 349 ASN A N 1
ATOM 2468 C CA . ASN A 1 349 ? 20.904 18.839 -29.803 1.00 71.94 349 ASN A CA 1
ATOM 2469 C C . ASN A 1 349 ? 20.124 17.505 -29.660 1.00 71.94 349 ASN A C 1
ATOM 2471 O O . ASN A 1 349 ? 20.718 16.425 -29.724 1.00 71.94 349 ASN A O 1
ATOM 2475 N N . GLY A 1 350 ? 18.814 17.590 -29.405 1.00 87.69 350 GLY A N 1
ATOM 2476 C CA . GLY A 1 350 ? 17.941 16.495 -28.998 1.00 87.69 350 GLY A CA 1
ATOM 2477 C C . GLY A 1 350 ? 18.256 15.917 -27.618 1.00 87.69 350 GLY A C 1
ATOM 2478 O O . GLY A 1 350 ? 19.193 16.345 -26.936 1.00 87.69 350 GLY A O 1
ATOM 2479 N N . TYR A 1 351 ? 17.441 14.957 -27.177 1.00 96.88 351 TYR A N 1
ATOM 2480 C CA . TYR A 1 351 ? 17.716 14.209 -25.949 1.00 96.88 351 TYR A CA 1
ATOM 2481 C C . TYR A 1 351 ? 18.834 13.193 -26.162 1.00 96.88 351 TYR A C 1
ATOM 2483 O O . TYR A 1 351 ? 19.028 12.667 -27.258 1.00 96.88 351 TYR A O 1
ATOM 2491 N N . THR A 1 352 ? 19.566 12.893 -25.094 1.00 96.38 352 THR A N 1
ATOM 2492 C CA . THR A 1 352 ? 20.692 11.960 -25.117 1.00 96.38 352 THR A CA 1
ATOM 2493 C C . THR A 1 352 ? 20.330 10.628 -24.471 1.00 96.38 352 THR A C 1
ATOM 2495 O O . THR A 1 352 ? 20.074 10.546 -23.269 1.00 96.38 352 THR A O 1
ATOM 2498 N N . LEU A 1 353 ? 20.409 9.554 -25.254 1.00 97.69 353 LEU A N 1
ATOM 2499 C CA . LEU A 1 353 ? 20.467 8.184 -24.762 1.00 97.69 353 LEU A CA 1
ATOM 2500 C C . LEU A 1 353 ? 21.926 7.759 -24.592 1.00 97.69 353 LEU A C 1
ATOM 2502 O O . LEU A 1 353 ? 22.640 7.569 -25.572 1.00 97.69 353 LEU A O 1
ATOM 2506 N N . THR A 1 354 ? 22.359 7.543 -23.355 1.00 97.44 354 THR A N 1
ATOM 2507 C CA . THR A 1 354 ? 23.662 6.938 -23.052 1.00 97.44 354 THR A CA 1
ATOM 2508 C C . THR A 1 354 ? 23.490 5.449 -22.757 1.00 97.44 354 THR A C 1
ATOM 2510 O O . THR A 1 354 ? 22.733 5.072 -21.865 1.00 97.44 354 THR A O 1
ATOM 2513 N N . ILE A 1 355 ? 24.197 4.585 -23.480 1.00 97.94 355 ILE A N 1
ATOM 2514 C CA . ILE A 1 355 ? 24.125 3.127 -23.329 1.00 97.94 355 ILE A CA 1
ATOM 2515 C C . ILE A 1 355 ? 25.337 2.646 -22.526 1.00 97.94 355 ILE A C 1
ATOM 2517 O O . ILE A 1 355 ? 26.489 2.806 -22.929 1.00 97.94 355 ILE A O 1
ATOM 2521 N N . GLY A 1 356 ? 25.084 2.010 -21.384 1.00 95.25 356 GLY A N 1
ATOM 2522 C CA . GLY A 1 356 ? 26.112 1.574 -20.444 1.00 95.25 356 GLY A CA 1
ATOM 2523 C C . GLY A 1 356 ? 26.807 2.733 -19.725 1.00 95.25 356 GLY A C 1
ATOM 2524 O O . GLY A 1 356 ? 26.376 3.884 -19.764 1.00 95.25 356 GLY A O 1
ATOM 2525 N N . ASN A 1 357 ? 27.904 2.424 -19.034 1.00 91.06 357 ASN A N 1
ATOM 2526 C CA . ASN A 1 357 ? 28.673 3.440 -18.322 1.00 91.06 357 ASN A CA 1
ATOM 2527 C C . ASN A 1 357 ? 29.441 4.317 -19.327 1.00 91.06 357 ASN A C 1
ATOM 2529 O O . ASN A 1 357 ? 30.274 3.801 -20.071 1.00 91.06 357 ASN A O 1
ATOM 2533 N N . ASN A 1 358 ? 29.153 5.623 -19.351 1.00 89.12 358 ASN A N 1
ATOM 2534 C CA . ASN A 1 358 ? 29.758 6.611 -20.256 1.00 89.12 358 ASN A CA 1
ATOM 2535 C C . ASN A 1 358 ? 29.676 6.247 -21.754 1.00 89.12 358 ASN A C 1
ATOM 2537 O O . ASN A 1 358 ? 30.601 6.534 -22.509 1.00 89.12 358 ASN A O 1
ATOM 2541 N N . GLY A 1 359 ? 28.601 5.580 -22.186 1.00 91.06 359 GLY A N 1
ATOM 2542 C CA . GLY A 1 359 ? 28.413 5.209 -23.594 1.00 91.06 359 GLY A CA 1
ATOM 2543 C C . GLY A 1 359 ? 29.251 4.011 -24.054 1.00 91.06 359 GLY A C 1
ATOM 2544 O O . GLY A 1 359 ? 29.302 3.720 -25.241 1.00 91.06 359 GLY A O 1
ATOM 2545 N N . ALA A 1 360 ? 29.916 3.288 -23.148 1.00 93.38 360 ALA A N 1
ATOM 2546 C CA . ALA A 1 360 ? 30.710 2.105 -23.500 1.00 93.38 360 ALA A CA 1
ATOM 2547 C C . ALA A 1 360 ? 29.878 0.810 -23.625 1.00 93.38 360 ALA A C 1
ATOM 2549 O O . ALA A 1 360 ? 30.434 -0.270 -23.821 1.00 93.38 360 ALA A O 1
ATOM 2550 N N . GLY A 1 361 ? 28.557 0.888 -23.447 1.00 96.25 361 GLY A N 1
ATOM 2551 C CA . GLY A 1 361 ? 27.663 -0.264 -23.481 1.00 96.25 361 GLY A CA 1
ATOM 2552 C C . GLY A 1 361 ? 27.263 -0.705 -24.888 1.00 96.25 361 GLY A C 1
ATOM 2553 O O . GLY A 1 361 ? 27.650 -0.117 -25.901 1.00 96.25 361 GLY A O 1
ATOM 2554 N N . ASN A 1 362 ? 26.449 -1.757 -24.927 1.00 96.88 362 ASN A N 1
ATOM 2555 C CA . ASN A 1 362 ? 25.806 -2.253 -26.134 1.00 96.88 362 ASN A CA 1
ATOM 2556 C C . ASN A 1 362 ? 24.330 -2.543 -25.853 1.00 96.88 362 ASN A C 1
ATOM 2558 O O . ASN A 1 362 ? 24.010 -3.219 -24.875 1.00 96.88 362 ASN A O 1
ATOM 2562 N N . LEU A 1 363 ? 23.455 -2.050 -26.722 1.00 97.44 363 LEU A N 1
ATOM 2563 C CA . LEU A 1 363 ? 22.017 -2.263 -26.673 1.00 97.44 363 LEU A CA 1
ATOM 2564 C C . LEU A 1 363 ? 21.613 -3.246 -27.771 1.00 97.44 363 LEU A C 1
ATOM 2566 O O . LEU A 1 363 ? 21.889 -3.024 -28.950 1.00 97.44 363 LEU A O 1
ATOM 2570 N N . ASN A 1 364 ? 20.951 -4.332 -27.385 1.00 98.00 364 ASN A N 1
ATOM 2571 C CA . ASN A 1 364 ? 20.473 -5.324 -28.339 1.00 98.00 364 ASN A CA 1
ATOM 2572 C C . ASN A 1 364 ? 19.115 -4.907 -28.907 1.00 98.00 364 ASN A C 1
ATOM 2574 O O . ASN A 1 364 ? 18.199 -4.560 -28.162 1.00 98.00 364 ASN A O 1
ATOM 2578 N N . PHE A 1 365 ? 18.969 -5.010 -30.220 1.00 97.56 365 PHE A N 1
ATOM 2579 C CA . PHE A 1 365 ? 17.711 -4.844 -30.929 1.00 97.56 365 PHE A CA 1
ATOM 2580 C C . PHE A 1 365 ? 17.285 -6.204 -31.483 1.00 97.56 365 PHE A C 1
ATOM 2582 O O . PHE A 1 365 ? 18.051 -6.839 -32.207 1.00 97.56 365 PHE A O 1
ATOM 2589 N N . LYS A 1 366 ? 16.103 -6.676 -31.080 1.00 97.12 366 LYS A N 1
ATOM 2590 C CA . LYS A 1 366 ? 15.559 -8.010 -31.366 1.00 97.12 366 LYS A CA 1
ATOM 2591 C C . LYS A 1 366 ? 14.091 -7.898 -31.783 1.00 97.12 366 LYS A C 1
ATOM 2593 O O . LYS A 1 366 ? 13.194 -8.334 -31.062 1.00 97.12 366 LYS A O 1
ATOM 2598 N N . ALA A 1 367 ? 13.851 -7.266 -32.922 1.00 96.31 367 ALA A N 1
ATOM 2599 C CA . ALA A 1 367 ? 12.515 -7.004 -33.442 1.00 96.31 367 ALA A CA 1
ATOM 2600 C C . ALA A 1 367 ? 12.205 -7.878 -34.661 1.00 96.31 367 ALA A C 1
ATOM 2602 O O . ALA A 1 367 ? 13.106 -8.325 -35.361 1.00 96.31 367 ALA A O 1
ATOM 2603 N N . THR A 1 368 ? 10.926 -8.116 -34.942 1.00 96.00 368 THR A N 1
ATOM 2604 C CA . THR A 1 368 ? 10.491 -8.802 -36.174 1.00 96.00 368 THR A CA 1
ATOM 2605 C C . THR A 1 368 ? 10.225 -7.838 -37.327 1.00 96.00 368 THR A C 1
ATOM 2607 O O . THR A 1 368 ? 10.263 -8.248 -38.480 1.00 96.00 368 THR A O 1
ATOM 2610 N N . ASN A 1 369 ? 9.940 -6.573 -37.016 1.00 95.50 369 ASN A N 1
ATOM 2611 C CA . ASN A 1 369 ? 9.709 -5.491 -37.972 1.00 95.50 369 ASN A CA 1
ATOM 2612 C C . ASN A 1 369 ? 9.885 -4.138 -37.262 1.00 95.50 369 ASN A C 1
ATOM 2614 O O . ASN A 1 369 ? 8.958 -3.331 -37.193 1.00 95.50 369 ASN A O 1
ATOM 2618 N N . GLY A 1 370 ? 11.029 -3.960 -36.606 1.00 97.38 370 GLY A N 1
ATOM 2619 C CA . GLY A 1 370 ? 11.227 -2.841 -35.692 1.00 97.38 370 GLY A CA 1
ATOM 2620 C C . GLY A 1 370 ? 11.716 -1.567 -36.364 1.00 97.38 370 GLY A C 1
ATOM 2621 O O . GLY A 1 370 ? 12.132 -1.578 -37.521 1.00 97.38 370 GLY A O 1
ATOM 2622 N N . THR A 1 371 ? 11.702 -0.470 -35.617 1.00 98.50 371 THR A N 1
ATOM 2623 C CA . THR A 1 371 ? 12.147 0.842 -36.099 1.00 98.50 371 THR A CA 1
ATOM 2624 C C . THR A 1 371 ? 13.140 1.489 -35.144 1.00 98.50 371 THR A C 1
ATOM 2626 O O . THR A 1 371 ? 13.027 1.380 -33.920 1.00 98.50 371 THR A O 1
ATOM 2629 N N . ILE A 1 372 ? 14.124 2.185 -35.703 1.00 98.56 372 ILE A N 1
ATOM 2630 C CA . ILE A 1 372 ? 15.024 3.061 -34.956 1.00 98.56 372 ILE A CA 1
ATOM 2631 C C . ILE A 1 372 ? 14.914 4.449 -35.569 1.00 98.56 372 ILE A C 1
ATOM 2633 O O . ILE A 1 372 ? 15.274 4.642 -36.725 1.00 98.56 372 ILE A O 1
ATOM 2637 N N . ASN A 1 373 ? 14.424 5.410 -34.794 1.00 97.94 373 ASN A N 1
ATOM 2638 C CA . ASN A 1 373 ? 14.347 6.810 -35.188 1.00 97.94 373 ASN A CA 1
ATOM 2639 C C . ASN A 1 373 ? 15.160 7.656 -34.207 1.00 97.94 373 ASN A C 1
ATOM 2641 O O . ASN A 1 373 ? 14.768 7.829 -33.049 1.00 97.94 373 ASN A O 1
ATOM 2645 N N . ASN A 1 374 ? 16.301 8.163 -34.662 1.00 97.19 374 ASN A N 1
ATOM 2646 C CA . ASN A 1 374 ? 17.170 9.018 -33.869 1.00 97.19 374 ASN A CA 1
ATOM 2647 C C . ASN A 1 374 ? 17.145 10.459 -34.380 1.00 97.19 374 ASN A C 1
ATOM 2649 O O . ASN A 1 374 ? 17.823 10.781 -35.358 1.00 97.19 374 ASN A O 1
ATOM 2653 N N . ALA A 1 375 ? 16.432 11.325 -33.663 1.00 96.31 375 ALA A N 1
ATOM 2654 C CA . ALA A 1 375 ? 16.488 12.771 -33.846 1.00 96.31 375 ALA A CA 1
ATOM 2655 C C . ALA A 1 375 ? 17.386 13.476 -32.812 1.00 96.31 375 ALA A C 1
ATOM 2657 O O . ALA A 1 375 ? 17.717 14.642 -33.001 1.00 96.31 375 ALA A O 1
ATOM 2658 N N . GLY A 1 376 ? 17.797 12.781 -31.744 1.00 96.56 376 GLY A N 1
ATOM 2659 C CA . GLY A 1 376 ? 18.695 13.308 -30.714 1.00 96.56 376 GLY A CA 1
ATOM 2660 C C . GLY A 1 376 ? 20.083 12.685 -30.750 1.00 96.56 376 GLY A C 1
ATOM 2661 O O . GLY A 1 376 ? 20.689 12.559 -31.811 1.00 96.56 376 GLY A O 1
ATOM 2662 N N . THR A 1 377 ? 20.625 12.327 -29.587 1.00 96.38 377 THR A N 1
ATOM 2663 C CA . THR A 1 377 ? 21.958 11.724 -29.472 1.00 96.38 377 THR A CA 1
ATOM 2664 C C . THR A 1 377 ? 21.878 10.304 -28.922 1.00 96.38 377 THR A C 1
ATOM 2666 O O . THR A 1 377 ? 21.357 10.083 -27.833 1.00 96.38 377 THR A O 1
ATOM 2669 N N . ILE A 1 378 ? 22.479 9.343 -29.621 1.00 97.62 378 ILE A N 1
ATOM 2670 C CA . ILE A 1 378 ? 22.758 7.999 -29.102 1.00 97.62 378 ILE A CA 1
ATOM 2671 C C . ILE A 1 378 ? 24.254 7.910 -28.810 1.00 97.62 378 ILE A C 1
ATOM 2673 O O . ILE A 1 378 ? 25.073 8.031 -29.715 1.00 97.62 378 ILE A O 1
ATOM 2677 N N . ALA A 1 379 ? 24.624 7.698 -27.550 1.00 97.12 379 ALA A N 1
ATOM 2678 C CA . ALA A 1 379 ? 25.997 7.472 -27.114 1.00 97.12 379 ALA A CA 1
ATOM 2679 C C . ALA A 1 379 ? 26.167 6.014 -26.671 1.00 97.12 379 ALA A C 1
ATOM 2681 O O . ALA A 1 379 ? 25.728 5.628 -25.586 1.00 97.12 379 ALA A O 1
ATOM 2682 N N . GLY A 1 380 ? 26.812 5.213 -27.515 1.00 97.19 380 GLY A N 1
ATOM 2683 C CA . GLY A 1 380 ? 27.061 3.789 -27.306 1.00 97.19 380 GLY A CA 1
ATOM 2684 C C . GLY A 1 380 ? 26.577 2.909 -28.450 1.00 97.19 380 GLY A C 1
ATOM 2685 O O . GLY A 1 380 ? 26.067 3.391 -29.458 1.00 97.19 380 GLY A O 1
ATOM 2686 N N . ASN A 1 381 ? 26.818 1.605 -28.323 1.00 97.88 381 ASN A N 1
ATOM 2687 C CA . ASN A 1 381 ? 26.676 0.681 -29.446 1.00 97.88 381 ASN A CA 1
ATOM 2688 C C . ASN A 1 381 ? 25.265 0.093 -29.532 1.00 97.88 381 ASN A C 1
ATOM 2690 O O . ASN A 1 381 ? 24.621 -0.146 -28.507 1.00 97.88 381 ASN A O 1
ATOM 2694 N N . ILE A 1 382 ? 24.819 -0.202 -30.752 1.00 98.12 382 ILE A N 1
ATOM 2695 C CA . ILE A 1 382 ? 23.603 -0.977 -31.016 1.00 98.12 382 ILE A CA 1
ATOM 2696 C C . ILE A 1 382 ? 23.970 -2.221 -31.820 1.00 98.12 382 ILE A C 1
ATOM 2698 O O . ILE A 1 382 ? 24.698 -2.146 -32.810 1.00 98.12 382 ILE A O 1
ATOM 2702 N N . THR A 1 383 ? 23.426 -3.366 -31.416 1.00 98.06 383 THR A N 1
ATOM 2703 C CA . THR A 1 383 ? 23.509 -4.613 -32.181 1.00 98.06 383 THR A CA 1
ATOM 2704 C C . THR A 1 383 ? 22.113 -5.033 -32.628 1.00 98.06 383 THR A C 1
ATOM 2706 O O . THR A 1 383 ? 21.275 -5.351 -31.785 1.00 98.06 383 THR A O 1
ATOM 2709 N N . ASN A 1 384 ? 21.866 -5.079 -33.938 1.00 97.88 384 ASN A N 1
ATOM 2710 C CA . ASN A 1 384 ? 20.728 -5.806 -34.501 1.00 97.88 384 ASN A CA 1
ATOM 2711 C C . ASN A 1 384 ? 21.077 -7.294 -34.471 1.00 97.88 384 ASN A C 1
ATOM 2713 O O . ASN A 1 384 ? 21.989 -7.718 -35.179 1.00 97.88 384 ASN A O 1
ATOM 2717 N N . VAL A 1 385 ? 20.447 -8.059 -33.583 1.00 97.38 385 VAL A N 1
ATOM 2718 C CA . VAL A 1 385 ? 20.869 -9.444 -33.313 1.00 97.38 385 VAL A CA 1
ATOM 2719 C C . VAL A 1 385 ? 20.409 -10.414 -34.407 1.00 97.38 385 VAL A C 1
ATOM 2721 O O . VAL A 1 385 ? 19.561 -10.081 -35.230 1.00 97.38 385 VAL A O 1
ATOM 2724 N N . ASP A 1 386 ? 20.935 -11.638 -34.380 1.00 96.25 386 ASP A N 1
ATOM 2725 C CA . ASP A 1 386 ? 20.522 -12.702 -35.302 1.00 96.25 386 ASP A CA 1
ATOM 2726 C C . ASP A 1 386 ? 19.007 -12.963 -35.264 1.00 96.25 386 ASP A C 1
ATOM 2728 O O . ASP A 1 386 ? 18.369 -12.948 -34.204 1.00 96.25 386 ASP A O 1
ATOM 2732 N N . GLY A 1 387 ? 18.426 -13.147 -36.450 1.00 94.31 387 GLY A N 1
ATOM 2733 C CA . GLY A 1 387 ? 16.986 -13.281 -36.672 1.00 94.31 387 GLY A CA 1
ATOM 2734 C C . GLY A 1 387 ? 16.159 -12.003 -36.466 1.00 94.31 387 GLY A C 1
ATOM 2735 O O . GLY A 1 387 ? 14.934 -12.065 -36.583 1.00 94.31 387 GLY A O 1
ATOM 2736 N N . SER A 1 388 ? 16.779 -10.857 -36.158 1.00 97.31 388 SER A N 1
ATOM 2737 C CA . SER A 1 388 ? 16.092 -9.570 -35.996 1.00 97.31 388 SER A CA 1
ATOM 2738 C C . SER A 1 388 ? 15.981 -8.808 -37.319 1.00 97.31 388 SER A C 1
ATOM 2740 O O . SER A 1 388 ? 16.890 -8.834 -38.149 1.00 97.31 388 SER A O 1
ATOM 2742 N N . THR A 1 389 ? 14.871 -8.096 -37.506 1.00 97.56 389 THR A N 1
ATOM 2743 C CA . THR A 1 389 ? 14.630 -7.191 -38.634 1.00 97.56 389 THR A CA 1
ATOM 2744 C C . THR A 1 389 ? 14.349 -5.780 -38.131 1.00 97.56 389 THR A C 1
ATOM 2746 O O . THR A 1 389 ? 13.365 -5.536 -37.425 1.00 97.56 389 THR A O 1
ATOM 2749 N N . ILE A 1 390 ? 15.195 -4.840 -38.548 1.00 98.25 390 ILE A N 1
ATOM 2750 C CA . ILE A 1 390 ? 14.921 -3.405 -38.499 1.00 98.25 390 ILE A CA 1
ATOM 2751 C C . ILE A 1 390 ? 14.340 -3.030 -39.861 1.00 98.25 390 ILE A C 1
ATOM 2753 O O . ILE A 1 390 ? 15.025 -3.096 -40.881 1.00 98.25 390 ILE A O 1
ATOM 2757 N N . ALA A 1 391 ? 13.061 -2.679 -39.889 1.00 97.94 391 ALA A N 1
ATOM 2758 C CA . ALA A 1 391 ? 12.400 -2.212 -41.098 1.00 97.94 391 ALA A CA 1
ATOM 2759 C C . ALA A 1 391 ? 12.991 -0.867 -41.527 1.00 97.94 391 ALA A C 1
ATOM 2761 O O . ALA A 1 391 ? 13.499 -0.741 -42.636 1.00 97.94 391 ALA A O 1
ATOM 2762 N N . ASP A 1 392 ? 13.019 0.086 -40.597 1.00 98.12 392 ASP A N 1
ATOM 2763 C CA . ASP A 1 392 ? 13.492 1.440 -40.849 1.00 98.12 392 ASP A CA 1
ATOM 2764 C C . ASP A 1 392 ? 14.475 1.872 -39.760 1.00 98.12 392 ASP A C 1
ATOM 2766 O O . ASP A 1 392 ? 14.152 1.894 -38.568 1.00 98.12 392 ASP A O 1
ATOM 2770 N N . PHE A 1 393 ? 15.687 2.216 -40.183 1.00 98.25 393 PHE A N 1
ATOM 2771 C CA . PHE A 1 393 ? 16.675 2.929 -39.392 1.00 98.25 393 PHE A CA 1
ATOM 2772 C C . PHE A 1 393 ? 16.811 4.337 -39.964 1.00 98.25 393 PHE A C 1
ATOM 2774 O O . PHE A 1 393 ? 17.341 4.508 -41.058 1.00 98.25 393 PHE A O 1
ATOM 2781 N N . THR A 1 394 ? 16.374 5.343 -39.217 1.00 97.50 394 THR A N 1
ATOM 2782 C CA . THR A 1 394 ? 16.464 6.751 -39.605 1.00 97.50 394 THR A CA 1
ATOM 2783 C C . THR A 1 394 ? 17.296 7.508 -38.579 1.00 97.50 394 THR A C 1
ATOM 2785 O O . THR A 1 394 ? 16.975 7.522 -37.389 1.00 97.50 394 THR A O 1
ATOM 2788 N N . ASN A 1 395 ? 18.359 8.165 -39.039 1.00 96.69 395 ASN A N 1
ATOM 2789 C CA . ASN A 1 395 ? 19.196 9.032 -38.217 1.00 96.69 395 ASN A CA 1
ATOM 2790 C C . ASN A 1 395 ? 19.197 10.458 -38.767 1.00 96.69 395 ASN A C 1
ATOM 2792 O O . ASN A 1 395 ? 19.798 10.717 -39.806 1.00 96.69 395 ASN A O 1
ATOM 2796 N N . SER A 1 396 ? 18.567 11.384 -38.051 1.00 95.06 396 SER A N 1
ATOM 2797 C CA . SER A 1 396 ? 18.660 12.829 -38.295 1.00 95.06 396 SER A CA 1
ATOM 2798 C C . SER A 1 396 ? 19.460 13.561 -37.211 1.00 95.06 396 SER A C 1
ATOM 2800 O O . SER A 1 396 ? 19.780 14.733 -37.385 1.00 95.06 396 SER A O 1
ATOM 2802 N N . GLY A 1 397 ? 19.788 12.879 -36.107 1.00 94.88 397 GLY A N 1
ATOM 2803 C CA . GLY A 1 397 ? 20.604 13.383 -35.004 1.00 94.88 397 GLY A CA 1
ATOM 2804 C C . GLY A 1 397 ? 22.035 12.827 -34.986 1.00 94.88 397 GLY A C 1
ATOM 2805 O O . GLY A 1 397 ? 22.637 12.537 -36.019 1.00 94.88 397 GLY A O 1
ATOM 2806 N N . SER A 1 398 ? 22.610 12.678 -33.794 1.00 95.12 398 SER A N 1
ATOM 2807 C CA . SER A 1 398 ? 23.977 12.196 -33.578 1.00 95.12 398 SER A CA 1
ATOM 2808 C C . SER A 1 398 ? 24.008 10.741 -33.107 1.00 95.12 398 SER A C 1
ATOM 2810 O O . SER A 1 398 ? 23.348 10.380 -32.133 1.00 95.12 398 SER A O 1
ATOM 2812 N N . PHE A 1 399 ? 24.820 9.907 -33.750 1.00 96.69 399 PHE A N 1
ATOM 2813 C CA . PHE A 1 399 ? 25.083 8.527 -33.352 1.00 96.69 399 PHE A CA 1
ATOM 2814 C C . PHE A 1 399 ? 26.576 8.345 -33.049 1.00 96.69 399 PHE A C 1
ATOM 2816 O O . PHE A 1 399 ? 27.423 8.250 -33.941 1.00 96.69 399 PHE A O 1
ATOM 2823 N N . ASN A 1 400 ? 26.894 8.282 -31.758 1.00 95.75 400 ASN A N 1
ATOM 2824 C CA . ASN A 1 400 ? 28.234 8.185 -31.189 1.00 95.75 400 ASN A CA 1
ATOM 2825 C C . ASN A 1 400 ? 28.508 6.778 -30.647 1.00 95.75 400 ASN A C 1
ATOM 2827 O O . ASN A 1 400 ? 28.694 6.569 -29.447 1.00 95.75 400 ASN A O 1
ATOM 2831 N N . GLY A 1 401 ? 28.519 5.802 -31.545 1.00 94.94 401 GLY A N 1
ATOM 2832 C CA . GLY A 1 401 ? 28.824 4.408 -31.246 1.00 94.94 401 GLY A CA 1
ATOM 2833 C C . GLY A 1 401 ? 28.795 3.560 -32.509 1.00 94.94 401 GLY A C 1
ATOM 2834 O O . GLY A 1 401 ? 28.540 4.066 -33.600 1.00 94.94 401 GLY A O 1
ATOM 2835 N N . ALA A 1 402 ? 29.078 2.270 -32.376 1.00 96.69 402 ALA A N 1
ATOM 2836 C CA . ALA A 1 402 ? 29.012 1.335 -33.489 1.00 96.69 402 ALA A CA 1
ATOM 2837 C C . ALA A 1 402 ? 27.595 0.769 -33.670 1.00 96.69 402 ALA A C 1
ATOM 2839 O O . ALA A 1 402 ? 26.898 0.482 -32.694 1.00 96.69 402 ALA A O 1
ATOM 2840 N N . LEU A 1 403 ? 27.210 0.544 -34.925 1.00 97.69 403 LEU A N 1
ATOM 2841 C CA . LEU A 1 403 ? 26.071 -0.292 -35.295 1.00 97.69 403 LEU A CA 1
ATOM 2842 C C . LEU A 1 403 ? 26.602 -1.619 -35.835 1.00 97.69 403 LEU A C 1
ATOM 2844 O O . LEU A 1 403 ? 27.327 -1.645 -36.827 1.00 97.69 403 LEU A O 1
ATOM 2848 N N . THR A 1 404 ? 26.230 -2.723 -35.197 1.00 97.56 404 THR A N 1
ATOM 2849 C CA . THR A 1 404 ? 26.523 -4.075 -35.690 1.00 97.56 404 THR A CA 1
ATOM 2850 C C . THR A 1 404 ? 25.233 -4.719 -36.176 1.00 97.56 404 THR A C 1
ATOM 2852 O O . THR A 1 404 ? 24.319 -4.947 -35.386 1.00 97.56 404 THR A O 1
ATOM 2855 N N . ASN A 1 405 ? 25.146 -5.005 -37.471 1.00 97.38 405 ASN A N 1
ATOM 2856 C CA . ASN A 1 405 ? 24.060 -5.767 -38.061 1.00 97.38 405 ASN A CA 1
ATOM 2857 C C . ASN A 1 405 ? 24.441 -7.246 -38.160 1.00 97.38 405 ASN A C 1
ATOM 2859 O O . ASN A 1 405 ? 25.281 -7.608 -38.983 1.00 97.38 405 ASN A O 1
ATOM 2863 N N . ASN A 1 406 ? 23.791 -8.066 -37.336 1.00 97.06 406 ASN A N 1
ATOM 2864 C CA . ASN A 1 406 ? 23.821 -9.526 -37.399 1.00 97.06 406 ASN A CA 1
ATOM 2865 C C . ASN A 1 406 ? 22.472 -10.105 -37.869 1.00 97.06 406 ASN A C 1
ATOM 2867 O O . ASN A 1 406 ? 22.196 -11.267 -37.612 1.00 97.06 406 ASN A O 1
ATOM 2871 N N . GLY A 1 407 ? 21.592 -9.278 -38.445 1.00 95.25 407 GLY A N 1
ATOM 2872 C CA . GLY A 1 407 ? 20.268 -9.674 -38.921 1.00 95.25 407 GLY A CA 1
ATOM 2873 C C . GLY A 1 407 ? 19.907 -8.949 -40.219 1.00 95.25 407 GLY A C 1
ATOM 2874 O O . GLY A 1 407 ? 20.717 -8.820 -41.136 1.00 95.25 407 GLY A O 1
ATOM 2875 N N . SER A 1 408 ? 18.687 -8.428 -40.323 1.00 96.69 408 SER A N 1
ATOM 2876 C CA . SER A 1 408 ? 18.255 -7.655 -41.492 1.00 96.69 408 SER A CA 1
ATOM 2877 C C . SER A 1 408 ? 17.967 -6.196 -41.150 1.00 96.69 408 SER A C 1
ATOM 2879 O O . SER A 1 408 ? 17.292 -5.901 -40.163 1.00 96.69 408 SER A O 1
ATOM 2881 N N . ILE A 1 409 ? 18.449 -5.284 -41.993 1.00 97.75 409 ILE A N 1
ATOM 2882 C CA . ILE A 1 409 ? 18.007 -3.893 -42.064 1.00 97.75 409 ILE A CA 1
ATOM 2883 C C . ILE A 1 409 ? 17.402 -3.684 -43.454 1.00 97.75 409 ILE A C 1
ATOM 2885 O O . ILE A 1 409 ? 18.072 -3.870 -44.473 1.00 97.75 409 ILE A O 1
ATOM 2889 N N . THR A 1 410 ? 16.122 -3.327 -43.519 1.00 97.25 410 THR A N 1
ATOM 2890 C CA . THR A 1 410 ? 15.462 -3.098 -44.813 1.00 97.25 410 THR A CA 1
ATOM 2891 C C . THR A 1 410 ? 15.854 -1.732 -45.356 1.00 97.25 410 THR A C 1
ATOM 2893 O O . THR A 1 410 ? 16.444 -1.651 -46.431 1.00 97.25 410 THR A O 1
ATOM 2896 N N . ASN A 1 411 ? 15.616 -0.677 -44.580 1.00 96.94 411 ASN A N 1
ATOM 2897 C CA . ASN A 1 411 ? 15.971 0.689 -44.934 1.00 96.94 411 ASN A CA 1
ATOM 2898 C C . ASN A 1 411 ? 16.911 1.279 -43.887 1.00 96.94 411 ASN A C 1
ATOM 2900 O O . ASN A 1 411 ? 16.584 1.325 -42.701 1.00 96.94 411 ASN A O 1
ATOM 2904 N N . PHE A 1 412 ? 18.068 1.751 -44.334 1.00 97.12 412 PHE A N 1
ATOM 2905 C CA . PHE A 1 412 ? 18.970 2.584 -43.559 1.00 97.12 412 PHE A CA 1
ATOM 2906 C C . PHE A 1 412 ? 19.023 3.967 -44.204 1.00 97.12 412 PHE A C 1
ATOM 2908 O O . PHE A 1 412 ? 19.351 4.092 -45.377 1.00 97.12 412 PHE A O 1
ATOM 2915 N N . GLU A 1 413 ? 18.692 5.004 -43.444 1.00 96.38 413 GLU A N 1
ATOM 2916 C CA . GLU A 1 413 ? 18.713 6.389 -43.897 1.00 96.38 413 GLU A CA 1
ATOM 2917 C C . GLU A 1 413 ? 19.439 7.262 -42.868 1.00 96.38 413 GLU A C 1
ATOM 2919 O O . GLU A 1 413 ? 18.952 7.501 -41.760 1.00 96.38 413 GLU A O 1
ATOM 2924 N N . ASN A 1 414 ? 20.603 7.790 -43.247 1.00 94.75 414 ASN A N 1
ATOM 2925 C CA . ASN A 1 414 ? 21.236 8.889 -42.521 1.00 94.75 414 ASN A CA 1
ATOM 2926 C C . ASN A 1 414 ? 20.839 10.216 -43.181 1.00 94.75 414 ASN A C 1
ATOM 2928 O O . ASN A 1 414 ? 21.385 10.591 -44.220 1.00 94.75 414 ASN A O 1
ATOM 2932 N N . GLN A 1 415 ? 19.866 10.902 -42.590 1.00 94.06 415 GLN A N 1
ATOM 2933 C CA . GLN A 1 415 ? 19.263 12.113 -43.138 1.00 94.06 415 GLN A CA 1
ATOM 2934 C C . GLN A 1 415 ? 20.218 13.311 -43.097 1.00 94.06 415 GLN A C 1
ATOM 2936 O O . GLN A 1 415 ? 21.234 13.320 -42.400 1.00 94.06 415 GLN A O 1
ATOM 2941 N N . LEU A 1 416 ? 19.877 14.365 -43.843 1.00 88.88 416 LEU A N 1
ATOM 2942 C CA . LEU A 1 416 ? 20.615 15.626 -43.816 1.00 88.88 416 LEU A CA 1
ATOM 2943 C C . LEU A 1 416 ? 20.635 16.200 -42.388 1.00 88.88 416 LEU A C 1
ATOM 2945 O O . LEU A 1 416 ? 19.586 16.468 -41.814 1.00 88.88 416 LEU A O 1
ATOM 2949 N N . GLY A 1 417 ? 21.834 16.409 -41.839 1.00 83.81 417 GLY A N 1
ATOM 2950 C CA . GLY A 1 417 ? 22.033 16.821 -40.442 1.00 83.81 417 GLY A CA 1
ATOM 2951 C C . GLY A 1 417 ? 22.345 15.658 -39.494 1.00 83.81 417 GLY A C 1
ATOM 2952 O O . GLY A 1 417 ? 22.934 15.890 -38.440 1.00 83.81 417 GLY A O 1
ATOM 2953 N N . GLY A 1 418 ? 22.065 14.421 -39.912 1.00 91.62 418 GLY A N 1
ATOM 2954 C CA . GLY A 1 418 ? 22.452 13.207 -39.208 1.00 91.62 418 GLY A CA 1
ATOM 2955 C C . GLY A 1 418 ? 23.963 12.982 -39.243 1.00 91.62 418 GLY A C 1
ATOM 2956 O O . GLY A 1 418 ? 24.587 12.987 -40.309 1.00 91.62 418 GLY A O 1
ATOM 2957 N N . ASN A 1 419 ? 24.558 12.763 -38.073 1.00 92.75 419 ASN A N 1
ATOM 2958 C CA . ASN A 1 419 ? 25.973 12.451 -37.908 1.00 92.75 419 ASN A CA 1
ATOM 2959 C C . ASN A 1 419 ? 26.148 11.040 -37.338 1.00 92.75 419 ASN A C 1
ATOM 2961 O O . ASN A 1 419 ? 25.525 10.696 -36.336 1.00 92.75 419 ASN A O 1
ATOM 2965 N N . PHE A 1 420 ? 27.038 10.253 -37.937 1.00 95.06 420 PHE A N 1
ATOM 2966 C CA . PHE A 1 420 ? 27.386 8.910 -37.486 1.00 95.06 420 PHE A CA 1
ATOM 2967 C C . PHE A 1 420 ? 28.905 8.825 -37.335 1.00 95.06 420 PHE A C 1
ATOM 2969 O O . PHE A 1 420 ? 29.635 8.943 -38.318 1.00 95.06 420 PHE A O 1
ATOM 2976 N N . THR A 1 421 ? 29.398 8.666 -36.105 1.00 91.94 421 THR A N 1
ATOM 2977 C CA . THR A 1 421 ? 30.845 8.737 -35.820 1.00 91.94 421 THR A CA 1
ATOM 2978 C C . THR A 1 421 ? 31.498 7.379 -35.569 1.00 91.94 421 THR A C 1
ATOM 2980 O O . THR A 1 421 ? 32.725 7.281 -35.616 1.00 91.94 421 THR A O 1
ATOM 2983 N N . GLY A 1 422 ? 30.713 6.329 -35.316 1.00 91.00 422 GLY A N 1
ATOM 2984 C CA . GLY A 1 422 ? 31.227 4.967 -35.170 1.00 91.00 422 GLY A CA 1
ATOM 2985 C C . GLY A 1 422 ? 31.149 4.136 -36.449 1.00 91.00 422 GLY A C 1
ATOM 2986 O O . GLY A 1 422 ? 30.753 4.603 -37.513 1.00 91.00 422 GLY A O 1
ATOM 2987 N N . ASN A 1 423 ? 31.536 2.865 -36.333 1.00 94.12 423 ASN A N 1
ATOM 2988 C CA . ASN A 1 423 ? 31.524 1.935 -37.458 1.00 94.12 423 ASN A CA 1
ATOM 2989 C C . ASN A 1 423 ? 30.136 1.323 -37.660 1.00 94.12 423 ASN A C 1
ATOM 2991 O O . ASN A 1 423 ? 29.476 0.946 -36.691 1.00 94.12 423 ASN A O 1
ATOM 2995 N N . ILE A 1 424 ? 29.758 1.127 -38.921 1.00 95.38 424 ILE A N 1
ATOM 2996 C CA . ILE A 1 424 ? 28.653 0.249 -39.302 1.00 95.38 424 ILE A CA 1
ATOM 2997 C C . ILE A 1 424 ? 29.270 -1.065 -39.775 1.00 95.38 424 ILE A C 1
ATOM 2999 O O . ILE A 1 424 ? 30.028 -1.092 -40.744 1.00 95.38 424 ILE A O 1
ATOM 3003 N N . THR A 1 425 ? 28.984 -2.151 -39.065 1.00 95.12 425 THR A N 1
ATOM 3004 C CA . THR A 1 425 ? 29.479 -3.494 -39.382 1.00 95.12 425 THR A CA 1
ATOM 3005 C C . THR A 1 425 ? 28.306 -4.359 -39.803 1.00 95.12 425 THR A C 1
ATOM 3007 O O . THR A 1 425 ? 27.370 -4.519 -39.032 1.00 95.12 425 THR A O 1
ATOM 3010 N N . ASN A 1 426 ? 28.362 -4.929 -41.004 1.00 93.94 426 ASN A N 1
ATOM 3011 C CA . ASN A 1 426 ? 27.403 -5.926 -41.470 1.00 93.94 426 ASN A CA 1
ATOM 3012 C C . ASN A 1 426 ? 28.085 -7.295 -41.480 1.00 93.94 426 ASN A C 1
ATOM 3014 O O . ASN A 1 426 ? 29.073 -7.477 -42.199 1.00 93.94 426 ASN A O 1
ATOM 3018 N N . THR A 1 427 ? 27.598 -8.230 -40.670 1.00 90.75 427 THR A N 1
ATOM 3019 C CA . THR A 1 427 ? 28.177 -9.573 -40.584 1.00 90.75 427 THR A CA 1
ATOM 3020 C C . THR A 1 427 ? 27.916 -10.355 -41.878 1.00 90.75 427 THR A C 1
ATOM 3022 O O . THR A 1 427 ? 26.983 -10.093 -42.637 1.00 90.75 427 THR A O 1
ATOM 3025 N N . ALA A 1 428 ? 28.831 -11.263 -42.226 1.00 82.81 428 ALA A N 1
ATOM 3026 C CA . ALA A 1 428 ? 28.765 -11.986 -43.492 1.00 82.81 428 ALA A CA 1
ATOM 3027 C C . ALA A 1 428 ? 27.507 -12.871 -43.556 1.00 82.81 428 ALA A C 1
ATOM 3029 O O . ALA A 1 428 ? 27.363 -13.791 -42.757 1.00 82.81 428 ALA A O 1
ATOM 3030 N N . GLY A 1 429 ? 26.643 -12.619 -44.544 1.00 79.62 429 GLY A N 1
ATOM 3031 C CA . GLY A 1 429 ? 25.353 -13.302 -44.706 1.00 79.62 429 GLY A CA 1
ATOM 3032 C C . GLY A 1 429 ? 24.144 -12.446 -44.319 1.00 79.62 429 GLY A C 1
ATOM 3033 O O . GLY A 1 429 ? 23.032 -12.768 -44.729 1.00 79.62 429 GLY A O 1
ATOM 3034 N N . ASP A 1 430 ? 24.370 -11.328 -43.628 1.00 91.31 430 ASP A N 1
ATOM 3035 C CA . ASP A 1 430 ? 23.334 -10.390 -43.201 1.00 91.31 430 ASP A CA 1
ATOM 3036 C C . ASP A 1 430 ? 23.072 -9.303 -44.244 1.00 91.31 430 ASP A C 1
ATOM 3038 O O . ASP A 1 430 ? 23.910 -9.023 -45.108 1.00 91.31 430 ASP A O 1
ATOM 3042 N N . THR A 1 431 ? 21.881 -8.702 -44.199 1.00 89.50 431 THR A N 1
ATOM 3043 C CA . THR A 1 431 ? 21.396 -7.821 -45.275 1.00 89.50 431 THR A CA 1
ATOM 3044 C C . THR A 1 431 ? 21.128 -6.407 -44.780 1.00 89.50 431 THR A C 1
ATOM 3046 O O . THR A 1 431 ? 20.363 -6.223 -43.838 1.00 89.50 431 THR A O 1
ATOM 3049 N N . ILE A 1 432 ? 21.679 -5.420 -45.492 1.00 92.06 432 ILE A N 1
ATOM 3050 C CA . ILE A 1 432 ? 21.178 -4.041 -45.523 1.00 92.06 432 ILE A CA 1
ATOM 3051 C C . ILE A 1 432 ? 20.666 -3.804 -46.944 1.00 92.06 432 ILE A C 1
ATOM 3053 O O . ILE A 1 432 ? 21.463 -3.828 -47.882 1.00 92.06 432 ILE A O 1
ATOM 3057 N N . SER A 1 433 ? 19.348 -3.681 -47.124 1.00 90.00 433 SER A N 1
ATOM 3058 C CA . SER A 1 433 ? 18.756 -3.683 -48.475 1.00 90.00 433 SER A CA 1
ATOM 3059 C C . SER A 1 433 ? 18.875 -2.322 -49.159 1.00 90.00 433 SER A C 1
ATOM 3061 O O . SER A 1 433 ? 19.270 -2.258 -50.321 1.00 90.00 433 SER A O 1
ATOM 3063 N N . ASN A 1 434 ? 18.574 -1.247 -48.427 1.00 84.56 434 ASN A N 1
ATOM 3064 C CA . ASN A 1 434 ? 18.699 0.137 -48.877 1.00 84.56 434 ASN A CA 1
ATOM 3065 C C . ASN A 1 434 ? 19.588 0.909 -47.890 1.00 84.56 434 ASN A C 1
ATOM 3067 O O . ASN A 1 434 ? 19.365 0.805 -46.682 1.00 84.56 434 ASN A O 1
ATOM 3071 N N . PHE A 1 435 ? 20.580 1.646 -48.402 1.00 84.38 435 PHE A N 1
ATOM 3072 C CA . PHE A 1 435 ? 21.563 2.410 -47.623 1.00 84.38 435 PHE A CA 1
ATOM 3073 C C . PHE A 1 435 ? 21.731 3.831 -48.158 1.00 84.38 435 PHE A C 1
ATOM 3075 O O . PHE A 1 435 ? 21.793 3.970 -49.405 1.00 84.38 435 PHE A O 1
#

Foldseek 3Di:
DEQADPREAAEDEDADADEEYHYCYEYAYYEDQAEYAEYEFLHEYAEYEYNYEHNAAYEQDANGEYQEYAYAQPYYGHVFYAHAEEYAEYHANAAGEYHHDYAHAAEAHHDAQYEHEHAPHAHEYHHAQPHAHEYHHNYEYAHEYEDDARDEYAEYEPNHYNEEYEYPYEYAEYAPPEDHPHAYEAQEEYQEYAFAAEGEYEQQNYENQHEYEADDHDVHAHEYFQDDDQSEAEACDNGTSYHPYYQAPHEYEGEYEYAEQDEQNHAEYNEEYEFQYEYEDPDDPGHHAYLEEYEQDQNGEYAEDEPVRYNYAAEYAHEYQEYEDPAAYEYEHDYAHAAEYHFAADVPQGHEYAYHDQLAHEHEYAYQAHEYHAPHEYRHEYEDADNHEDAYYEFQHEYHYEYEYPEEYAEHYQDDNGYYDYYYHYDPPHDDNYD

Secondary structure (DSSP, 8-state):
-EE-TT-EEEEEEEEEESS-EEESSEEEEEEEEEEES-EEESSEEEEEEE-SEETT-EEE-TT-EEEEEEE-TT-EETT-EEESSEEEEEEESS-EEEESS-EEEEEEEE-TT-EEEEEEEEEEE-PPTT--EEEEESSEEEEEEEE-TT-EEEEEE--EESS-EEE-SEEEEEEE-S-BTT-EEESSEEEEEEESS-EEEE-TT-EEEEEEEEPPBTTB--EEEEESGGGEEEET--STTEEEEEEEEEEEESEEEE-SEE---EEEEES-EEESSEE--B-TTT---BSS-EEE-TT-EEEEEEGGGBSS-EEESSEEEEEEE-S-EEEESS-EEEEEEEE---SSS--EEEESGGG--EEEE--SSEEEEESSEEESEEEE-TT-EEEEEEESSEEES-EEESSEEEEEEE-TT-EE-S-EEE-TT-EEEE-

Mean predicted aligned error: 5.64 Å

=== Feature glossary ===
The record interleaves many kinds of information about one protein. Here is each kind framed as the question it answers.

Q: What does the local fold look like, residue by residue?
A: The Foldseek 3Di string encodes local tertiary geometry as a 20-letter alphabet — one character per residue — derived from the relative positions of nearby Cα atoms. Unlike the amino-acid sequence, 3Di is a direct function of the 3D structure, so two proteins with the same fold have similar 3Di strings even at low sequence identity.

Q: Which residues are in helices, strands, or loops?
A: The SS8 string is DSSP's per-residue secondary-structure call. α-helix (H) means an i→i+4 H-bond ladder; β-strand (E) means the residue participates in a β-sheet; 3₁₀ (G) and π (I) are tighter and wider helices; T/S are turns/bends; '-' is loop.

Q: How big and how compact is the whole molecule?
A: Radius of gyration (Rg) is the root-mean-square distance of Cα atoms from their centroid — a single number for overall size and compactness. A globular domain of N residues has Rg ≈ 2.2·N^0.38 Å; an extended or disordered chain has a much larger Rg. The Cα contact count is the number of residue pairs whose Cα atoms are within 8 Å and are more than four positions apart in sequence — a standard proxy for tertiary packing density. The bounding box is the smallest axis-aligned box enclosing all Cα atoms.

Q: Where is each backbone atom in 3D?
A: Structure coordinates are given as an mmCIF _atom_site loop: one row per atom with element, residue name, chain id, sequence number, and x/y/z position in Å. Only the four main-chain atoms per residue are included here; side chains are omitted to keep the record compact.

Q: What is the amino-acid chain?
A: Primary structure: the covalent order of the twenty standard amino acids along the backbone. Two proteins with the same sequence will (almost always) fold to the same structure; two with 30% identity often share a fold but not the details.

Q: What if only a Cα trace is available?
A: Three-state secondary structure (P-SEA) collapses the eight DSSP classes into helix (a), strand (b), and coil (c). P-SEA assigns these from Cα geometry alone — distances and angles — without requiring backbone oxygens, so it works on any Cα trace.

Q: What family and function is it annotated with?
A: Database cross-references. InterPro integrates a dozen domain/family signature databases into unified entries with residue-range hits. GO terms attach function/process/location labels with evidence codes. CATH codes position the fold in a four-level structural taxonomy. Organism is the NCBI-taxonomy species name.

Q: How confident is the AlphaFold model at each residue?
A: pLDDT is the predicted lDDT-Cα score: AlphaFold's confidence that the local environment of each residue (all inter-atomic distances within 15 Å) is correctly placed. It is a per-residue number between 0 and 100, with higher meaning more reliable.

Q: How mobile is each atom in the crystal?
A: B-factor (Debye–Waller factor) reflects atomic displacement in the crystal lattice. It is an experimental observable (units Å²), not a prediction; low values mean the atom is pinned down, high values mean it moves or is heterogeneous across the crystal.

Q: Which residues are buried vs exposed?
A: SASA measures how much of the protein is reachable by solvent. It is computed by rolling a water-sized probe over the atomic surface and summing the exposed area (Å²). Per-residue SASA distinguishes core (buried, low SASA) from surface (exposed, high SASA) residues; total SASA is a whole-molecule size measure.

Q: What do the diagnostic plots show?
A: Plot images: a contact map (which residues are close in 3D, as an N×N binary image), a Ramachandran scatter (backbone torsion angles, revealing secondary-structure composition at a glance), and — for AlphaFold structures — a PAE heatmap (pairwise prediction confidence).

Q: What known structures does this most resemble?
A: The Foldseek neighbor list gives the closest experimentally determined structures in the PDB, ranked by structural alignment. TM-score near 1 means near-identical fold; near 0.3 means only rough topology match. This is how one finds what a novel AlphaFold prediction most resembles in the solved-structure universe.

Q: Are the domains correctly placed relative to each ot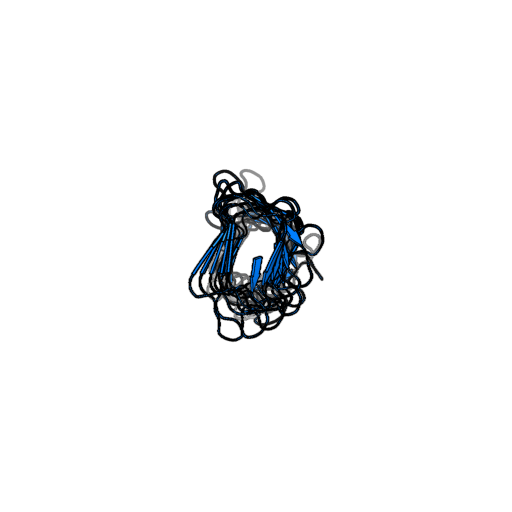her?
A: Predicted aligned error is AlphaFold's pairwise confidence. Unlike pLDDT (per-residue), PAE is per-residue-pair and captures whether two parts of the structure are correctly placed relative to each other. Units are ångströms of expected positional error.

Q: What do the rendered images show?
A: Structure images are PyMOL renders from six orthogonal camera directions. Cartoon representation draws helices as coils and strands as arrows; sticks shows the backbone as bonds; surface shows the solvent-excluded envelope. Rainbow coloring maps sequence position to hue (blue→red, N→C); chain coloring assigns a distinct color per polypeptide.

Q: What are the backbone torsion angles?
A: φ (phi) and ψ (psi) are the two rotatable backbone dihedrals per residue: φ is the C(i-1)–N–Cα–C torsion, ψ is the N–Cα–C–N(i+1) torsion, both in degrees on (−180°, 180°]. α-helical residues cluster near (−60°, −45°); β-strand residues near (−120°, +130°). A Ramachandran plot is simply a scatter of (φ, ψ) for every residue.